Protein 8IAZ (pdb70)

InterPro domains:
  IPR001959 Probable transposase, IS891/IS1136/IS1341 [PF01385] (171-298)
  IPR010095 Cas12f1-like, TNB domain [PF07282] (309-375)
  IPR010095 Cas12f1-like, TNB domain [TIGR01766] (263-336)
  IPR021027 Transposase, putative, helix-turn-helix domain [PF12323] (2-46)
  IPR051491 Site-specific recombinase/transposase-related [PTHR36172] (152-374)

Secondary structure (DSSP, 8-state):
-B--EEEEEE--HHHHHHHHHHHHHHHHHHHHHHHHHHHHHHHT-----SHHHHHHIIIIITTT-TT--GGGGS-HHHHHHHHHHHHHHHHHHHTTTS-------SS-S---EEEE--STT-S-B-SS-EEETTTEEEEESSSS-S--TTTT----EEEEEEETTEEEEEEE-B----------SPPEEEEE-SSEEEEETTS-EEE-GGGSHHHHHHHHHHHHHHHHHHHHHHHHHHS-----SHHHHHHHHHHHHHHHHHHHHHHHHHHHHHHHHHT--SEEE-----HHHHHHSTTTHHHHHHH-HHHHHHHHHHHHHHHT-EEEE--TT--TTT--SSS----S---TT-SEEE-TTS-EEEHHHHHHHHHHT----EE-

Foldseek 3Di:
DKDKQKAFFADDPVVVVLFVLLLVLLLVLLLVLVVVQVVCVVVPHDGQQLVNVVVCVVPPNCVVDVPDPCSVVHDPVQNSVSSNVSNVQVVCCVPVNDHHDDRSDDDDFPGWGKAFDDDPDAQADAQFWTQTVRRGTITGDGGDRDDGPVVPWDWGIKIWGDALNTIMIMTMTDDDADDQDDFDAAEKEWEADLQAGIDILPGDGHGDPCPDPVNVVLVVVLVVLVVVLVVVVVVVVPDDPPPDDVNVVSVSVNRVSVVVLVVVLVVVLVVVLVVVCVVRHQEYEYEDDDLVVQLVPPVRNVSSVSSPPVVSVVVNLVVCVNNVHWYWYDDNPDQLLQFAPPPGDRDDPDDPPDQWDADDVGDIDGSRNSSRVCRSPDDDTDID

Radius of gyration: 26.25 Å; Cα contacts (8 Å, |Δi|>4): 507; chains: 1; bounding box: 82×52×50 Å

Structure (mmCIF, N/CA/C/O backbone):
data_8IAZ
#
_entry.id   8IAZ
#
_cell.length_a   1.00
_cell.length_b   1.00
_cell.length_c   1.00
_cell.angle_alpha   90.00
_cell.angle_beta   90.00
_cell.angle_gamma   90.00
#
_symmetry.space_group_name_H-M   'P 1'
#
loop_
_entity.id
_entity.type
_entity.pdbx_description
1 polymer Transposase
2 polymer 'RNA (207-MER)'
3 polymer "DNA (5'-D(P*AP*CP*AP*TP*GP*GP*AP*CP*CP*AP*TP*CP*AP*GP*CP*TP*CP*CP*TP*AP*AP*TP*GP*G)-3')"
4 polymer "DNA (5'-D(P*CP*CP*AP*TP*TP*AP*GP*GP*AP*GP*CP*TP*GP*AP*TP*G)-3')"
5 non-polymer 'ZINC ION'
#
loop_
_atom_site.group_PDB
_atom_site.id
_atom_site.type_symbol
_atom_site.label_atom_id
_atom_site.label_alt_id
_atom_site.label_comp_id
_atom_site.label_asym_id
_atom_site.label_entity_id
_atom_site.label_seq_id
_atom_site.pdbx_PDB_ins_code
_atom_site.Cartn_x
_atom_site.Cartn_y
_atom_site.Cartn_z
_atom_site.occupancy
_atom_site.B_iso_or_equiv
_atom_site.auth_seq_id
_atom_site.auth_comp_id
_atom_site.auth_asym_id
_atom_site.auth_atom_id
_atom_site.pdbx_PDB_model_num
ATOM 1 N N . LEU A 1 1 ? 96.874 109.720 136.594 1.00 23.49 4 LEU A N 1
ATOM 2 C CA . LEU A 1 1 ? 96.630 109.650 135.160 1.00 21.06 4 LEU A CA 1
ATOM 3 C C . LEU A 1 1 ? 97.925 109.805 134.374 1.00 20.30 4 LEU A C 1
ATOM 4 O O . LEU A 1 1 ? 98.287 110.907 133.974 1.00 23.61 4 LEU A O 1
ATOM 9 N N . LEU A 1 2 ? 98.624 108.694 134.164 1.00 21.83 5 LEU A N 1
ATOM 10 C CA . LEU A 1 2 ? 99.863 108.689 133.397 1.00 22.75 5 LEU A CA 1
ATOM 11 C C . LEU A 1 2 ? 99.552 108.911 131.924 1.00 20.96 5 LEU A C 1
ATOM 12 O O . LEU A 1 2 ? 98.584 108.358 131.397 1.00 25.70 5 LEU A O 1
ATOM 17 N N . LYS A 1 3 ? 100.368 109.724 131.271 1.00 13.08 6 LYS A N 1
ATOM 18 C CA . LYS A 1 3 ? 100.189 110.092 129.877 1.00 7.43 6 LYS A CA 1
ATOM 19 C C . LYS A 1 3 ? 101.514 109.941 129.140 1.00 8.38 6 LYS A C 1
ATOM 20 O O . LYS A 1 3 ? 102.502 109.452 129.687 1.00 20.72 6 LYS A O 1
ATOM 26 N N . SER A 1 4 ? 101.524 110.360 127.881 1.00 2.72 7 SER A N 1
ATOM 27 C CA . SER A 1 4 ? 102.752 110.501 127.120 1.00 0.00 7 SER A CA 1
ATOM 28 C C . SER A 1 4 ? 102.534 111.568 126.066 1.00 10.25 7 SER A C 1
ATOM 29 O O . SER A 1 4 ? 101.419 111.734 125.565 1.00 11.21 7 SER A O 1
ATOM 32 N N . PHE A 1 5 ? 103.600 112.289 125.737 1.00 8.01 8 PHE A N 1
ATOM 33 C CA . PHE A 1 5 ? 103.579 113.314 124.700 1.00 3.30 8 PHE A CA 1
ATOM 34 C C . PHE A 1 5 ? 104.752 113.025 123.776 1.00 9.49 8 PHE A C 1
ATOM 35 O O . PHE A 1 5 ? 105.859 113.518 123.986 1.00 8.35 8 PHE A O 1
ATOM 43 N N . LYS A 1 6 ? 104.507 112.226 122.749 1.00 0.00 9 LYS A N 1
ATOM 44 C CA . LYS A 1 6 ? 105.537 111.872 121.788 1.00 2.09 9 LYS A CA 1
ATOM 45 C C . LYS A 1 6 ? 105.572 112.930 120.697 1.00 0.00 9 LYS A C 1
ATOM 46 O O . LYS A 1 6 ? 104.553 113.202 120.058 1.00 3.37 9 LYS A O 1
ATOM 52 N N . THR A 1 7 ? 106.737 113.535 120.496 1.00 3.22 10 THR A N 1
ATOM 53 C CA . THR A 1 7 ? 106.893 114.606 119.527 1.00 3.57 10 THR A CA 1
ATOM 54 C C . THR A 1 7 ? 108.212 114.422 118.794 1.00 0.00 10 THR A C 1
ATOM 55 O O . THR A 1 7 ? 109.151 113.813 119.308 0.00 9.55 10 THR A O 1
ATOM 59 N N . GLU A 1 8 ? 108.275 114.970 117.587 1.00 0.00 11 GLU A N 1
ATOM 60 C CA . GLU A 1 8 ? 109.492 114.978 116.791 1.00 4.63 11 GLU A CA 1
ATOM 61 C C . GLU A 1 8 ? 110.385 116.141 117.212 1.00 4.66 11 GLU A C 1
ATOM 62 O O . GLU A 1 8 ? 109.896 117.240 117.492 0.00 4.45 11 GLU A O 1
ATOM 68 N N . ILE A 1 9 ? 111.690 115.898 117.251 1.00 12.12 12 ILE A N 1
ATOM 69 C CA . ILE A 1 9 ? 112.651 116.863 117.753 1.00 4.62 12 ILE A CA 1
ATOM 70 C C . ILE A 1 9 ? 113.609 117.259 116.631 1.00 12.10 12 ILE A C 1
ATOM 71 O O . ILE A 1 9 ? 113.534 116.762 115.509 1.00 10.38 12 ILE A O 1
ATOM 76 N N . ASN A 1 10 ? 114.522 118.175 116.954 1.00 9.27 13 ASN A N 1
ATOM 77 C CA . ASN A 1 10 ? 115.479 118.731 115.997 1.00 2.80 13 ASN A CA 1
ATOM 78 C C . ASN A 1 10 ? 116.889 118.685 116.574 1.00 2.96 13 ASN A C 1
ATOM 79 O O . ASN A 1 10 ? 117.425 119.712 117.008 0.00 5.86 13 ASN A O 1
ATOM 84 N N . PRO A 1 11 ? 117.523 117.515 116.589 1.00 10.12 14 PRO A N 1
ATOM 85 C CA . PRO A 1 11 ? 118.901 117.434 117.083 1.00 10.56 14 PRO A CA 1
ATOM 86 C C . PRO A 1 11 ? 119.889 118.095 116.134 1.00 12.34 14 PRO A C 1
ATOM 87 O O . PRO A 1 11 ? 119.606 118.341 114.960 1.00 15.43 14 PRO A O 1
ATOM 91 N N . SER A 1 12 ? 121.063 118.400 116.675 1.00 10.47 15 SER A N 1
ATOM 92 C CA . SER A 1 12 ? 122.199 118.833 115.881 1.00 11.45 15 SER A CA 1
ATOM 93 C C . SER A 1 12 ? 123.133 117.653 115.619 1.00 16.75 15 SER A C 1
ATOM 94 O O . SER A 1 12 ? 122.941 116.552 116.134 0.00 14.81 15 SER A O 1
ATOM 97 N N . GLU A 1 13 ? 124.165 117.897 114.810 1.00 19.71 16 GLU A N 1
ATOM 98 C CA . GLU A 1 13 ? 125.076 116.819 114.429 1.00 20.72 16 GLU A CA 1
ATOM 99 C C . GLU A 1 13 ? 125.778 116.223 115.645 1.00 18.27 16 GLU A C 1
ATOM 100 O O . GLU A 1 13 ? 125.881 114.994 115.778 0.00 17.55 16 GLU A O 1
ATOM 106 N N . GLU A 1 14 ? 126.257 117.081 116.548 1.00 19.21 17 GLU A N 1
ATOM 107 C CA . GLU A 1 14 ? 126.917 116.604 117.755 1.00 18.66 17 GLU A CA 1
ATOM 108 C C . GLU A 1 14 ? 125.959 115.806 118.628 1.00 19.43 17 GLU A C 1
ATOM 109 O O . GLU A 1 14 ? 126.374 114.880 119.333 1.00 24.03 17 GLU A O 1
ATOM 115 N N . GLN A 1 15 ? 124.673 116.160 118.606 1.00 12.82 18 GLN A N 1
ATOM 116 C CA . GLN A 1 15 ? 123.689 115.403 119.369 1.00 11.57 18 GLN A CA 1
ATOM 117 C C . GLN A 1 15 ? 123.342 114.094 118.670 1.00 11.90 18 GLN A C 1
ATOM 118 O O . GLN A 1 15 ? 123.088 113.076 119.329 0.00 11.65 18 GLN A O 1
ATOM 124 N N . LYS A 1 16 ? 123.343 114.099 117.338 1.00 11.51 19 LYS A N 1
ATOM 125 C CA . LYS A 1 16 ? 123.059 112.884 116.584 1.00 10.91 19 LYS A CA 1
ATOM 126 C C . LYS A 1 16 ? 124.126 111.822 116.820 1.00 12.75 19 LYS A C 1
ATOM 127 O O . LYS A 1 16 ? 123.808 110.637 116.997 0.00 12.12 19 LYS A O 1
ATOM 133 N N . VAL A 1 17 ? 125.401 112.222 116.822 1.00 13.49 20 VAL A N 1
ATOM 134 C CA . VAL A 1 17 ? 126.443 111.225 117.054 1.00 13.56 20 VAL A CA 1
ATOM 135 C C . VAL A 1 17 ? 126.340 110.658 118.466 1.00 11.17 20 VAL A C 1
ATOM 136 O O . VAL A 1 17 ? 126.568 109.458 118.678 0.00 12.47 20 VAL A O 1
ATOM 140 N N . LYS A 1 18 ? 125.962 111.488 119.440 1.00 8.66 21 LYS A N 1
ATOM 141 C CA . LYS A 1 18 ? 125.783 111.010 120.806 1.00 5.72 21 LYS A CA 1
ATOM 142 C C . LYS A 1 18 ? 124.662 109.985 120.882 1.00 8.22 21 LYS A C 1
ATOM 143 O O . LYS A 1 18 ? 124.798 108.937 121.528 0.66 11.91 21 LYS A O 1
ATOM 149 N N . ILE A 1 19 ? 123.543 110.274 120.219 1.00 10.05 22 ILE A N 1
ATOM 150 C CA . ILE A 1 19 ? 122.408 109.356 120.236 1.00 7.79 22 ILE A CA 1
ATOM 151 C C . ILE A 1 19 ? 122.798 108.016 119.621 1.00 8.00 22 ILE A C 1
ATOM 152 O O . ILE A 1 19 ? 122.501 106.944 120.172 0.53 9.41 22 ILE A O 1
ATOM 157 N N . HIS A 1 20 ? 123.485 108.058 118.477 1.00 9.01 23 HIS A N 1
ATOM 158 C CA . HIS A 1 20 ? 123.886 106.823 117.808 1.00 7.89 23 HIS A CA 1
ATOM 159 C C . HIS A 1 20 ? 124.817 105.992 118.684 1.00 10.96 23 HIS A C 1
ATOM 160 O O . HIS A 1 20 ? 124.645 104.771 118.820 1.00 16.49 23 HIS A O 1
ATOM 167 N N . LYS A 1 21 ? 125.811 106.640 119.293 1.00 10.42 24 LYS A N 1
ATOM 168 C CA . LYS A 1 21 ? 126.753 105.912 120.133 1.00 6.18 24 LYS A CA 1
ATOM 169 C C . LYS A 1 21 ? 126.055 105.287 121.335 1.00 7.97 24 LYS A C 1
ATOM 170 O O . LYS A 1 21 ? 126.354 104.145 121.713 0.31 10.39 24 LYS A O 1
ATOM 176 N N . THR A 1 22 ? 125.125 106.022 121.952 1.00 5.84 25 THR A N 1
ATOM 177 C CA . THR A 1 22 ? 124.423 105.494 123.117 1.00 3.87 25 THR A CA 1
ATOM 178 C C . THR A 1 22 ? 123.604 104.262 122.758 1.00 6.52 25 THR A C 1
ATOM 179 O O . THR A 1 22 ? 123.626 103.258 123.484 0.00 9.52 25 THR A O 1
ATOM 183 N N . ILE A 1 23 ? 122.882 104.314 121.637 1.00 5.50 26 ILE A N 1
ATOM 184 C CA . ILE A 1 23 ? 122.086 103.157 121.231 1.00 8.35 26 ILE A CA 1
ATOM 185 C C . ILE A 1 23 ? 122.981 101.955 120.937 1.00 8.84 26 ILE A C 1
ATOM 186 O O . ILE A 1 23 ? 122.668 100.817 121.324 1.00 14.37 26 ILE A O 1
ATOM 191 N N . GLY A 1 24 ? 124.109 102.180 120.259 0.00 10.48 27 GLY A N 1
ATOM 192 C CA . GLY A 1 24 ? 125.019 101.075 119.992 1.00 7.46 27 GLY A CA 1
ATOM 193 C C . GLY A 1 24 ? 125.536 100.421 121.260 1.00 8.63 27 GLY A C 1
ATOM 194 O O . GLY A 1 24 ? 125.560 99.189 121.384 1.00 10.76 27 GLY A O 1
ATOM 195 N N . THR A 1 25 ? 125.944 101.239 122.230 1.00 8.13 28 THR A N 1
ATOM 196 C CA . THR A 1 25 ? 126.456 100.691 123.481 1.00 7.89 28 THR A CA 1
ATOM 197 C C . THR A 1 25 ? 125.377 99.924 124.237 1.00 10.83 28 THR A C 1
ATOM 198 O O . THR A 1 25 ? 125.653 98.876 124.833 1.00 13.84 28 THR A O 1
ATOM 202 N N . CYS A 1 26 ? 124.140 100.427 124.226 1.00 11.67 29 CYS A N 1
ATOM 203 C CA . CYS A 1 26 ? 123.063 99.728 124.925 1.00 9.91 29 CYS A CA 1
ATOM 204 C C . CYS A 1 26 ? 122.784 98.365 124.302 1.00 3.32 29 CYS A C 1
ATOM 205 O O . CYS A 1 26 ? 122.569 97.375 125.018 1.00 9.50 29 CYS A O 1
ATOM 208 N N . ARG A 1 27 ? 122.781 98.290 122.970 1.00 3.11 30 ARG A N 1
ATOM 209 C CA . ARG A 1 27 ? 122.577 96.997 122.321 1.00 8.32 30 ARG A CA 1
ATOM 210 C C . ARG A 1 27 ? 123.695 96.017 122.668 1.00 9.72 30 ARG A C 1
ATOM 211 O O . ARG A 1 27 ? 123.434 94.840 122.979 1.00 5.41 30 ARG A O 1
ATOM 219 N N . PHE A 1 28 ? 124.945 96.493 122.640 1.00 11.81 31 PHE A N 1
ATOM 220 C CA . PHE A 1 28 ? 126.063 95.628 123.002 1.00 3.33 31 PHE A CA 1
ATOM 221 C C . PHE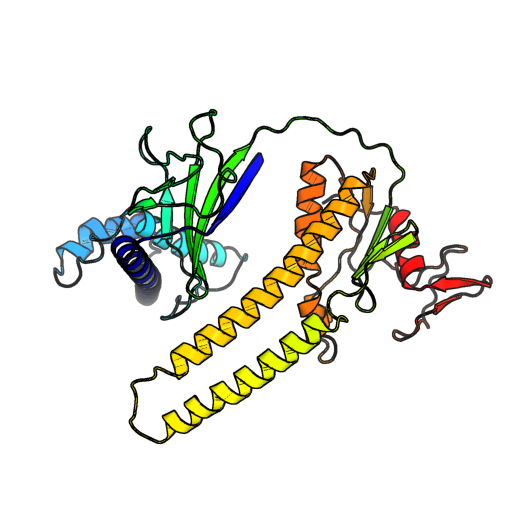 A 1 28 ? 125.927 95.120 124.428 1.00 3.48 31 PHE A C 1
ATOM 222 O O . PHE A 1 28 ? 126.206 93.950 124.705 1.00 6.58 31 PHE A O 1
ATOM 230 N N . ILE A 1 29 ? 125.514 95.990 125.350 1.00 6.67 32 ILE A N 1
ATOM 231 C CA . ILE A 1 29 ? 125.419 95.596 126.752 1.00 4.92 32 ILE A CA 1
ATOM 232 C C . ILE A 1 29 ? 124.325 94.550 126.948 1.00 4.64 32 ILE A C 1
ATOM 233 O O . ILE A 1 29 ? 124.499 93.591 127.712 1.00 10.90 32 ILE A O 1
ATOM 238 N N . TYR A 1 30 ? 123.194 94.703 126.254 1.00 2.23 33 TYR A N 1
ATOM 239 C CA . TYR A 1 30 ? 122.133 93.698 126.332 1.00 3.96 33 TYR A CA 1
ATOM 240 C C . TYR A 1 30 ? 122.638 92.331 125.876 1.00 7.17 33 TYR A C 1
ATOM 241 O O . TYR A 1 30 ? 122.464 91.316 126.573 1.00 2.66 33 TYR A O 1
ATOM 250 N N . ASN A 1 31 ? 123.287 92.291 124.707 1.00 10.08 34 ASN A N 1
ATOM 251 C CA . ASN A 1 31 ? 123.781 91.016 124.190 1.00 3.79 34 ASN A CA 1
ATOM 252 C C . ASN A 1 31 ? 124.827 90.405 125.115 1.00 9.82 34 ASN A C 1
ATOM 253 O O . ASN A 1 31 ? 124.833 89.188 125.349 1.00 12.31 34 ASN A O 1
ATOM 258 N N . PHE A 1 32 ? 125.729 91.236 125.641 1.00 9.13 35 PHE A N 1
ATOM 259 C CA . PHE A 1 32 ? 126.779 90.744 126.523 1.00 8.36 35 PHE A CA 1
ATOM 260 C C . PHE A 1 32 ? 126.195 90.138 127.787 1.00 7.07 35 PHE A C 1
ATOM 261 O O . PHE A 1 32 ? 126.649 89.083 128.244 1.00 10.09 35 PHE A O 1
ATOM 269 N N . TYR A 1 33 ? 125.193 90.796 128.372 1.00 5.78 36 TYR A N 1
ATOM 270 C CA . TYR A 1 33 ? 124.562 90.256 129.570 1.00 4.27 36 TYR A CA 1
ATOM 271 C C . TYR A 1 33 ? 123.914 88.910 129.283 1.00 8.75 36 TYR A C 1
ATOM 272 O O . TYR A 1 33 ? 124.063 87.960 130.066 0.81 9.86 36 TYR A O 1
ATOM 281 N N . LEU A 1 34 ? 123.211 88.800 128.150 1.00 14.31 37 LEU A N 1
ATOM 282 C CA . LEU A 1 34 ? 122.595 87.523 127.795 1.00 5.56 37 LEU A CA 1
ATOM 283 C C . LEU A 1 34 ? 123.639 86.417 127.679 1.00 7.72 37 LEU A C 1
ATOM 284 O O . LEU A 1 34 ? 123.467 85.321 128.229 1.00 12.51 37 LEU A O 1
ATOM 289 N N . ALA A 1 35 ? 124.733 86.687 126.962 1.00 10.88 38 ALA A N 1
ATOM 290 C CA . ALA A 1 35 ? 125.746 85.657 126.742 1.00 11.42 38 ALA A CA 1
ATOM 291 C C . ALA A 1 35 ? 126.422 85.242 128.044 1.00 10.42 38 ALA A C 1
ATOM 292 O O . ALA A 1 35 ? 126.673 84.051 128.274 1.00 12.77 38 ALA A O 1
ATOM 294 N N . HIS A 1 36 ? 126.746 86.211 128.900 1.00 13.10 39 HIS A N 1
ATOM 295 C CA . HIS A 1 36 ? 127.375 85.878 130.172 1.00 13.39 39 HIS A CA 1
ATOM 296 C C . HIS A 1 36 ? 126.441 85.053 131.044 1.00 15.67 39 HIS A C 1
ATOM 297 O O . HIS A 1 36 ? 126.886 84.142 131.752 1.00 15.95 39 HIS A O 1
ATOM 304 N N . ASN A 1 37 ? 125.141 85.359 131.015 1.00 17.12 40 ASN A N 1
ATOM 305 C CA . ASN A 1 37 ? 124.187 84.535 131.751 1.00 16.79 40 ASN A CA 1
ATOM 306 C C . ASN A 1 37 ? 124.125 83.120 131.194 1.00 17.67 40 ASN A C 1
ATOM 307 O O . ASN A 1 37 ? 124.004 82.157 131.959 1.00 19.79 40 ASN A O 1
ATOM 312 N N . LYS A 1 38 ? 124.191 82.976 129.869 1.00 18.03 41 LYS A N 1
ATOM 313 C CA . LYS A 1 38 ? 124.196 81.644 129.269 1.00 15.75 41 LYS A CA 1
ATOM 314 C C . LYS A 1 38 ? 125.404 80.835 129.723 1.00 19.21 41 LYS A C 1
ATOM 31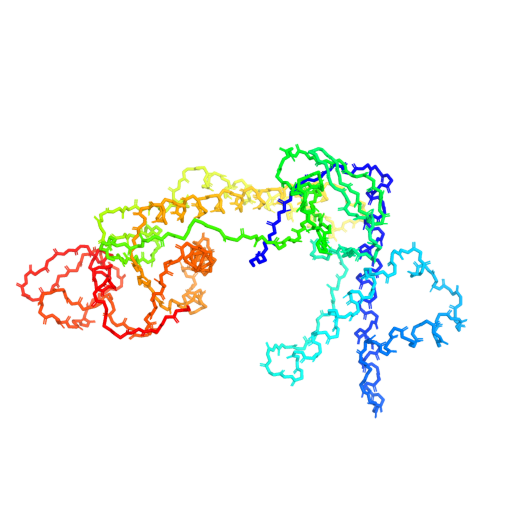5 O O . LYS A 1 38 ? 125.278 79.656 130.081 1.00 21.10 41 LYS A O 1
ATOM 321 N N . GLU A 1 39 ? 126.585 81.456 129.720 1.00 23.76 42 GLU A N 1
ATOM 322 C CA . GLU A 1 39 ? 127.806 80.743 130.088 1.00 18.97 42 GLU A CA 1
ATOM 323 C C . GLU A 1 39 ? 127.764 80.284 131.541 1.00 18.26 42 GLU A C 1
ATOM 324 O O . GLU A 1 39 ? 128.243 79.197 131.876 1.00 20.67 42 GLU A O 1
ATOM 330 N N . LEU A 1 40 ? 127.201 81.110 132.422 1.00 20.73 43 LEU A N 1
ATOM 331 C CA . LEU A 1 40 ? 127.093 80.767 133.836 1.00 20.62 43 LEU A CA 1
ATOM 332 C C . LEU A 1 40 ? 126.235 79.526 134.026 1.00 17.53 43 LEU A C 1
ATOM 333 O O . LEU A 1 40 ? 126.571 78.642 134.820 0.00 19.01 43 LEU A O 1
ATOM 338 N N . TYR A 1 41 ? 125.118 79.459 133.303 1.00 20.42 44 TYR A N 1
ATOM 339 C CA . TYR A 1 41 ? 124.246 78.295 133.347 1.00 21.30 44 TYR A CA 1
ATOM 340 C C . TYR A 1 41 ? 124.935 77.061 132.780 1.00 22.49 44 TYR A C 1
ATOM 341 O O . TYR A 1 41 ? 124.732 75.942 133.264 1.00 22.14 44 TYR A O 1
ATOM 350 N N . ASP A 1 42 ? 125.750 77.252 131.741 1.00 20.75 45 ASP A N 1
ATOM 351 C CA . ASP A 1 42 ? 126.501 76.144 131.161 0.84 18.89 45 ASP A CA 1
ATOM 352 C C . ASP A 1 42 ? 127.394 75.482 132.204 1.00 19.60 45 ASP A C 1
ATOM 353 O O . ASP A 1 42 ? 127.440 74.253 132.300 0.65 18.28 45 ASP A O 1
ATOM 358 N N . LYS A 1 43 ? 128.107 76.290 132.986 1.00 22.09 46 LYS A N 1
ATOM 359 C CA . LYS A 1 43 ? 128.990 75.779 134.026 1.00 21.17 46 LYS A CA 1
ATOM 360 C C . LYS A 1 43 ? 128.201 75.090 135.131 1.00 19.96 46 LYS A C 1
ATOM 361 O O . LYS A 1 43 ? 128.535 73.972 135.533 0.19 21.00 46 LYS A O 1
ATOM 367 N N . GLY A 1 44 ? 127.157 75.747 135.626 0.23 18.55 47 GLY A N 1
ATOM 368 C CA . GLY A 1 44 ? 126.357 75.191 136.699 1.00 19.72 47 GLY A CA 1
ATOM 369 C C . GLY A 1 44 ? 126.283 76.071 137.930 1.00 18.90 47 GLY A C 1
ATOM 370 O O . GLY A 1 44 ? 126.042 75.579 139.036 0.33 17.80 47 GLY A O 1
ATOM 371 N N . GLU A 1 45 ? 126.487 77.372 137.755 0.57 16.84 48 GLU A N 1
ATOM 372 C CA . GLU A 1 45 ? 126.419 78.336 138.843 0.00 16.28 48 GLU A CA 1
ATOM 373 C C . GLU A 1 45 ? 125.017 78.930 138.934 1.00 15.75 48 GLU A C 1
ATOM 374 O O . GLU A 1 45 ? 124.093 78.522 138.227 0.00 16.07 48 GLU A O 1
ATOM 376 N N . LYS A 1 46 ? 124.869 79.908 139.824 1.00 13.72 49 LYS A N 1
ATOM 377 C CA . LYS A 1 46 ? 123.570 80.504 140.081 1.00 13.81 49 LYS A CA 1
ATOM 378 C C . LYS A 1 46 ? 123.252 81.587 139.051 1.00 14.35 49 LYS A C 1
ATOM 379 O O . LYS A 1 46 ? 123.958 81.769 138.057 0.16 14.43 49 LYS A O 1
ATOM 385 N N . PHE A 1 47 ? 122.170 82.318 139.311 1.00 13.29 50 PHE A N 1
ATOM 386 C CA . PHE A 1 47 ? 121.640 83.275 138.348 1.00 11.11 50 PHE A CA 1
ATOM 387 C C . PHE A 1 47 ? 122.034 84.696 138.739 1.00 14.05 50 PHE A C 1
ATOM 388 O O . PHE A 1 47 ? 121.775 85.131 139.865 1.00 14.72 50 PHE A O 1
ATOM 396 N N . MET A 1 48 ? 122.655 85.421 137.810 1.00 14.62 51 MET A N 1
ATOM 397 C CA . MET A 1 48 ? 123.039 86.805 138.053 1.00 10.62 51 MET A CA 1
ATOM 398 C C . MET A 1 48 ? 121.857 87.720 137.769 1.00 12.98 51 MET A C 1
ATOM 399 O O . MET A 1 48 ? 121.219 87.614 136.719 1.00 15.52 51 MET A O 1
ATOM 404 N N . SER A 1 49 ? 121.586 88.639 138.691 1.00 17.67 52 SER A N 1
ATOM 405 C CA . SER A 1 49 ? 120.312 89.344 138.744 1.00 16.51 52 SER A CA 1
ATOM 406 C C . SER A 1 49 ? 120.310 90.702 138.052 1.00 16.40 52 SER A C 1
ATOM 407 O O . SER A 1 49 ? 119.361 91.467 138.245 1.00 17.71 52 SER A O 1
ATOM 410 N N . GLY A 1 50 ? 121.316 91.029 137.268 1.00 13.89 53 GLY A N 1
ATOM 411 C CA . GLY A 1 50 ? 121.309 92.313 136.564 1.00 14.62 53 GLY A CA 1
ATOM 412 C C . GLY A 1 50 ? 121.748 93.485 137.410 1.00 15.61 53 GLY A C 1
ATOM 413 O O . GLY A 1 50 ? 122.695 94.188 137.058 1.00 15.87 53 GLY A O 1
ATOM 414 N N . LYS A 1 51 ? 121.068 93.703 138.537 1.00 15.09 54 LYS A N 1
ATOM 415 C CA . LYS A 1 51 ? 121.570 94.647 139.526 1.00 13.10 54 LYS A CA 1
ATOM 416 C C . LYS A 1 51 ? 122.909 94.192 140.089 1.00 12.87 54 LYS A C 1
ATOM 417 O O . LYS A 1 51 ? 123.747 95.028 140.440 0.76 12.34 54 LYS A O 1
ATOM 423 N N . SER A 1 52 ? 123.128 92.881 140.180 1.00 10.09 55 SER A N 1
ATOM 424 C CA . SER A 1 52 ? 124.432 92.343 140.534 1.00 7.08 55 SER A CA 1
ATOM 425 C C . SER A 1 52 ? 125.357 92.193 139.334 1.00 12.93 55 SER A C 1
ATOM 426 O O . SER A 1 52 ? 126.582 92.231 139.504 1.00 17.01 55 SER A O 1
ATOM 429 N N . PHE A 1 53 ? 124.808 92.043 138.126 1.00 6.95 56 PHE A N 1
ATOM 430 C CA . PHE A 1 53 ? 125.649 92.065 136.935 1.00 4.00 56 PHE A CA 1
ATOM 431 C C . PHE A 1 53 ? 126.329 93.416 136.778 1.00 9.40 56 PHE A C 1
ATOM 432 O O . PHE A 1 53 ? 127.491 93.488 136.369 0.00 9.47 56 PHE A O 1
ATOM 440 N N . SER A 1 54 ? 125.614 94.502 137.084 1.00 11.03 57 SER A N 1
ATOM 441 C CA . SER A 1 54 ? 126.221 95.827 137.012 1.00 7.40 57 SER A CA 1
ATOM 442 C C . SER A 1 54 ? 127.362 95.970 138.009 1.00 10.77 57 SER A C 1
ATOM 443 O O . SER A 1 54 ? 128.413 96.540 137.688 1.00 14.13 57 SER A O 1
ATOM 446 N N . VAL A 1 55 ? 127.170 95.470 139.231 1.00 9.96 58 VAL A N 1
ATOM 447 C CA . VAL A 1 55 ? 128.225 95.538 140.234 1.00 6.08 58 VAL A CA 1
ATOM 448 C C . VAL A 1 55 ? 129.422 94.709 139.805 1.00 8.11 58 VAL A C 1
ATOM 449 O O . VAL A 1 55 ? 130.571 95.113 140.011 1.00 15.53 58 VAL A O 1
ATOM 453 N N . TRP A 1 56 ? 129.181 93.544 139.201 1.00 8.84 59 TRP A N 1
ATOM 454 C CA . TRP A 1 56 ? 130.277 92.746 138.659 1.00 9.68 59 TRP A CA 1
ATOM 455 C C . TRP A 1 56 ? 131.012 93.495 137.552 1.00 8.43 59 TRP A C 1
ATOM 456 O O . TRP A 1 56 ? 132.244 93.452 137.475 1.00 10.71 59 TRP A O 1
ATOM 467 N N . LEU A 1 57 ? 130.271 94.186 136.688 1.00 9.73 60 LEU A N 1
ATOM 468 C CA . LEU A 1 57 ? 130.883 94.953 135.609 1.00 9.24 60 LEU A CA 1
ATOM 469 C C . LEU A 1 57 ? 131.762 96.071 136.152 1.00 10.17 60 LEU A C 1
ATOM 470 O O . LEU A 1 57 ? 132.862 96.314 135.646 0.00 10.70 60 LEU A O 1
ATOM 475 N N . ASN A 1 58 ? 131.287 96.775 137.178 1.00 9.62 61 ASN A N 1
ATOM 476 C CA . ASN A 1 58 ? 132.005 97.957 137.646 1.00 8.77 61 ASN A CA 1
ATOM 477 C C . ASN A 1 58 ? 133.236 97.586 138.464 1.00 8.58 61 ASN A C 1
ATOM 478 O O . ASN A 1 58 ? 134.235 98.314 138.459 0.49 10.26 61 ASN A O 1
ATOM 483 N N . ASN A 1 59 ? 133.190 96.464 139.176 1.00 5.01 62 ASN A N 1
ATOM 484 C CA . ASN A 1 59 ? 134.202 96.159 140.175 1.00 6.98 62 ASN A CA 1
ATOM 485 C C . ASN A 1 59 ? 135.019 94.914 139.861 1.00 13.15 62 ASN A C 1
ATOM 486 O O . ASN A 1 59 ? 136.045 94.687 140.508 1.00 16.99 62 ASN A O 1
ATOM 491 N N . GLU A 1 60 ? 134.598 94.0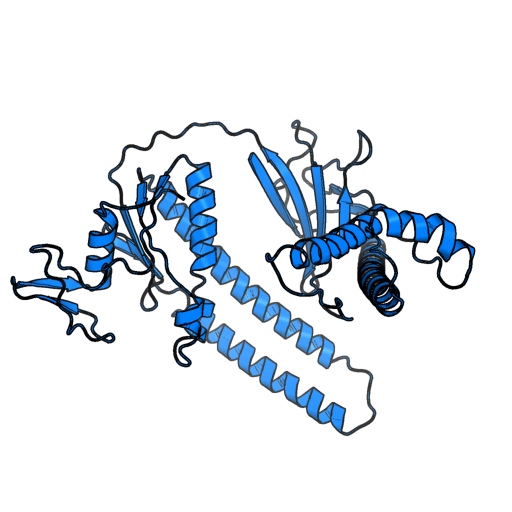98 138.895 1.00 13.13 63 GLU A N 1
ATOM 492 C CA . GLU A 1 60 ? 135.298 92.836 138.681 1.00 13.58 63 GLU A CA 1
ATOM 493 C C . GLU A 1 60 ? 135.657 92.561 137.226 1.00 16.44 63 GLU A C 1
ATOM 494 O O . GLU A 1 60 ? 136.450 91.646 136.976 1.00 19.49 63 GLU A O 1
ATOM 496 N N . TYR A 1 61 ? 135.115 93.298 136.262 1.00 10.66 64 TYR A N 1
ATOM 497 C CA . TYR A 1 61 ? 135.402 93.018 134.864 1.00 11.71 64 TYR A CA 1
ATOM 498 C C . TYR A 1 61 ? 136.171 94.162 134.225 1.00 15.24 64 TYR A C 1
ATOM 499 O O . TYR A 1 61 ? 137.262 93.962 133.687 0.00 16.02 64 TYR A O 1
ATOM 508 N N . LEU A 1 62 ? 135.600 95.363 134.282 1.00 20.16 65 LEU A N 1
ATOM 509 C CA . LEU A 1 62 ? 136.193 96.506 133.594 1.00 13.51 65 LEU A CA 1
ATOM 510 C C . LEU A 1 62 ? 137.600 96.842 134.078 0.00 15.28 65 LEU A C 1
ATOM 511 O O . LEU A 1 62 ? 138.443 97.180 133.230 1.00 19.10 65 LEU A O 1
ATOM 516 N N . PRO A 1 63 ? 137.917 96.814 135.377 0.00 15.04 66 PRO A N 1
ATOM 517 C CA . PRO A 1 63 ? 139.331 96.955 135.760 1.00 13.77 66 PRO A CA 1
ATOM 518 C C . PRO A 1 63 ? 140.223 95.859 135.205 1.00 15.61 66 PRO A C 1
ATOM 519 O O . PRO A 1 63 ? 141.401 96.113 134.928 0.00 15.54 66 PRO A O 1
ATOM 523 N N . GLN A 1 64 ? 139.699 94.641 135.040 1.00 16.01 67 GLN A N 1
ATOM 524 C CA . GLN A 1 64 ? 140.554 93.504 134.709 0.00 16.53 67 GLN A CA 1
ATOM 525 C C . GLN A 1 64 ? 141.152 93.626 133.312 1.00 16.15 67 GLN A C 1
ATOM 526 O O . GLN A 1 64 ? 142.317 93.273 133.099 0.48 16.80 67 GLN A O 1
ATOM 528 N N . ASN A 1 65 ? 140.373 94.102 132.344 1.00 22.69 68 ASN A N 1
ATOM 529 C CA . ASN A 1 65 ? 140.849 94.250 130.972 1.00 21.73 68 ASN A CA 1
ATOM 530 C C . ASN A 1 65 ? 140.630 95.687 130.522 1.00 21.94 68 ASN A C 1
ATOM 531 O O . ASN A 1 65 ? 139.469 96.130 130.413 1.00 21.97 68 ASN A O 1
ATOM 536 N N . PRO A 1 66 ? 141.691 96.450 130.247 1.00 19.75 69 PRO A N 1
ATOM 537 C CA . PRO A 1 66 ? 141.507 97.847 129.831 1.00 16.16 69 PRO A CA 1
ATOM 538 C C . PRO A 1 66 ? 141.153 98.017 128.364 1.00 17.95 69 PRO A C 1
ATOM 539 O O . PRO A 1 66 ? 141.175 99.153 127.874 0.27 19.40 69 PRO A O 1
ATOM 543 N N . ASP A 1 67 ? 140.827 96.941 127.647 1.00 19.96 70 ASP A N 1
ATOM 544 C CA . ASP A 1 67 ? 140.598 97.060 126.210 1.00 22.48 70 ASP A CA 1
ATOM 545 C C . ASP A 1 67 ? 139.295 97.789 125.906 1.00 21.81 70 ASP A C 1
ATOM 546 O O . ASP A 1 67 ? 139.246 98.632 125.003 0.46 20.44 70 ASP A O 1
ATOM 551 N N . LYS A 1 68 ? 138.225 97.481 126.645 1.00 22.91 71 LYS A N 1
ATOM 552 C CA . LYS A 1 68 ? 136.888 98.007 126.352 1.00 21.14 71 LYS A CA 1
ATOM 553 C C . LYS A 1 68 ? 136.346 98.765 127.568 1.00 22.66 71 LYS A C 1
ATOM 554 O O . LYS A 1 68 ? 135.629 98.217 128.407 1.00 21.77 71 LYS A O 1
ATOM 560 N N . LEU A 1 69 ? 136.693 100.050 127.652 1.00 15.65 72 LEU A N 1
ATOM 561 C CA . LEU A 1 69 ? 136.109 100.965 128.624 0.00 16.40 72 LEU A CA 1
ATOM 562 C C . LEU A 1 69 ? 135.332 102.087 127.952 1.00 15.67 72 LEU A C 1
ATOM 563 O O . LEU A 1 69 ? 135.075 103.122 128.573 0.00 15.77 72 LEU A O 1
ATOM 568 N N . TRP A 1 70 ? 134.955 101.901 126.688 1.00 16.96 73 TRP A N 1
ATOM 569 C CA . TRP A 1 70 ? 134.031 102.821 126.043 1.00 15.76 73 TRP A CA 1
ATOM 570 C C . TRP A 1 70 ? 132.631 102.705 126.623 1.00 12.77 73 TRP A C 1
ATOM 571 O O . TRP A 1 70 ? 131.766 103.526 126.301 1.00 14.23 73 TRP A O 1
ATOM 582 N N . ILE A 1 71 ? 132.387 101.696 127.459 1.00 10.91 74 ILE A N 1
ATOM 583 C CA . ILE A 1 71 ? 131.099 101.575 128.130 1.00 13.10 74 ILE A CA 1
ATOM 584 C C . ILE A 1 71 ? 130.858 102.769 129.046 1.00 16.19 74 ILE A C 1
ATOM 585 O O . ILE A 1 71 ? 129.758 103.333 129.076 1.00 15.20 74 ILE A O 1
ATOM 590 N N . LYS A 1 72 ? 131.878 103.180 129.799 1.00 16.44 75 LYS A N 1
ATOM 591 C CA . LYS A 1 72 ? 131.767 104.358 130.660 1.00 16.56 75 LYS A CA 1
ATOM 592 C C . LYS A 1 72 ? 132.213 105.616 129.912 1.00 17.22 75 LYS A C 1
ATOM 593 O O . LYS A 1 72 ? 133.048 106.396 130.364 0.00 17.87 75 LYS A O 1
ATOM 599 N N . GLU A 1 73 ? 131.618 105.797 128.739 1.00 14.90 76 GLU A N 1
ATOM 600 C CA . GLU A 1 73 ? 131.808 106.987 127.927 1.00 14.35 76 GLU A CA 1
ATOM 601 C C . GLU A 1 73 ? 130.454 107.509 127.469 1.00 11.40 76 GLU A C 1
ATOM 602 O O . GLU A 1 73 ? 130.311 108.684 127.113 0.68 12.93 76 GLU A O 1
ATOM 608 N N . VAL A 1 74 ? 129.443 106.648 127.534 1.00 18.00 77 VAL A N 1
ATOM 609 C CA . VAL A 1 74 ? 128.059 106.992 127.249 1.00 11.28 77 VAL A CA 1
ATOM 610 C C . VAL A 1 74 ? 127.320 107.017 128.579 1.00 10.99 77 VAL A C 1
ATOM 611 O O . VAL A 1 74 ? 127.804 106.480 129.577 0.45 12.84 77 VAL A O 1
ATOM 615 N N . SER A 1 75 ? 126.167 107.689 128.602 1.00 11.17 78 SER A N 1
ATOM 616 C CA . SER A 1 75 ? 125.380 107.860 129.819 1.00 7.97 78 SER A CA 1
ATOM 617 C C . SER A 1 75 ? 125.275 106.570 130.616 1.00 5.39 78 SER A C 1
ATOM 618 O O . SER A 1 75 ? 124.970 105.510 130.066 1.00 8.15 78 SER A O 1
ATOM 621 N N . SER A 1 76 ? 125.532 106.666 131.922 1.00 7.20 79 SER A N 1
ATOM 622 C CA . SER A 1 76 ? 125.502 105.505 132.800 1.00 5.47 79 SER A CA 1
ATOM 623 C C . SER A 1 76 ? 124.091 105.096 133.202 1.00 5.69 79 SER A C 1
ATOM 624 O O . SER A 1 76 ? 123.928 104.058 133.851 1.00 5.73 79 SER A O 1
ATOM 627 N N . LYS A 1 77 ? 123.077 105.881 132.845 1.00 7.29 80 LYS A N 1
ATOM 628 C CA . LYS A 1 77 ? 121.695 105.550 133.168 1.00 3.09 80 LYS A CA 1
ATOM 629 C C . LYS A 1 77 ? 121.018 104.725 132.085 1.00 4.43 80 LYS A C 1
ATOM 630 O O . LYS A 1 77 ? 120.252 103.806 132.398 1.00 5.20 80 LYS A O 1
ATOM 636 N N . SER A 1 78 ? 121.287 105.032 130.820 1.00 3.24 81 SER A N 1
ATOM 637 C CA . SER A 1 78 ? 120.740 104.246 129.726 1.00 0.00 81 SER A CA 1
ATOM 638 C C . SER A 1 78 ? 121.287 102.826 129.733 1.00 6.37 81 SER A C 1
ATOM 639 O O . SER A 1 78 ? 120.554 101.874 129.441 1.00 9.57 81 SER A O 1
ATOM 642 N N . VAL A 1 79 ? 122.571 102.671 130.065 1.00 6.37 82 VAL A N 1
ATOM 643 C CA . VAL A 1 79 ? 123.173 101.345 130.165 1.00 1.69 82 VAL A CA 1
ATOM 644 C C . VAL A 1 79 ? 122.490 100.533 131.255 1.00 9.61 82 VAL A C 1
ATOM 645 O O . VAL A 1 79 ? 122.140 99.363 131.056 0.45 4.19 82 VAL A O 1
ATOM 649 N N . LYS A 1 80 ? 122.272 101.145 132.416 1.00 0.00 83 LYS A N 1
ATOM 650 C CA . LYS A 1 80 ? 121.590 100.451 133.500 1.00 0.83 83 LYS A CA 1
ATOM 651 C C . LYS A 1 80 ? 120.172 100.061 133.102 1.00 3.50 83 LYS A C 1
ATOM 652 O O . LYS A 1 80 ? 119.721 98.954 133.405 1.00 10.09 83 LYS A O 1
ATOM 658 N N . HIS A 1 81 ? 119.453 100.956 132.420 1.00 6.85 84 HIS A N 1
ATOM 659 C CA . HIS A 1 81 ? 118.094 100.643 131.985 1.00 0.89 84 HIS A CA 1
ATOM 660 C C . HIS A 1 81 ? 118.075 99.477 131.002 1.00 7.66 84 HIS A C 1
ATOM 661 O O . HIS A 1 81 ? 117.191 98.613 131.066 0.92 8.79 84 HIS A O 1
ATOM 668 N N . SER A 1 82 ? 119.033 99.443 130.077 1.00 8.86 85 SER A N 1
ATOM 669 C CA . SER A 1 82 ? 119.127 98.332 129.136 1.00 7.24 85 SER A CA 1
ATOM 670 C C . SER A 1 82 ? 119.399 97.014 129.860 1.00 6.39 85 SER A C 1
ATOM 671 O O . SER A 1 82 ? 118.806 95.977 129.536 1.00 6.31 85 SER A O 1
ATOM 674 N N . ILE A 1 83 ? 120.290 97.037 130.856 1.00 4.17 86 ILE A N 1
ATOM 675 C CA . ILE A 1 83 ? 120.548 95.829 131.638 1.00 4.08 86 ILE A CA 1
ATOM 676 C C . ILE A 1 83 ? 119.282 95.376 132.357 1.00 7.43 86 ILE A C 1
ATOM 677 O O . ILE A 1 83 ? 118.972 94.177 132.412 0.07 8.20 86 ILE A O 1
ATOM 682 N N . GLU A 1 84 ? 118.542 96.320 132.938 1.00 7.81 87 GLU A N 1
ATOM 683 C CA . GLU A 1 84 ? 117.336 95.950 133.671 1.00 6.61 87 GLU A CA 1
ATOM 684 C C . GLU A 1 84 ? 116.274 95.363 132.753 1.00 6.71 87 GLU A C 1
ATOM 685 O O . GLU A 1 84 ? 115.602 94.394 133.120 1.00 8.89 87 GLU A O 1
ATOM 691 N N . ASN A 1 85 ? 116.086 95.928 131.567 1.00 11.23 88 ASN A N 1
ATOM 692 C CA . ASN A 1 85 ? 115.057 95.334 130.724 1.00 5.15 88 ASN A CA 1
ATOM 693 C C . ASN A 1 85 ? 115.547 94.080 130.015 1.00 4.60 88 ASN A C 1
ATOM 694 O O . ASN A 1 85 ? 114.727 93.333 129.474 1.00 9.48 88 ASN A O 1
ATOM 699 N N . GLY A 1 86 ? 116.855 93.824 130.025 1.00 12.18 89 GLY A N 1
ATOM 700 C CA . GLY A 1 86 ? 117.341 92.495 129.683 1.00 9.18 89 GLY A CA 1
ATOM 701 C C . GLY A 1 86 ? 117.057 91.470 130.764 1.00 2.03 89 GLY A C 1
ATOM 702 O O . GLY A 1 86 ? 116.770 90.308 130.470 1.00 10.47 89 GLY A O 1
ATOM 703 N N . CYS A 1 87 ? 117.153 91.877 132.027 1.00 4.51 90 CYS A N 1
ATOM 704 C CA . CYS A 1 87 ? 116.824 90.961 133.118 1.00 9.46 90 CYS A CA 1
ATOM 705 C C . CYS A 1 87 ? 115.317 90.742 133.237 1.00 9.10 90 CYS A C 1
ATOM 706 O O . CYS A 1 87 ? 114.877 89.706 133.751 1.00 13.06 90 CYS A O 1
ATOM 709 N N . ILE A 1 88 ? 114.514 91.703 132.777 1.00 7.64 91 ILE A N 1
ATOM 710 C CA . ILE A 1 88 ? 113.061 91.538 132.777 1.00 7.52 91 ILE A CA 1
ATOM 711 C C . ILE A 1 88 ? 112.646 90.394 131.857 1.00 8.64 91 ILE A C 1
ATOM 712 O O . ILE A 1 88 ? 111.699 89.655 132.149 1.00 7.65 91 ILE A O 1
ATOM 717 N N . ALA A 1 89 ? 113.344 90.223 130.733 1.00 7.43 92 ALA A N 1
ATOM 718 C CA . ALA A 1 89 ? 113.049 89.099 129.852 1.00 5.22 92 ALA A CA 1
ATOM 719 C C . ALA A 1 89 ? 113.251 87.766 130.567 1.00 12.60 92 ALA A C 1
ATOM 720 O O . ALA A 1 89 ? 112.413 86.860 130.464 1.00 12.45 92 ALA A O 1
ATOM 722 N N . PHE A 1 90 ? 114.350 87.629 131.306 1.00 13.10 93 PHE A N 1
ATOM 723 C CA . PHE A 1 90 ? 114.572 86.403 132.061 1.00 7.99 93 PHE A CA 1
ATOM 724 C C . PHE A 1 90 ? 113.532 86.228 133.155 1.00 11.36 93 PHE A C 1
ATOM 725 O O . PHE A 1 90 ? 113.024 85.122 133.358 0.87 12.47 93 PHE A O 1
ATOM 733 N N . THR A 1 91 ? 113.204 87.301 133.877 1.00 14.98 94 THR A N 1
ATOM 734 C CA . THR A 1 91 ? 112.228 87.165 134.952 1.00 12.77 94 THR A CA 1
ATOM 735 C C . THR A 1 91 ? 110.831 86.894 134.419 1.00 11.13 94 THR A C 1
ATOM 736 O O . THR A 1 91 ? 109.977 86.413 135.168 1.00 15.80 94 THR A O 1
ATOM 740 N N . ARG A 1 92 ? 110.580 87.192 133.148 1.00 12.37 95 ARG A N 1
ATOM 741 C CA . ARG A 1 92 ? 109.311 86.850 132.522 1.00 12.32 95 ARG A CA 1
ATOM 742 C C . ARG A 1 92 ? 109.314 85.443 131.954 1.00 9.55 95 ARG A C 1
ATOM 743 O O . ARG A 1 92 ? 108.249 84.841 131.817 1.00 11.17 95 ARG A O 1
ATOM 751 N N . PHE A 1 93 ? 110.488 84.923 131.591 1.00 18.25 96 PHE A N 1
ATOM 752 C CA . PHE A 1 93 ? 110.592 83.530 131.171 1.00 12.91 96 PHE A CA 1
ATOM 753 C C . PHE A 1 93 ? 110.573 82.564 132.347 1.00 9.13 96 PHE A C 1
ATOM 754 O O . PHE A 1 93 ? 110.109 81.429 132.198 1.00 14.91 96 PHE A O 1
ATOM 762 N N . PHE A 1 94 ? 111.080 82.974 133.511 1.00 15.92 97 PHE A N 1
ATOM 763 C CA . PHE A 1 94 ? 110.976 82.124 134.693 1.00 15.72 97 PHE A CA 1
ATOM 764 C C . PHE A 1 94 ? 109.517 81.870 135.042 1.00 17.69 97 PHE A C 1
ATOM 765 O O . PHE A 1 94 ? 109.095 80.721 135.209 0.60 19.30 97 PHE A O 1
ATOM 773 N N . LYS A 1 95 ? 108.731 82.935 135.155 1.00 17.90 98 LYS A N 1
ATOM 774 C CA . LYS A 1 95 ? 107.290 82.793 135.089 1.00 15.50 98 LYS A CA 1
ATOM 775 C C . LYS A 1 95 ? 106.899 82.427 133.662 0.00 16.65 98 LYS A C 1
ATOM 776 O O . LYS A 1 95 ? 107.705 82.492 132.736 1.00 21.15 98 LYS A O 1
ATOM 782 N N . HIS A 1 96 ? 105.650 82.028 133.473 1.00 14.70 99 HIS A N 1
ATOM 783 C CA . HIS A 1 96 ? 105.233 81.512 132.173 1.00 12.75 99 HIS A CA 1
ATOM 784 C C . HIS A 1 96 ? 104.544 82.584 131.349 0.81 14.74 99 HIS A C 1
ATOM 785 O O . HIS A 1 96 ? 103.560 82.340 130.647 0.00 15.03 99 HIS A O 1
ATOM 792 N N . GLN A 1 97 ? 105.079 83.797 131.443 1.00 14.64 100 GLN A N 1
ATOM 793 C CA . GLN A 1 97 ? 104.537 84.990 130.819 1.00 11.70 100 GLN A CA 1
ATOM 794 C C . GLN A 1 97 ? 105.103 85.240 129.432 1.00 12.25 100 GLN A C 1
ATOM 795 O O . GLN A 1 97 ? 104.611 86.128 128.733 1.00 20.10 100 GLN A O 1
ATOM 801 N N . SER A 1 98 ? 106.112 84.486 129.014 1.00 8.76 101 SER A N 1
ATOM 802 C CA . SER A 1 98 ? 106.850 84.803 127.796 1.00 6.23 101 SER A CA 1
ATOM 803 C C . SER A 1 98 ? 107.764 83.628 127.464 1.00 7.51 101 SER A C 1
ATOM 804 O O . SER A 1 98 ? 107.734 82.587 128.126 1.00 13.47 101 SER A O 1
ATOM 807 N N . ALA A 1 99 ? 108.583 83.810 126.429 0.86 9.25 102 ALA A N 1
ATOM 808 C CA . ALA A 1 99 ? 109.539 82.806 125.987 1.00 6.75 102 ALA A CA 1
ATOM 809 C C . ALA A 1 99 ? 110.974 83.214 126.338 0.77 10.71 102 ALA A C 1
ATOM 810 O O . ALA A 1 99 ? 111.224 84.218 127.009 0.00 10.18 102 ALA A O 1
ATOM 812 N N . PHE A 1 100 ? 111.932 82.415 125.873 1.00 15.96 103 PHE A N 1
ATOM 813 C CA . PHE A 1 100 ? 113.334 82.607 126.214 1.00 11.41 103 PHE A CA 1
ATOM 814 C C . PHE A 1 100 ? 113.898 83.855 125.527 1.00 9.53 103 PHE A C 1
ATOM 815 O O . PHE A 1 100 ? 113.467 84.212 124.429 0.00 10.50 103 PHE A O 1
ATOM 823 N N . PRO A 1 101 ? 114.868 84.533 126.154 1.00 9.46 104 PRO A N 1
ATOM 824 C CA . PRO A 1 101 ? 115.425 85.762 125.569 1.00 4.48 104 PRO A CA 1
ATOM 825 C C . PRO A 1 101 ? 116.040 85.542 124.193 1.00 4.91 104 PRO A C 1
ATOM 826 O O . PRO A 1 101 ? 116.341 84.416 123.799 1.00 12.36 104 PRO A O 1
ATOM 830 N N . ASN A 1 102 ? 116.243 86.648 123.460 1.00 5.44 105 ASN A N 1
ATOM 831 C CA . ASN A 1 102 ? 116.352 86.581 122.009 1.00 5.39 105 ASN A CA 1
ATOM 832 C C . ASN A 1 102 ? 117.513 87.327 121.355 1.00 9.85 105 ASN A C 1
ATOM 833 O O . ASN A 1 102 ? 117.510 87.432 120.124 1.00 13.56 105 ASN A O 1
ATOM 838 N N . LEU A 1 103 ? 118.493 87.845 122.102 1.00 10.45 106 LEU A N 1
ATOM 839 C CA . LEU A 1 103 ? 119.717 88.335 121.460 1.00 10.89 106 LEU A CA 1
ATOM 840 C C . LEU A 1 103 ? 119.503 89.457 120.444 1.00 11.71 106 LEU A C 1
ATOM 841 O O . LEU A 1 103 ? 119.496 89.193 119.238 0.97 11.00 106 LEU A O 1
ATOM 846 N N . LYS A 1 104 ? 119.332 90.697 120.933 1.00 13.76 107 LYS A N 1
ATOM 847 C CA . LYS A 1 104 ? 118.864 91.843 120.142 1.00 8.68 107 LYS A CA 1
ATOM 848 C C . LYS A 1 104 ? 119.282 91.795 118.676 1.00 9.53 107 LYS A C 1
ATOM 849 O O . LYS A 1 104 ? 118.478 92.111 117.792 0.62 11.58 107 LYS A O 1
ATOM 855 N N . LYS A 1 105 ? 120.547 91.464 118.404 1.00 14.62 108 LYS A N 1
ATOM 856 C CA . LYS A 1 105 ? 121.073 91.283 117.050 0.00 17.47 108 LYS A CA 1
ATOM 857 C C . LYS A 1 105 ? 121.310 92.617 116.351 1.00 19.39 108 LYS A C 1
ATOM 858 O O . LYS A 1 105 ? 120.489 93.535 116.440 1.00 21.36 108 LYS A O 1
ATOM 864 N N . LYS A 1 106 ? 122.427 92.713 115.633 1.00 20.78 109 LYS A N 1
ATOM 865 C CA . LYS A 1 106 ? 122.939 93.999 115.178 1.00 18.81 109 LYS A CA 1
ATOM 866 C C . LYS A 1 106 ? 122.152 94.534 113.988 0.19 18.80 109 LYS A C 1
ATOM 867 O O . LYS A 1 106 ? 122.032 93.871 112.954 1.00 21.42 109 LYS A O 1
ATOM 873 N N . GLY A 1 107 ? 121.621 95.741 114.146 1.00 17.13 110 GLY A N 1
ATOM 874 C CA . GLY A 1 107 ? 121.122 96.537 113.045 1.00 17.72 110 GLY A CA 1
ATOM 875 C C . GLY A 1 107 ? 119.619 96.520 112.883 1.00 19.83 110 GLY A C 1
ATOM 876 O O . GLY A 1 107 ? 119.071 95.667 112.180 1.00 16.39 110 GLY A O 1
ATOM 877 N N . LYS A 1 108 ? 118.965 97.511 113.483 1.00 24.45 111 LYS A N 1
ATOM 878 C CA . LYS A 1 108 ? 117.531 97.773 113.407 1.00 21.43 111 LYS A CA 1
ATOM 879 C C . LYS A 1 108 ? 117.312 99.175 113.956 1.00 20.79 111 LYS A C 1
ATOM 880 O O . LYS A 1 108 ? 118.264 99.923 114.194 0.00 20.37 111 LYS A O 1
ATOM 886 N N . SER A 1 109 ? 116.045 99.520 114.160 1.00 21.82 112 SER A N 1
ATOM 887 C CA . SER A 1 109 ? 115.680 100.791 114.770 0.00 18.89 112 SER A CA 1
ATOM 888 C C . SER A 1 109 ? 114.700 100.635 115.926 0.00 18.56 112 SER A C 1
ATOM 889 O O . SER A 1 109 ? 113.818 101.483 116.087 0.00 18.43 112 SER A O 1
ATOM 892 N N . ASP A 1 110 ? 114.830 99.578 116.731 1.00 18.80 113 ASP A N 1
ATOM 893 C CA . ASP A 1 110 ? 113.873 99.355 117.808 1.00 19.20 113 ASP A CA 1
ATOM 894 C C . ASP A 1 110 ? 114.477 99.674 119.169 1.00 20.36 113 ASP A C 1
ATOM 895 O O . ASP A 1 110 ? 113.749 99.800 120.161 0.50 18.09 113 ASP A O 1
ATOM 900 N N . VAL A 1 111 ? 115.797 99.797 119.244 1.00 13.52 114 VAL A N 1
ATOM 901 C CA . VAL A 1 111 ? 116.463 100.110 120.503 1.00 11.10 114 VAL A CA 1
ATOM 902 C C . VAL A 1 111 ? 116.499 101.621 120.679 1.00 11.14 114 VAL A C 1
ATOM 903 O O . VAL A 1 111 ? 116.882 102.355 119.762 1.00 13.85 114 VAL A O 1
ATOM 907 N N . LYS A 1 112 ? 116.092 102.088 121.853 1.00 6.44 115 LYS A N 1
ATOM 908 C CA . LYS A 1 112 ? 116.097 103.504 122.177 1.00 6.13 115 LYS A CA 1
ATOM 909 C C . LYS A 1 112 ? 116.984 103.771 123.386 1.00 8.69 115 LYS A C 1
ATOM 910 O O . LYS A 1 112 ? 117.452 102.854 124.062 0.56 10.38 115 LYS A O 1
ATOM 916 N N . MET A 1 113 ? 117.212 105.053 123.656 1.00 3.25 116 MET A N 1
ATOM 917 C CA . MET A 1 113 ? 117.991 105.487 124.805 1.00 1.64 116 MET A CA 1
ATOM 918 C C . MET A 1 113 ? 117.077 106.109 125.849 1.00 2.14 116 MET A C 1
ATOM 919 O O . MET A 1 113 ? 116.170 106.875 125.521 1.00 6.92 116 MET A O 1
ATOM 924 N N . TYR A 1 114 ? 117.329 105.779 127.107 1.00 4.54 117 TYR A N 1
ATOM 925 C CA . TYR A 1 114 ? 116.467 106.145 128.219 1.00 5.95 117 TYR A CA 1
ATOM 926 C C . TYR A 1 114 ? 117.138 107.219 129.067 1.00 12.31 117 TYR A C 1
ATOM 927 O O . TYR A 1 114 ? 118.318 107.095 129.407 0.00 11.72 117 TYR A O 1
ATOM 936 N N . PHE A 1 115 ? 116.389 108.271 129.406 1.00 8.07 118 PHE A N 1
ATOM 937 C CA . PHE A 1 115 ? 116.859 109.281 130.339 1.00 2.07 118 PHE A CA 1
ATOM 938 C C . PHE A 1 115 ? 115.855 109.446 131.470 1.00 3.84 118 PHE A C 1
ATOM 939 O O . PHE A 1 115 ? 114.658 109.220 131.297 1.00 6.66 118 PHE A O 1
ATOM 947 N N . VAL A 1 116 ? 116.357 109.838 132.639 1.00 6.21 119 VAL A N 1
ATOM 948 C CA . VAL A 1 116 ? 115.545 109.982 133.838 1.00 8.43 119 VAL A CA 1
ATOM 949 C C . VAL A 1 116 ? 115.847 111.331 134.480 1.00 10.60 119 VAL A C 1
ATOM 950 O O . VAL A 1 116 ? 116.872 111.960 134.210 1.00 11.13 119 VAL A O 1
ATOM 954 N N . LYS A 1 117 ? 114.925 111.783 135.328 1.00 11.29 120 LYS A N 1
ATOM 955 C CA . LYS A 1 117 ? 115.111 113.007 136.100 1.00 10.93 120 LYS A CA 1
ATOM 956 C C . LYS A 1 117 ? 115.841 112.659 137.391 1.00 12.43 120 LYS A C 1
ATOM 957 O O . LYS A 1 117 ? 115.261 112.058 138.299 0.41 13.23 120 LYS A O 1
ATOM 963 N N . ASN A 1 118 ? 117.112 113.043 137.473 1.00 11.63 121 ASN A N 1
ATOM 964 C CA . ASN A 1 118 ? 117.950 112.700 138.615 1.00 7.74 121 ASN A CA 1
ATOM 965 C C . ASN A 1 118 ? 117.962 113.809 139.660 1.00 13.35 121 ASN A C 1
ATOM 966 O O . ASN A 1 118 ? 117.699 113.566 140.841 1.00 17.98 121 ASN A O 1
ATOM 971 N N . ASN A 1 119 ? 118.274 115.015 139.239 1.00 16.56 122 ASN A N 1
ATOM 972 C CA . ASN A 1 119 ? 118.413 116.187 140.085 1.00 14.18 122 ASN A CA 1
ATOM 973 C C . ASN A 1 119 ? 117.102 116.956 140.148 1.00 15.04 122 ASN A C 1
ATOM 974 O O . ASN A 1 119 ? 116.185 116.704 139.364 1.00 17.28 122 ASN A O 1
ATOM 979 N N . PRO A 1 120 ? 116.955 117.881 141.097 1.00 17.20 123 PRO A N 1
ATOM 980 C CA . PRO A 1 120 ? 115.719 118.665 141.181 1.00 18.08 123 PRO A CA 1
ATOM 981 C C . PRO A 1 120 ? 115.631 119.827 140.204 1.00 20.58 123 PRO A C 1
ATOM 982 O O . PRO A 1 120 ? 114.760 120.684 140.380 1.00 20.40 123 PRO A O 1
ATOM 986 N N . LYS A 1 121 ? 116.490 119.897 139.184 1.00 21.90 124 LYS A N 1
ATOM 987 C CA . LYS A 1 121 ? 116.511 121.052 138.301 1.00 14.58 124 LYS A CA 1
ATOM 988 C C . LYS A 1 121 ? 116.740 120.724 136.831 1.00 13.05 124 LYS A C 1
ATOM 989 O O . LYS A 1 121 ? 117.076 121.630 136.063 1.00 18.85 124 LYS A O 1
ATOM 995 N N . ASP A 1 122 ? 116.574 119.477 136.409 1.00 15.11 125 ASP A N 1
ATOM 996 C CA . ASP A 1 122 ? 116.752 119.134 135.008 1.00 19.34 125 ASP A CA 1
ATOM 997 C C . ASP A 1 122 ? 115.413 118.759 134.379 1.00 19.42 125 ASP A C 1
ATOM 998 O O . ASP A 1 122 ? 114.368 118.743 135.034 1.00 18.91 125 ASP A O 1
ATOM 1003 N N . CYS A 1 123 ? 115.459 118.457 133.081 1.00 12.85 126 CYS A N 1
ATOM 1004 C CA . CYS A 1 123 ? 114.277 118.118 132.290 1.00 8.55 126 CYS A CA 1
ATOM 1005 C C . CYS A 1 123 ? 113.297 119.288 132.232 1.00 12.04 126 CYS A C 1
ATOM 1006 O O . CYS A 1 123 ? 112.078 119.113 132.266 1.00 15.84 126 CYS A O 1
ATOM 1009 N N . ARG A 1 124 ? 113.845 120.497 132.136 1.00 10.43 127 ARG A N 1
ATOM 1010 C CA . ARG A 1 124 ? 113.044 121.703 131.985 1.00 9.30 127 ARG A CA 1
ATOM 1011 C C . ARG A 1 124 ? 112.685 121.925 130.524 1.00 7.95 127 ARG A C 1
ATOM 1012 O O . ARG A 1 124 ? 113.527 121.779 129.635 1.00 14.93 127 ARG A O 1
ATOM 1020 N N . CYS A 1 125 ? 111.430 122.288 130.285 1.00 4.09 128 CYS A N 1
ATOM 1021 C CA . CYS A 1 125 ? 110.886 122.405 128.943 1.00 4.73 128 CYS A CA 1
ATOM 1022 C C . CYS A 1 125 ? 110.240 123.769 128.747 1.00 8.94 128 CYS A C 1
ATOM 1023 O O . CYS A 1 125 ? 109.628 124.315 129.669 1.00 7.47 128 CYS A O 1
ATOM 1026 N N . GLU A 1 126 ? 110.377 124.312 127.538 1.00 7.57 129 GLU A N 1
ATOM 1027 C CA . GLU A 1 126 ? 109.744 125.560 127.139 1.00 6.38 129 GLU A CA 1
ATOM 1028 C C . GLU A 1 126 ? 108.828 125.289 125.950 1.00 4.13 129 GLU A C 1
ATOM 1029 O O . GLU A 1 126 ? 108.659 124.145 125.524 0.63 9.01 129 GLU A O 1
ATOM 1035 N N . ARG A 1 127 ? 108.222 126.352 125.411 1.00 10.65 130 ARG A N 1
ATOM 1036 C CA . ARG A 1 127 ? 107.374 126.195 124.232 1.00 10.98 130 ARG A CA 1
ATOM 1037 C C . ARG A 1 127 ? 108.178 125.633 123.070 1.00 12.43 130 ARG A C 1
ATOM 1038 O O . ARG A 1 127 ? 107.702 124.771 122.325 1.00 17.08 130 ARG A O 1
ATOM 1046 N N . HIS A 1 128 ? 109.395 126.122 122.895 1.00 11.14 131 HIS A N 1
ATOM 1047 C CA . HIS A 1 128 ? 110.377 125.463 122.054 1.00 9.58 131 HIS A CA 1
ATOM 1048 C C . HIS A 1 128 ? 111.382 124.777 122.980 1.00 2.08 131 HIS A C 1
ATOM 1049 O O . HIS A 1 128 ? 111.328 124.951 124.195 0.06 11.54 131 HIS A O 1
ATOM 1056 N N . ARG A 1 129 ? 112.304 124.002 122.415 1.00 1.07 132 ARG A N 1
ATOM 1057 C CA . ARG A 1 129 ? 113.417 123.305 123.073 1.00 5.33 132 ARG A CA 1
ATOM 1058 C C . ARG A 1 129 ? 113.211 122.672 124.457 1.00 7.93 132 ARG A C 1
ATOM 1059 O O . ARG A 1 129 ? 112.563 123.226 125.344 1.00 0.69 132 ARG A O 1
ATOM 1067 N N . ILE A 1 130 ? 113.809 121.494 124.651 1.00 1.26 133 ILE A N 1
ATOM 1068 C CA . ILE A 1 130 ? 113.770 120.752 125.906 1.00 2.17 133 ILE A CA 1
ATOM 1069 C C . ILE A 1 130 ? 115.200 120.412 126.309 1.00 1.64 133 ILE A C 1
ATOM 1070 O O . ILE A 1 130 ? 116.106 120.355 125.477 1.00 1.70 133 ILE A O 1
ATOM 1075 N N . ASN A 1 131 ? 115.402 120.206 127.606 1.00 9.37 134 ASN A N 1
ATOM 1076 C CA . ASN A 1 131 ? 116.714 119.912 128.175 1.00 4.20 134 ASN A CA 1
ATOM 1077 C C . ASN A 1 131 ? 116.766 118.444 128.582 1.00 6.26 134 ASN A C 1
ATOM 1078 O O . ASN A 1 131 ? 116.051 118.028 129.498 1.00 13.53 134 ASN A O 1
ATOM 1083 N N . ILE A 1 132 ? 117.610 117.668 127.910 1.00 3.54 135 ILE A N 1
ATOM 1084 C CA . ILE A 1 132 ? 117.709 116.229 128.157 1.00 7.19 135 ILE A CA 1
ATOM 1085 C C . ILE A 1 132 ? 119.068 115.933 128.784 1.00 8.38 135 ILE A C 1
ATOM 1086 O O . ILE A 1 132 ? 120.086 116.472 128.329 0.73 7.68 135 ILE A O 1
ATOM 1091 N N . PRO A 1 133 ? 119.134 115.084 129.818 1.00 10.28 136 PRO A N 1
ATOM 1092 C CA . PRO A 1 133 ? 120.364 114.986 130.622 1.00 9.34 136 PRO A CA 1
ATOM 1093 C C . PRO A 1 133 ? 121.616 114.605 129.854 1.00 10.01 136 PRO A C 1
ATOM 1094 O O . PRO A 1 133 ? 122.722 114.913 130.308 1.00 14.48 136 PRO A O 1
ATOM 1098 N N . SER A 1 134 ? 121.488 113.943 128.710 1.00 10.30 137 SER A N 1
ATOM 1099 C CA . SER A 1 134 ? 122.684 113.477 128.017 1.00 10.97 137 SER A CA 1
ATOM 1100 C C . SER A 1 134 ? 123.159 114.476 126.967 1.00 12.56 137 SER A C 1
ATOM 1101 O O . SER A 1 134 ? 124.335 114.466 126.589 1.00 13.78 137 SER A O 1
ATOM 1104 N N . LEU A 1 135 ? 122.273 115.350 126.489 1.00 9.79 138 LEU A N 1
ATOM 1105 C CA . LEU A 1 135 ? 122.549 116.132 125.292 1.00 6.03 138 LEU A CA 1
ATOM 1106 C C . LEU A 1 135 ? 122.460 117.643 125.469 1.00 8.31 138 LEU A C 1
ATOM 1107 O O . LEU A 1 135 ? 122.980 118.374 124.620 1.00 6.69 138 LEU A O 1
ATOM 1112 N N . GLY A 1 136 ? 121.825 118.136 126.524 1.00 2.48 139 GLY A N 1
ATOM 1113 C CA . GLY A 1 136 ? 121.593 119.561 126.631 1.00 1.23 139 GLY A CA 1
ATOM 1114 C C . GLY A 1 136 ? 120.281 119.964 125.982 1.00 4.90 139 GLY A C 1
ATOM 1115 O O . GLY A 1 136 ? 119.355 119.163 125.837 0.00 12.91 139 GLY A O 1
ATOM 1116 N N . TRP A 1 137 ? 120.209 121.228 125.578 1.00 0.00 140 TRP A N 1
ATOM 1117 C CA . TRP A 1 137 ? 118.995 121.753 124.969 1.00 2.45 140 TRP A CA 1
ATOM 1118 C C . TRP A 1 137 ? 118.800 121.177 123.574 1.00 7.39 140 TRP A C 1
ATOM 1119 O O . TRP A 1 137 ? 119.703 121.224 122.736 1.00 10.71 140 TRP A O 1
ATOM 1130 N N . VAL A 1 138 ? 117.611 120.633 123.330 1.00 1.79 141 VAL A N 1
ATOM 1131 C CA . VAL A 1 138 ? 117.237 120.064 122.041 1.00 0.37 141 VAL A CA 1
ATOM 1132 C C . VAL A 1 138 ? 115.989 120.787 121.561 1.00 3.10 141 VAL A C 1
ATOM 1133 O O . VAL A 1 138 ? 115.013 120.899 122.308 1.00 5.43 141 VAL A O 1
ATOM 1137 N N . ARG A 1 139 ? 116.016 121.265 120.320 1.00 8.37 142 ARG A N 1
ATOM 1138 C CA . ARG A 1 139 ? 114.888 122.006 119.770 1.00 2.30 142 ARG A CA 1
ATOM 1139 C C . ARG A 1 139 ? 113.705 121.091 119.469 1.00 1.89 142 ARG A C 1
ATOM 1140 O O . ARG A 1 139 ? 113.871 119.912 119.153 1.00 2.75 142 ARG A O 1
ATOM 1148 N N . ILE A 1 140 ? 112.504 121.656 119.540 1.00 5.70 143 ILE A N 1
ATOM 1149 C CA . ILE A 1 140 ? 111.253 120.932 119.357 1.00 2.37 143 ILE A CA 1
ATOM 1150 C C . ILE A 1 140 ? 110.500 121.544 118.184 1.00 10.00 143 ILE A C 1
ATOM 1151 O O . ILE A 1 140 ? 110.315 122.765 118.126 1.00 12.08 143 ILE A O 1
ATOM 1156 N N . LYS A 1 141 ? 110.045 120.697 117.260 1.00 7.63 144 LYS A N 1
ATOM 1157 C CA . LYS A 1 141 ? 109.402 121.172 116.037 1.00 4.79 144 LYS A CA 1
ATOM 1158 C C . LYS A 1 141 ? 107.980 121.689 116.246 1.00 1.94 144 LYS A C 1
ATOM 1159 O O . LYS A 1 141 ? 107.560 122.600 115.530 1.00 0.96 144 LYS A O 1
ATOM 1165 N N . GLU A 1 142 ? 107.231 121.128 117.189 1.00 7.40 145 GLU A N 1
ATOM 1166 C CA . GLU A 1 142 ? 105.857 121.527 117.459 1.00 8.26 145 GLU A CA 1
ATOM 1167 C C . GLU A 1 142 ? 105.799 122.212 118.814 1.00 10.10 145 GLU A C 1
ATOM 1168 O O . GLU A 1 142 ? 106.285 121.667 119.808 1.00 3.93 145 GLU A O 1
ATOM 1174 N N . LYS A 1 143 ? 105.196 123.394 118.856 1.00 7.26 146 LYS A N 1
ATOM 1175 C CA . LYS A 1 143 ? 105.309 124.291 119.998 1.00 1.18 146 LYS A CA 1
ATOM 1176 C C . LYS A 1 143 ? 104.058 124.231 120.859 1.00 0.57 146 LYS A C 1
ATOM 1177 O O . LYS A 1 143 ? 102.955 124.501 120.378 1.00 6.79 146 LYS A O 1
ATOM 1183 N N . GLY A 1 144 ? 104.235 123.890 122.130 1.00 1.09 147 GLY A N 1
ATOM 1184 C CA . GLY A 1 144 ? 103.157 123.853 123.084 1.00 0.00 147 GLY A CA 1
ATOM 1185 C C . GLY A 1 144 ? 102.645 122.470 123.441 1.00 8.43 147 GLY A C 1
ATOM 1186 O O . GLY A 1 144 ? 101.942 122.335 124.447 1.00 12.89 147 GLY A O 1
ATOM 1187 N N . TYR A 1 145 ? 102.959 121.445 122.654 1.00 5.96 148 TYR A N 1
ATOM 1188 C CA . TYR A 1 145 ? 102.495 120.097 122.985 1.00 0.61 148 TYR A CA 1
ATOM 1189 C C . TYR A 1 145 ? 103.526 119.321 123.796 1.00 4.41 148 TYR A C 1
ATOM 1190 O O . TYR A 1 145 ? 103.829 118.174 123.502 1.00 22.63 148 TYR A O 1
ATOM 1199 N N . ILE A 1 146 ? 104.064 119.936 124.840 1.00 0.48 149 ILE A N 1
ATOM 1200 C CA . ILE A 1 146 ? 104.829 119.251 125.879 1.00 0.44 149 ILE A CA 1
ATOM 1201 C C . ILE A 1 146 ? 104.632 120.097 127.126 1.00 8.04 149 ILE A C 1
ATOM 1202 O O . ILE A 1 146 ? 104.920 121.300 127.101 1.00 6.31 149 ILE A O 1
ATOM 1207 N N . PRO A 1 147 ? 104.131 119.533 128.219 1.00 10.78 150 PRO A N 1
ATOM 1208 C CA . PRO A 1 147 ? 103.883 120.339 129.421 1.00 9.95 150 PRO A CA 1
ATOM 1209 C C . PRO A 1 147 ? 105.153 121.016 129.920 1.00 14.43 150 PRO A C 1
ATOM 1210 O O . PRO A 1 147 ? 106.105 120.359 130.347 1.00 14.54 150 PRO A O 1
ATOM 1214 N N . THR A 1 148 ? 105.152 122.346 129.869 1.00 10.98 151 THR A N 1
ATOM 1215 C CA . THR A 1 148 ? 106.308 123.153 130.227 1.00 10.39 151 THR A CA 1
ATOM 1216 C C . THR A 1 148 ? 106.429 123.295 131.742 1.00 15.97 151 THR A C 1
ATOM 1217 O O . THR A 1 148 ? 105.486 123.050 132.494 1.00 19.65 151 THR A O 1
ATOM 1221 N N . THR A 1 149 ? 107.618 123.700 132.187 1.00 13.94 152 THR A N 1
ATOM 1222 C CA . THR A 1 149 ? 107.849 123.931 133.607 1.00 12.40 152 THR A CA 1
ATOM 1223 C C . THR A 1 149 ? 107.402 125.311 134.063 1.00 16.42 152 THR A C 1
ATOM 1224 O O . THR A 1 149 ? 107.373 125.563 135.271 1.00 19.39 152 THR A O 1
ATOM 1228 N N . LYS A 1 150 ? 107.067 126.206 133.133 0.60 17.78 153 LYS A N 1
ATOM 1229 C CA . LYS A 1 150 ? 106.545 127.514 133.513 1.00 14.13 153 LYS A CA 1
ATOM 1230 C C . LYS A 1 150 ? 105.200 127.389 134.210 1.00 13.68 153 LYS A C 1
ATOM 1231 O O . LYS A 1 150 ? 104.924 128.109 135.176 0.21 15.56 153 LYS A O 1
ATOM 1237 N N . ASP A 1 151 ? 104.352 126.480 133.738 1.00 14.93 154 ASP A N 1
ATOM 1238 C CA . ASP A 1 151 ? 103.014 126.284 134.288 1.00 17.89 154 ASP A CA 1
ATOM 1239 C C . ASP A 1 151 ? 102.924 125.044 135.168 1.00 17.65 154 ASP A C 1
ATOM 1240 O O . ASP A 1 151 ? 101.914 124.337 135.161 0.37 17.70 154 ASP A O 1
ATOM 1245 N N . GLY A 1 152 ? 103.971 124.765 135.937 1.00 18.90 155 GLY A N 1
ATOM 1246 C CA . GLY A 1 152 ? 103.893 123.767 136.993 1.00 16.42 155 GLY A CA 1
ATOM 1247 C C . GLY A 1 152 ? 103.653 122.346 136.533 1.00 18.30 155 GLY A C 1
ATOM 1248 O O . GLY A 1 152 ? 102.796 121.652 137.094 1.00 19.47 155 GLY A O 1
ATOM 1249 N N . TYR A 1 153 ? 104.386 121.896 135.523 1.00 19.55 156 TYR A N 1
ATOM 1250 C CA . TYR A 1 153 ? 104.316 120.524 135.050 1.00 17.99 156 TYR A CA 1
ATOM 1251 C C . TYR A 1 153 ? 105.700 119.898 135.123 1.00 19.99 156 TYR A C 1
ATOM 1252 O O . TYR A 1 153 ? 106.705 120.560 134.850 1.00 25.89 156 TYR A O 1
ATOM 1261 N N . VAL A 1 154 ? 105.749 118.624 135.503 1.00 14.01 157 VAL A N 1
ATOM 1262 C CA . VAL A 1 154 ? 106.999 117.930 135.782 1.00 16.06 157 VAL A CA 1
ATOM 1263 C C . VAL A 1 154 ? 107.090 116.691 134.903 1.00 12.35 157 VAL A C 1
ATOM 1264 O O . VAL A 1 154 ? 106.105 115.965 134.738 0.00 14.11 157 VAL A O 1
ATOM 1268 N N . ILE A 1 155 ? 108.273 116.451 134.347 1.00 11.40 158 ILE A N 1
ATOM 1269 C CA . ILE A 1 155 ? 108.549 115.270 133.537 1.00 9.05 158 ILE A CA 1
ATOM 1270 C C . ILE A 1 155 ? 109.213 114.225 134.423 1.00 11.69 158 ILE A C 1
ATOM 1271 O O . ILE A 1 155 ? 110.220 114.507 135.081 0.00 11.77 158 ILE A O 1
ATOM 1276 N N . LYS A 1 156 ? 108.655 113.012 134.438 1.00 12.05 159 LYS A N 1
ATOM 1277 C CA . LYS A 1 156 ? 109.235 111.944 135.247 1.00 10.80 159 LYS A CA 1
ATOM 1278 C C . LYS A 1 156 ? 110.444 111.323 134.562 1.00 9.66 159 LYS A C 1
ATOM 1279 O O . LYS A 1 156 ? 111.518 111.217 135.164 1.00 9.24 159 LYS A O 1
ATOM 1285 N N . SER A 1 157 ? 110.290 110.904 133.312 1.00 5.49 160 SER A N 1
ATOM 1286 C CA . SER A 1 157 ? 111.373 110.305 132.543 1.00 5.51 160 SER A CA 1
ATOM 1287 C C . SER A 1 157 ? 111.004 110.401 131.069 1.00 2.50 160 SER A C 1
ATOM 1288 O O . SER A 1 157 ? 109.993 111.009 130.705 1.00 4.94 160 SER A O 1
ATOM 1291 N N . GLY A 1 158 ? 111.813 109.790 130.217 1.00 1.24 161 GLY A N 1
ATOM 1292 C CA . GLY A 1 158 ? 111.574 109.892 128.792 1.00 0.00 161 GLY A CA 1
ATOM 1293 C C . GLY A 1 158 ? 112.506 108.987 128.023 1.00 3.01 161 GLY A C 1
ATOM 1294 O O . GLY A 1 158 ? 113.351 108.293 128.591 0.00 4.32 161 GLY A O 1
ATOM 1295 N N . THR A 1 159 ? 112.338 109.018 126.706 1.00 1.59 162 THR A N 1
ATOM 1296 C CA . THR A 1 159 ? 113.025 108.113 125.801 1.00 3.50 162 THR A CA 1
ATOM 1297 C C . THR A 1 159 ? 113.235 108.829 124.476 1.00 0.00 162 THR A C 1
ATOM 1298 O O . THR A 1 159 ? 112.357 109.555 124.011 1.00 8.82 162 THR A O 1
ATOM 1302 N N . VAL A 1 160 ? 114.399 108.622 123.868 1.00 0.00 163 VAL A N 1
ATOM 1303 C CA . VAL A 1 160 ? 114.716 109.185 122.560 1.00 0.00 163 VAL A CA 1
ATOM 1304 C C . VAL A 1 160 ? 114.761 108.046 121.554 1.00 0.00 163 VAL A C 1
ATOM 1305 O O . VAL A 1 160 ? 115.441 107.041 121.779 0.00 9.02 163 VAL A O 1
ATOM 1309 N N . SER A 1 161 ? 114.040 108.204 120.452 1.00 11.89 164 SER A N 1
ATOM 1310 C CA . SER A 1 161 ? 113.920 107.192 119.413 1.00 2.16 164 SER A CA 1
ATOM 1311 C C . SER A 1 161 ? 114.380 107.761 118.075 1.00 0.00 164 SER A C 1
ATOM 1312 O O . SER A 1 161 ? 114.726 108.933 117.958 0.00 3.91 164 SER A O 1
ATOM 1315 N N . MET A 1 162 ? 114.381 106.908 117.059 1.00 3.65 165 MET A N 1
ATOM 1316 C CA . MET A 1 162 ? 114.832 107.290 115.726 1.00 8.94 165 MET A CA 1
ATOM 1317 C C . MET A 1 162 ? 114.165 106.371 114.718 1.00 7.56 165 MET A C 1
ATOM 1318 O O . MET A 1 162 ? 114.380 105.159 114.753 1.00 11.20 165 MET A O 1
ATOM 1323 N N . LYS A 1 163 ? 113.356 106.941 113.829 1.00 4.18 166 LYS A N 1
ATOM 1324 C CA . LYS A 1 163 ? 112.580 106.157 112.870 1.00 2.30 166 LYS A CA 1
ATOM 1325 C C . LYS A 1 163 ? 112.640 106.847 111.512 1.00 5.20 166 LYS A C 1
ATOM 1326 O O . LYS A 1 163 ? 111.997 107.880 111.309 1.00 12.04 166 LYS A O 1
ATOM 1332 N N . ALA A 1 164 ? 113.408 106.268 110.591 1.00 8.61 167 ALA A N 1
ATOM 1333 C CA . ALA A 1 164 ? 113.433 106.681 109.190 1.00 9.18 167 ALA A CA 1
ATOM 1334 C C . ALA A 1 164 ? 113.841 108.148 109.039 1.00 12.73 167 ALA A C 1
ATOM 1335 O O . ALA A 1 164 ? 113.047 109.004 108.646 1.00 17.71 167 ALA A O 1
ATOM 1337 N N . ASP A 1 165 ? 115.098 108.425 109.397 1.00 11.39 168 ASP A N 1
ATOM 1338 C CA . ASP A 1 165 ? 115.772 109.699 109.152 1.00 9.22 168 ASP A CA 1
ATOM 1339 C C . ASP A 1 165 ? 115.291 110.778 110.129 1.00 5.61 168 ASP A C 1
ATOM 1340 O O . ASP A 1 165 ? 115.931 111.815 110.287 0.51 8.30 168 ASP A O 1
ATOM 1345 N N . ARG A 1 166 ? 114.255 110.494 110.912 1.00 2.99 169 ARG A N 1
ATOM 1346 C CA . ARG A 1 166 ? 113.699 111.459 111.846 1.00 3.41 169 ARG A CA 1
ATOM 1347 C C . ARG A 1 166 ? 113.951 110.997 113.274 1.00 9.55 169 ARG A C 1
ATOM 1348 O O . ARG A 1 166 ? 114.222 109.823 113.520 0.00 5.15 169 ARG A O 1
ATOM 1356 N N . TYR A 1 167 ? 113.878 111.941 114.211 1.00 0.00 170 TYR A N 1
ATOM 1357 C CA . TYR A 1 167 ? 114.098 111.684 115.628 1.00 4.24 170 TYR A CA 1
ATOM 1358 C C . TYR A 1 167 ? 112.889 112.130 116.431 1.00 7.24 170 TYR A C 1
ATOM 1359 O O . TYR A 1 167 ? 112.254 113.133 116.106 1.00 11.32 170 TYR A O 1
ATOM 1368 N N . TYR A 1 168 ? 112.585 111.389 117.490 1.00 0.63 171 TYR A N 1
ATOM 1369 C CA . TYR A 1 168 ? 111.419 111.647 118.316 1.00 0.00 171 TYR A CA 1
ATOM 1370 C C . TYR A 1 168 ? 111.800 111.564 119.783 1.00 0.00 171 TYR A C 1
ATOM 1371 O O . TYR A 1 168 ? 112.771 110.905 120.150 1.00 2.43 171 TYR A O 1
ATOM 1380 N N . VAL A 1 169 ? 111.031 112.247 120.618 1.00 0.00 172 VAL A N 1
ATOM 1381 C CA . VAL A 1 169 ? 111.164 112.151 122.064 1.00 0.00 172 VAL A CA 1
ATOM 1382 C C . VAL A 1 169 ? 109.784 111.874 122.641 1.00 2.15 172 VAL A C 1
ATOM 1383 O O . VAL A 1 169 ? 108.777 112.386 122.144 1.00 14.78 172 VAL A O 1
ATOM 1387 N N . SER A 1 170 ? 109.731 111.024 123.658 1.00 1.92 173 SER A N 1
ATOM 1388 C CA . SER A 1 170 ? 108.480 110.673 124.314 1.00 7.45 173 SER A CA 1
ATOM 1389 C C . SER A 1 170 ? 108.669 110.840 125.809 1.00 0.00 173 SER A C 1
ATOM 1390 O O . SER A 1 170 ? 109.509 110.163 126.406 1.00 5.40 173 SER A O 1
ATOM 1393 N N . VAL A 1 171 ? 107.894 111.731 126.411 1.00 2.13 174 VAL A N 1
ATOM 1394 C CA . VAL A 1 171 ? 107.997 112.010 127.835 1.00 1.23 174 VAL A CA 1
ATOM 1395 C C . VAL A 1 171 ? 106.673 111.665 128.490 1.00 5.37 174 VAL A C 1
ATOM 1396 O O . VAL A 1 171 ? 105.608 111.798 127.883 1.00 12.14 174 VAL A O 1
ATOM 1400 N N . LEU A 1 172 ? 106.742 111.208 129.735 1.00 6.82 175 LEU A N 1
ATOM 1401 C CA . LEU A 1 172 ? 105.554 110.821 130.480 1.00 12.54 175 LEU A CA 1
ATOM 1402 C C . LEU A 1 172 ? 105.337 111.779 131.644 1.00 10.00 175 LEU A C 1
ATOM 1403 O O . LEU A 1 172 ? 106.285 112.161 132.337 1.00 13.03 175 LEU A O 1
ATOM 1408 N N . VAL A 1 173 ? 104.082 112.176 131.841 1.00 11.19 176 VAL A N 1
ATOM 1409 C CA . VAL A 1 173 ? 103.718 113.212 132.799 1.00 13.69 176 VAL A CA 1
ATOM 1410 C C . VAL A 1 173 ? 102.501 112.741 133.583 1.00 14.71 176 VAL A C 1
ATOM 1411 O O . VAL A 1 173 ? 101.587 112.136 133.017 0.00 14.69 176 VAL A O 1
ATOM 1415 N N . GLU A 1 174 ? 102.495 113.001 134.890 1.00 16.97 177 GLU A N 1
ATOM 1416 C CA . GLU A 1 174 ? 101.299 112.788 135.697 1.00 16.46 177 GLU A CA 1
ATOM 1417 C C . GLU A 1 174 ? 100.335 113.947 135.481 1.00 18.48 177 GLU A C 1
ATOM 1418 O O . GLU A 1 174 ? 100.680 115.106 135.729 1.00 17.92 177 GLU A O 1
ATOM 1424 N N . ILE A 1 175 ? 99.127 113.633 135.027 1.00 20.93 178 ILE A N 1
ATOM 1425 C CA . ILE A 1 175 ? 98.119 114.628 134.688 0.19 19.11 178 ILE A CA 1
ATOM 1426 C C . ILE A 1 175 ? 97.003 114.570 135.720 0.00 19.58 178 ILE A C 1
ATOM 1427 O O . ILE A 1 175 ? 96.577 113.484 136.129 1.00 22.45 178 ILE A O 1
ATOM 1432 N N . SER A 1 176 ? 96.545 115.740 136.153 1.00 19.09 179 SER A N 1
ATOM 1433 C CA . SER A 1 176 ? 95.351 115.824 136.979 0.00 19.41 179 SER A CA 1
ATOM 1434 C C . SER A 1 176 ? 94.111 115.809 136.097 0.00 19.86 179 SER A C 1
ATOM 1435 O O . SER A 1 176 ? 94.056 116.487 135.067 1.00 24.02 179 SER A O 1
ATOM 1438 N N . ASN A 1 177 ? 93.116 115.027 136.501 0.64 19.44 180 ASN A N 1
ATOM 1439 C CA . ASN A 1 177 ? 91.885 114.873 135.739 1.00 20.15 180 ASN A CA 1
ATOM 1440 C C . ASN A 1 177 ? 90.761 115.657 136.401 0.00 19.66 180 ASN A C 1
ATOM 1441 O O . ASN A 1 177 ? 90.568 115.569 137.618 1.00 20.68 180 ASN A O 1
ATOM 1446 N N . ASN A 1 178 ? 90.025 116.421 135.596 0.00 19.10 181 ASN A N 1
ATOM 1447 C CA . ASN A 1 178 ? 88.879 117.184 136.064 1.00 21.77 181 ASN A CA 1
ATOM 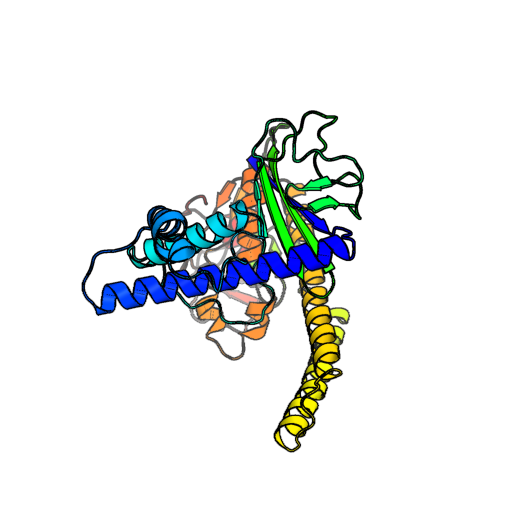1448 C C . ASN A 1 178 ? 87.747 117.019 135.059 1.00 20.84 181 ASN A C 1
ATOM 1449 O O . ASN A 1 178 ? 87.827 116.206 134.133 0.00 18.95 181 ASN A O 1
ATOM 1454 N N . LYS A 1 179 ? 86.685 117.804 135.249 1.00 21.09 182 LYS A N 1
ATOM 1455 C CA . LYS A 1 179 ? 85.509 117.781 134.377 0.00 19.33 182 LYS A CA 1
ATOM 1456 C C . LYS A 1 179 ? 84.905 116.376 134.312 0.49 19.78 182 LYS A C 1
ATOM 1457 O O . LYS A 1 179 ? 84.899 115.716 133.270 0.06 19.99 182 LYS A O 1
ATOM 1463 N N . ILE A 1 180 ? 84.400 115.926 135.458 0.83 19.87 183 ILE A N 1
ATOM 1464 C CA . ILE A 1 180 ? 83.816 114.592 135.567 0.33 20.19 183 ILE A CA 1
ATOM 1465 C C . ILE A 1 180 ? 82.557 114.552 134.706 0.39 19.17 183 ILE A C 1
ATOM 1466 O O . ILE A 1 180 ? 81.544 115.173 135.037 0.33 18.49 183 ILE A O 1
ATOM 1471 N N . ALA A 1 181 ? 82.623 113.822 133.597 1.00 18.67 184 ALA A N 1
ATOM 1472 C CA . ALA A 1 181 ? 81.501 113.743 132.676 0.09 17.84 184 ALA A CA 1
ATOM 1473 C C . ALA A 1 181 ? 80.377 112.893 133.259 0.00 17.84 184 ALA A C 1
ATOM 1474 O O . ALA A 1 181 ? 80.610 111.919 133.979 0.29 17.21 184 ALA A O 1
ATOM 1476 N N . ASN A 1 182 ? 79.144 113.278 132.939 0.47 20.40 185 ASN A N 1
ATOM 1477 C CA . ASN A 1 182 ? 77.950 112.555 133.361 0.35 19.06 185 ASN A CA 1
ATOM 1478 C C . ASN A 1 182 ? 77.322 111.919 132.127 0.00 19.90 185 ASN A C 1
ATOM 1479 O O . ASN A 1 182 ? 76.798 112.623 131.256 0.47 20.48 185 ASN A O 1
ATOM 1484 N N . ASN A 1 183 ? 77.374 110.592 132.055 0.10 20.32 186 ASN A N 1
ATOM 1485 C CA . ASN A 1 183 ? 76.871 109.852 130.905 0.55 19.45 186 ASN A CA 1
ATOM 1486 C C . ASN A 1 183 ? 75.432 109.428 131.169 0.00 20.63 186 ASN A C 1
ATOM 1487 O O . ASN A 1 183 ? 75.160 108.702 132.132 0.40 21.49 186 ASN A O 1
ATOM 1492 N N . SER A 1 184 ? 74.513 109.881 130.317 1.00 25.96 187 SER A N 1
ATOM 1493 C CA . SER A 1 184 ? 73.103 109.570 130.495 1.00 26.03 187 SER A CA 1
ATOM 1494 C C . SER A 1 184 ? 72.375 109.240 129.199 1.00 23.85 187 SER A C 1
ATOM 1495 O O . SER A 1 184 ? 71.158 109.034 129.238 0.00 22.70 187 SER A O 1
ATOM 1498 N N . ASN A 1 185 ? 73.064 109.183 128.064 0.80 22.96 188 ASN A N 1
ATOM 1499 C CA . ASN A 1 185 ? 72.407 108.841 126.814 0.71 23.50 188 ASN A CA 1
ATOM 1500 C C . ASN A 1 185 ? 72.190 107.333 126.720 1.00 26.67 188 ASN A C 1
ATOM 1501 O O . ASN A 1 185 ? 72.739 106.546 127.496 1.00 25.78 188 ASN A O 1
ATOM 1506 N N . ALA A 1 186 ? 71.366 106.931 125.756 1.00 21.36 189 ALA A N 1
ATOM 1507 C CA . ALA A 1 186 ? 71.102 105.516 125.540 1.00 18.77 189 ALA A CA 1
ATOM 1508 C C . ALA A 1 186 ? 72.359 104.814 125.044 1.00 21.21 189 ALA A C 1
ATOM 1509 O O . ALA A 1 186 ? 73.104 105.357 124.223 1.00 22.44 189 ALA A O 1
ATOM 1511 N N . GLY A 1 187 ? 72.590 103.601 125.540 1.00 22.42 190 GLY A N 1
ATOM 1512 C CA . GLY A 1 187 ? 73.778 102.862 125.166 1.00 17.26 190 GLY A CA 1
ATOM 1513 C C . GLY A 1 187 ? 73.737 102.373 123.732 1.00 14.97 190 GLY A C 1
ATOM 1514 O O . GLY A 1 187 ? 72.693 102.329 123.081 0.37 17.02 190 GLY A O 1
ATOM 1515 N N . ILE A 1 188 ? 74.911 101.992 123.236 1.00 13.93 191 ILE A N 1
ATOM 1516 C CA . ILE A 1 188 ? 75.116 101.647 121.840 1.00 12.17 191 ILE A CA 1
ATOM 1517 C C . ILE A 1 188 ? 75.945 100.368 121.753 1.00 17.13 191 ILE A C 1
ATOM 1518 O O . ILE A 1 188 ? 76.346 99.789 122.761 1.00 14.34 191 ILE A O 1
ATOM 1523 N N . GLY A 1 189 ? 76.182 99.930 120.523 1.00 17.39 192 GLY A N 1
ATOM 1524 C CA . GLY A 1 189 ? 77.026 98.776 120.265 1.00 7.19 192 GLY A CA 1
ATOM 1525 C C . GLY A 1 189 ? 77.590 98.862 118.867 1.00 9.39 192 GLY A C 1
ATOM 1526 O O . GLY A 1 189 ? 76.969 99.429 117.965 1.00 15.37 192 GLY A O 1
ATOM 1527 N N . ILE A 1 190 ? 78.785 98.304 118.688 1.00 6.87 193 ILE A N 1
ATOM 1528 C CA . ILE A 1 190 ? 79.510 98.359 117.422 1.00 6.69 193 ILE A CA 1
ATOM 1529 C C . ILE A 1 190 ? 79.983 96.964 117.046 1.00 13.57 193 ILE A C 1
ATOM 1530 O O . ILE A 1 190 ? 80.537 96.242 117.881 1.00 12.83 193 ILE A O 1
ATOM 1535 N N . ASP A 1 191 ? 79.778 96.599 115.784 1.00 14.85 194 ASP A N 1
ATOM 1536 C CA . ASP A 1 191 ? 80.285 95.362 115.212 1.00 9.37 194 ASP A CA 1
ATOM 1537 C C . ASP A 1 191 ? 81.483 95.674 114.328 1.00 10.32 194 ASP A C 1
ATOM 1538 O O . ASP A 1 191 ? 81.437 96.605 113.520 1.00 9.04 194 ASP A O 1
ATOM 1543 N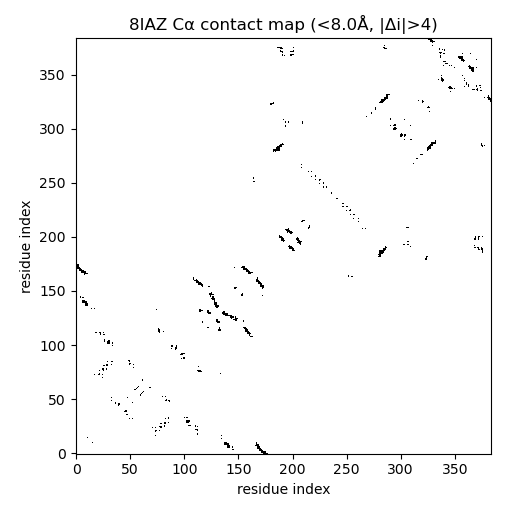 N . LEU A 1 192 ? 82.547 94.896 114.481 1.00 14.63 195 LEU A N 1
ATOM 1544 C CA . LEU A 1 192 ? 83.775 95.085 113.723 1.00 15.68 195 LEU A CA 1
ATOM 1545 C C . LEU A 1 192 ? 83.833 94.063 112.597 1.00 15.66 195 LEU A C 1
ATOM 1546 O O . LEU A 1 192 ? 83.711 92.858 112.840 0.82 14.81 195 LEU A O 1
ATOM 1551 N N . GLY A 1 193 ? 84.023 94.542 111.370 1.00 13.00 196 GLY A N 1
ATOM 1552 C CA . GLY A 1 193 ? 84.002 93.670 110.217 1.00 10.98 196 GLY A CA 1
ATOM 1553 C C . GLY A 1 193 ? 85.024 94.084 109.183 1.00 10.98 196 GLY A C 1
ATOM 1554 O O . GLY A 1 193 ? 85.792 95.026 109.377 1.00 12.27 196 GLY A O 1
ATOM 1555 N N . LEU A 1 194 ? 85.025 93.356 108.069 1.00 15.87 197 LEU A N 1
ATOM 1556 C CA . LEU A 1 194 ? 85.965 93.600 106.986 1.00 15.80 197 LEU A CA 1
ATOM 1557 C C . LEU A 1 194 ? 85.351 94.321 105.797 1.00 17.14 197 LEU A C 1
ATOM 1558 O O . LEU A 1 194 ? 86.096 94.856 104.972 1.00 21.35 197 LEU A O 1
ATOM 1563 N N . LYS A 1 195 ? 84.022 94.333 105.672 1.00 15.90 198 LYS A N 1
ATOM 1564 C CA . LYS A 1 195 ? 83.404 95.055 104.565 1.00 17.00 198 LYS A CA 1
ATOM 1565 C C . LYS A 1 195 ? 83.305 96.541 104.880 1.00 16.18 198 LYS A C 1
ATOM 1566 O O . LYS A 1 195 ? 83.480 97.382 103.992 1.00 20.52 198 LYS A O 1
ATOM 1572 N N . ASP A 1 196 ? 83.033 96.878 106.136 1.00 15.16 199 ASP A N 1
ATOM 1573 C CA . ASP A 1 196 ? 83.205 98.227 106.648 1.00 17.43 199 ASP A CA 1
ATOM 1574 C C . ASP A 1 196 ? 83.902 98.127 107.994 1.00 15.90 199 ASP A C 1
ATOM 1575 O O . ASP A 1 196 ? 83.828 97.101 108.672 1.00 18.02 199 ASP A O 1
ATOM 1580 N N . PHE A 1 197 ? 84.593 99.198 108.379 1.00 11.19 200 PHE A N 1
ATOM 1581 C CA . PHE A 1 197 ? 85.342 99.153 109.627 1.00 12.16 200 PHE A CA 1
ATOM 1582 C C . PHE A 1 197 ? 84.422 98.902 110.811 1.00 12.81 200 PHE A C 1
ATOM 1583 O O . PHE A 1 197 ? 84.647 97.980 111.602 1.00 15.31 200 PHE A O 1
ATOM 1591 N N . ALA A 1 198 ? 83.371 99.702 110.943 1.00 12.30 201 ALA A N 1
ATOM 1592 C CA . ALA A 1 198 ? 82.506 99.609 112.106 1.00 12.22 201 ALA A CA 1
ATOM 1593 C C . ALA A 1 198 ? 81.098 100.037 111.732 1.00 11.20 201 ALA A C 1
ATOM 1594 O O . ALA A 1 198 ? 80.910 100.952 110.930 0.79 13.27 201 ALA A O 1
ATOM 1596 N N . ILE A 1 199 ? 80.116 99.361 112.313 1.00 10.38 202 ILE A N 1
ATOM 1597 C CA . ILE A 1 199 ? 78.713 99.725 112.184 1.00 12.65 202 ILE A CA 1
ATOM 1598 C C . ILE A 1 199 ? 78.142 99.841 113.588 1.00 11.88 202 ILE A C 1
ATOM 1599 O O . ILE A 1 199 ? 78.260 98.908 114.390 1.00 9.70 202 ILE A O 1
ATOM 1604 N N . VAL A 1 200 ? 77.546 100.984 113.888 1.00 9.25 203 VAL A N 1
ATOM 1605 C CA . VAL A 1 200 ? 77.063 101.280 115.229 1.00 11.95 203 VAL A CA 1
ATOM 1606 C C . VAL A 1 200 ? 75.570 101.008 115.282 1.00 14.20 203 VAL A C 1
ATOM 1607 O O . VAL A 1 200 ? 74.859 101.144 114.283 1.00 17.93 203 VAL A O 1
ATOM 1611 N N . SER A 1 201 ? 75.084 100.615 116.459 1.00 12.18 204 SER A N 1
ATOM 1612 C CA . SER A 1 201 ? 73.666 100.321 116.613 1.00 15.81 204 SER A CA 1
ATOM 1613 C C . SER A 1 201 ? 72.874 101.601 116.836 1.00 19.51 204 SER A C 1
ATOM 1614 O O . SER A 1 201 ? 71.996 101.660 117.701 1.00 22.24 204 SER A O 1
ATOM 1617 N N . ASN A 1 202 ? 73.178 102.626 116.046 1.00 17.27 205 ASN A N 1
ATOM 1618 C CA . ASN A 1 202 ? 72.370 103.833 115.978 1.00 16.36 205 ASN A CA 1
ATOM 1619 C C . ASN A 1 202 ? 72.153 104.319 114.556 1.00 21.29 205 ASN A C 1
ATOM 1620 O O . ASN A 1 202 ? 71.300 105.186 114.348 1.00 23.51 205 ASN A O 1
ATOM 1625 N N . GLY A 1 203 ? 72.891 103.801 113.577 1.00 18.89 206 GLY A N 1
ATOM 1626 C CA . GLY A 1 203 ? 72.760 104.230 112.201 1.00 17.14 206 GLY A CA 1
ATOM 1627 C C . GLY A 1 203 ? 74.079 104.645 111.586 1.00 16.79 206 GLY A C 1
ATOM 1628 O O . GLY A 1 203 ? 74.253 104.570 110.367 1.00 18.02 206 GLY A O 1
ATOM 1629 N N . LYS A 1 204 ? 75.018 105.082 112.419 1.00 14.73 207 LYS A N 1
ATOM 1630 C CA . LYS A 1 204 ? 76.291 105.574 111.917 1.00 11.43 207 LYS A CA 1
ATOM 1631 C C . LYS A 1 204 ? 77.106 104.442 111.309 1.00 14.79 207 LYS A C 1
ATOM 1632 O O . LYS A 1 204 ? 77.164 103.332 111.838 0.00 13.63 207 LYS A O 1
ATOM 1638 N N . THR A 1 205 ? 77.742 104.736 110.180 1.00 12.62 208 THR A N 1
ATOM 1639 C CA . THR A 1 205 ? 78.534 103.748 109.460 1.00 12.44 208 THR A CA 1
ATOM 1640 C C . THR A 1 205 ? 79.877 104.362 109.114 1.00 15.00 208 THR A C 1
ATOM 1641 O O . THR A 1 205 ? 79.932 105.466 108.566 1.00 14.64 208 THR A O 1
ATOM 1645 N N . TYR A 1 206 ? 80.951 103.650 109.432 1.00 14.57 209 TYR A N 1
ATOM 1646 C CA . TYR A 1 206 ? 82.298 104.041 109.050 1.00 13.07 209 TYR A CA 1
ATOM 1647 C C . TYR A 1 206 ? 82.827 103.058 108.021 1.00 16.69 209 TYR A C 1
ATOM 1648 O O . TYR A 1 206 ? 82.855 101.849 108.267 1.00 16.70 209 TYR A O 1
ATOM 1657 N N . LYS A 1 207 ? 83.236 103.583 106.874 1.00 14.22 210 LYS A N 1
ATOM 1658 C CA . LYS A 1 207 ? 83.660 102.767 105.756 1.00 12.53 210 LYS A CA 1
ATOM 1659 C C . LYS A 1 207 ? 85.097 102.305 105.945 1.00 12.40 210 LYS A C 1
ATOM 1660 O O . LYS A 1 207 ? 85.852 102.840 106.757 1.00 15.04 210 LYS A O 1
ATOM 1666 N N . ASN A 1 208 ? 85.468 101.291 105.174 1.00 15.94 211 ASN A N 1
ATOM 1667 C CA . ASN A 1 208 ? 86.829 100.776 105.186 1.00 15.34 211 ASN A CA 1
ATOM 1668 C C . ASN A 1 208 ? 87.777 101.827 104.623 1.00 16.68 211 ASN A C 1
ATOM 1669 O O . ASN A 1 208 ? 87.651 102.224 103.461 1.00 19.80 211 ASN A O 1
ATOM 1674 N N . ILE A 1 209 ? 88.724 102.287 105.446 1.00 10.40 212 ILE A N 1
ATOM 1675 C CA . ILE A 1 209 ? 89.712 103.241 104.960 1.00 9.42 212 ILE A CA 1
ATOM 1676 C C . ILE A 1 209 ? 90.654 102.595 103.957 1.00 12.14 212 ILE A C 1
ATOM 1677 O O . ILE A 1 209 ? 91.269 103.295 103.147 1.00 11.20 212 ILE A O 1
ATOM 1682 N N . ASN A 1 210 ? 90.768 101.270 103.974 1.00 11.26 213 ASN A N 1
ATOM 1683 C CA . ASN A 1 210 ? 91.663 100.576 103.063 1.00 11.41 213 ASN A CA 1
ATOM 1684 C C . ASN A 1 210 ? 91.077 100.405 101.671 1.00 15.40 213 ASN A C 1
ATOM 1685 O O . ASN A 1 210 ? 91.811 100.038 100.749 1.00 17.28 213 ASN A O 1
ATOM 1690 N N . LYS A 1 211 ? 89.784 100.665 101.495 1.00 15.64 214 LYS A N 1
ATOM 1691 C CA . LYS A 1 211 ? 89.137 100.571 100.197 1.00 16.80 214 LYS A CA 1
ATOM 1692 C C . LYS A 1 211 ? 89.110 101.902 99.461 1.00 17.37 214 LYS A C 1
ATOM 1693 O O . LYS A 1 211 ? 88.236 102.115 98.614 0.16 17.42 214 LYS A O 1
ATOM 1699 N N . SER A 1 212 ? 90.039 102.799 99.765 1.00 18.87 215 SER A N 1
ATOM 1700 C CA . SER A 1 212 ? 90.120 104.104 99.130 1.00 18.01 215 SER A CA 1
ATOM 1701 C C . SER A 1 212 ? 91.262 104.134 98.122 1.00 17.11 215 SER A C 1
ATOM 1702 O O . SER A 1 212 ? 92.207 103.348 98.193 0.00 16.91 215 SER A O 1
ATOM 1705 N N . ALA A 1 213 ? 91.161 105.066 97.173 1.00 20.18 216 ALA A N 1
ATOM 1706 C CA . ALA A 1 213 ? 92.123 105.115 96.077 1.00 21.26 216 ALA A CA 1
ATOM 1707 C C . ALA A 1 213 ? 93.526 105.457 96.558 1.00 23.88 216 ALA A C 1
ATOM 1708 O O . ALA A 1 213 ? 94.510 104.956 95.997 1.00 25.43 216 ALA A O 1
ATOM 1710 N N . ARG A 1 214 ? 93.640 106.305 97.582 1.00 16.84 217 ARG A N 1
ATOM 1711 C CA . ARG A 1 214 ? 94.951 106.737 98.056 1.00 14.43 217 ARG A CA 1
ATOM 1712 C C . ARG A 1 214 ? 95.756 105.568 98.608 1.00 14.13 217 ARG A C 1
ATOM 1713 O O . ARG A 1 214 ? 96.936 105.395 98.275 0.51 14.97 217 ARG A O 1
ATOM 1721 N N . LEU A 1 215 ? 95.131 104.745 99.449 1.00 12.29 218 LEU A N 1
ATOM 1722 C CA . LEU A 1 215 ? 95.845 103.619 100.041 1.00 11.40 218 LEU A CA 1
ATOM 1723 C C . LEU A 1 215 ? 96.203 102.577 98.990 1.00 10.36 218 LEU A C 1
ATOM 1724 O O . LEU A 1 215 ? 97.267 101.953 99.063 0.00 12.36 218 LEU A O 1
ATOM 1729 N N . LYS A 1 216 ? 95.333 102.377 98.000 1.00 9.91 219 LYS A N 1
ATOM 1730 C CA . LYS A 1 216 ? 95.651 101.450 96.921 1.00 12.27 219 LYS A CA 1
ATOM 1731 C C . LYS A 1 216 ? 96.853 101.932 96.118 1.00 12.49 219 LYS A C 1
ATOM 1732 O O . LYS A 1 216 ? 97.738 101.137 95.765 0.80 12.97 219 LYS A O 1
ATOM 1738 N N . LYS A 1 217 ? 96.902 103.234 95.822 1.00 15.03 220 LYS A N 1
ATOM 1739 C CA . LYS A 1 217 ? 98.057 103.788 95.126 1.00 11.99 220 LYS A CA 1
ATOM 1740 C C . LYS A 1 217 ? 99.325 103.615 95.949 1.00 10.42 220 LYS A C 1
ATOM 1741 O O . LYS A 1 217 ? 100.390 103.284 95.409 1.00 19.91 220 LYS A O 1
ATOM 1747 N N . HIS A 1 218 ? 99.229 103.832 97.259 1.00 8.59 221 HIS A N 1
ATOM 1748 C CA . HIS A 1 218 ? 100.394 103.656 98.117 1.00 12.61 221 HIS A CA 1
ATOM 1749 C C . HIS A 1 218 ? 100.878 102.212 98.102 1.00 11.60 221 HIS A C 1
ATOM 1750 O O . HIS A 1 218 ? 102.088 101.955 98.082 1.00 12.21 221 HIS A O 1
ATOM 1757 N N . GLU A 1 219 ? 99.948 101.257 98.123 1.00 11.57 222 GLU A N 1
ATOM 1758 C CA . GLU A 1 219 ? 100.327 99.848 98.107 1.00 8.19 222 GLU A CA 1
ATOM 1759 C C . GLU A 1 219 ? 101.011 99.475 96.796 1.00 8.60 222 GLU A C 1
ATOM 1760 O O . GLU A 1 219 ? 101.998 98.727 96.783 1.00 15.09 222 GLU A O 1
ATOM 1766 N N . LYS A 1 220 ? 100.496 99.985 95.678 1.00 9.04 223 LYS A N 1
ATOM 1767 C CA . LYS A 1 220 ? 101.154 99.760 94.394 1.00 9.18 223 LYS A CA 1
ATOM 1768 C C . LYS A 1 220 ? 102.576 100.310 94.405 1.00 8.70 223 LYS A C 1
ATOM 1769 O O . LYS A 1 220 ? 103.521 99.649 93.947 0.00 10.19 223 LYS A O 1
ATOM 1775 N N . GLN A 1 221 ? 102.742 101.528 94.930 1.00 9.54 224 GLN A N 1
ATOM 1776 C CA . GLN A 1 221 ? 104.066 102.136 95.007 1.00 8.15 224 GLN A CA 1
ATOM 1777 C C . GLN A 1 221 ? 105.013 101.291 95.851 1.00 10.28 224 GLN A C 1
ATOM 1778 O O . GLN A 1 221 ? 106.180 101.097 95.487 0.00 10.03 224 GLN A O 1
ATOM 1784 N N . LEU A 1 222 ? 104.525 100.781 96.983 1.00 11.14 225 LEU A N 1
ATOM 1785 C CA . LEU A 1 222 ? 105.359 99.963 97.856 1.00 6.68 225 LEU A CA 1
ATOM 1786 C C . LEU A 1 222 ? 105.791 98.673 97.171 1.00 6.85 225 LEU A C 1
ATOM 1787 O O . LEU A 1 222 ? 106.947 98.250 97.299 1.00 13.74 225 LEU A O 1
ATOM 1792 N N . ILE A 1 223 ? 104.875 98.026 96.449 1.00 10.13 226 ILE A N 1
ATOM 1793 C CA . ILE A 1 223 ? 105.237 96.802 95.737 1.00 11.89 226 ILE A CA 1
ATOM 1794 C C . ILE A 1 223 ? 106.305 97.092 94.689 1.00 10.39 226 ILE A C 1
ATOM 1795 O O . ILE A 1 223 ? 107.278 96.338 94.544 0.56 11.48 226 ILE A O 1
ATOM 1800 N N . ARG A 1 224 ? 106.143 98.189 93.944 1.00 10.73 227 ARG A N 1
ATOM 1801 C CA . ARG A 1 224 ? 107.145 98.566 92.950 1.00 9.97 227 ARG A CA 1
ATOM 1802 C C . ARG A 1 224 ? 108.508 98.785 93.597 1.00 9.60 227 ARG A C 1
ATOM 1803 O O . ARG A 1 224 ? 109.538 98.333 93.080 0.47 10.36 227 ARG A O 1
ATOM 1811 N N . GLU A 1 225 ? 108.532 99.482 94.734 1.00 9.32 228 GLU A N 1
ATOM 1812 C CA . GLU A 1 225 ? 109.804 99.777 95.383 1.00 9.78 228 GLU A CA 1
ATOM 1813 C C . GLU A 1 225 ? 110.472 98.514 95.908 1.00 11.54 228 GLU A C 1
ATOM 1814 O O . GLU A 1 225 ? 111.695 98.373 95.813 1.00 12.24 228 GLU A O 1
ATOM 1820 N N . GLN A 1 226 ? 109.695 97.588 96.474 1.00 15.17 229 GLN A N 1
ATOM 1821 C CA . GLN A 1 226 ? 110.271 96.327 96.939 1.00 6.28 229 GLN A CA 1
ATOM 1822 C C . GLN A 1 226 ? 110.838 95.517 95.781 1.00 7.74 229 GLN A C 1
ATOM 1823 O O . GLN A 1 226 ? 111.932 94.943 95.884 1.00 17.38 229 GLN A O 1
ATOM 1829 N N . ARG A 1 227 ? 110.108 95.460 94.667 1.00 9.50 230 ARG A N 1
ATOM 1830 C CA . ARG A 1 227 ? 110.606 94.745 93.498 1.00 11.05 230 ARG A CA 1
ATOM 1831 C C . ARG A 1 227 ? 111.901 95.363 92.988 1.00 9.82 230 ARG A C 1
ATOM 1832 O O . ARG A 1 227 ? 112.819 94.646 92.575 1.00 7.14 230 ARG A O 1
ATOM 1840 N N . SER A 1 228 ? 111.996 96.696 93.011 1.00 14.32 231 SER A N 1
ATOM 1841 C CA . SER A 1 228 ? 113.219 97.355 92.558 1.00 10.46 231 SER A CA 1
ATOM 1842 C C . SER A 1 228 ? 114.372 97.143 93.533 1.00 10.93 231 SER A C 1
ATOM 1843 O O . SER A 1 228 ? 115.531 97.053 93.118 0.79 12.65 231 SER A O 1
ATOM 1846 N N . LEU A 1 229 ? 114.080 97.087 94.833 1.00 13.88 232 LEU A N 1
ATOM 1847 C CA . LEU A 1 229 ? 115.134 96.885 95.821 1.00 12.38 232 LEU A CA 1
ATOM 1848 C C . LEU A 1 229 ? 115.700 95.476 95.758 1.00 12.64 232 LEU A C 1
ATOM 1849 O O . LEU A 1 229 ? 116.899 95.280 95.984 1.00 14.59 232 LEU A O 1
ATOM 1854 N N . SER A 1 230 ? 114.864 94.484 95.454 1.00 11.69 233 SER A N 1
ATOM 1855 C CA . SER A 1 230 ? 115.358 93.113 95.439 1.00 9.40 233 SER A CA 1
ATOM 1856 C C . SER A 1 230 ? 116.277 92.813 94.262 1.00 11.36 233 SER A C 1
ATOM 1857 O O . SER A 1 230 ? 116.891 91.743 94.245 1.00 19.88 233 SER A O 1
ATOM 1860 N N . ARG A 1 231 ? 116.381 93.704 93.277 1.00 10.96 234 ARG A N 1
ATOM 1861 C CA . ARG A 1 231 ? 117.340 93.497 92.195 1.00 12.52 234 ARG A CA 1
ATOM 1862 C C . ARG A 1 231 ? 118.762 93.822 92.628 1.00 14.20 234 ARG A C 1
ATOM 1863 O O . ARG A 1 231 ? 119.716 93.191 92.156 1.00 19.25 234 ARG A O 1
ATOM 1871 N N . LYS A 1 232 ? 118.922 94.800 93.517 1.00 11.34 235 LYS A N 1
ATOM 1872 C CA . LYS A 1 232 ? 120.252 95.189 93.959 1.00 11.41 235 LYS A CA 1
ATOM 1873 C C . LYS A 1 232 ? 120.902 94.095 94.793 1.00 16.28 235 LYS A C 1
ATOM 1874 O O . LYS A 1 232 ? 122.116 93.895 94.715 0.90 17.09 235 LYS A O 1
ATOM 1880 N N . TYR A 1 233 ? 120.113 93.368 95.589 1.00 20.11 236 TYR A N 1
ATOM 1881 C CA . TYR A 1 233 ? 120.656 92.233 96.332 1.00 17.38 236 TYR A CA 1
ATOM 1882 C C . TYR A 1 233 ? 121.121 91.125 95.395 1.00 17.80 236 TYR A C 1
ATOM 1883 O O . TYR A 1 233 ? 122.185 90.528 95.602 1.00 25.04 236 TYR A O 1
ATOM 1892 N N . GLU A 1 234 ? 120.334 90.833 94.360 1.00 12.98 237 GLU A N 1
ATOM 1893 C CA . GLU A 1 234 ? 120.741 89.831 93.384 1.00 18.93 237 GLU A CA 1
ATOM 1894 C C . GLU A 1 234 ? 122.027 90.244 92.684 1.00 19.88 237 GLU A C 1
ATOM 1895 O O . GLU A 1 234 ? 122.921 89.416 92.471 1.00 22.48 237 GLU A O 1
ATOM 1901 N N . ASN A 1 235 ? 122.139 91.521 92.317 1.00 20.77 238 ASN A N 1
ATOM 1902 C CA . ASN A 1 235 ? 123.377 92.013 91.721 1.00 21.14 238 ASN A CA 1
ATOM 1903 C C . ASN A 1 235 ? 124.541 91.906 92.699 1.00 22.76 238 ASN A C 1
ATOM 1904 O O . ASN A 1 235 ? 125.661 91.556 92.310 1.00 22.57 238 ASN A O 1
ATOM 1909 N N . LEU A 1 236 ? 124.292 92.208 93.974 1.00 21.62 239 LEU A N 1
ATOM 1910 C CA . LEU A 1 236 ? 125.333 92.156 94.993 1.00 19.89 239 LEU A CA 1
ATOM 1911 C C . LEU A 1 236 ? 125.844 90.741 95.202 1.00 23.31 239 LEU A C 1
ATOM 1912 O O . LEU A 1 236 ? 127.021 90.545 95.526 1.00 22.44 239 LEU A O 1
ATOM 1917 N N . LYS A 1 237 ? 124.971 89.748 95.036 1.00 22.67 240 LYS A N 1
ATOM 1918 C CA . LYS A 1 237 ? 125.386 88.359 95.204 1.00 20.03 240 LYS A CA 1
ATOM 1919 C C . LYS A 1 237 ? 126.486 87.972 94.222 0.90 20.88 240 LYS A C 1
ATOM 1920 O O . LYS A 1 237 ? 127.302 87.093 94.521 0.00 19.88 240 LYS A O 1
ATOM 1926 N N . LYS A 1 238 ? 126.532 88.614 93.054 1.00 24.30 241 LYS A N 1
ATOM 1927 C CA . LYS A 1 238 ? 127.464 88.204 92.008 1.00 24.25 241 LYS A CA 1
ATOM 1928 C C . LYS A 1 238 ? 128.853 88.804 92.211 0.00 22.22 241 LYS A C 1
ATOM 1929 O O . LYS A 1 238 ? 129.837 88.075 92.377 1.00 24.39 241 LYS A O 1
ATOM 1935 N N . GLY A 1 239 ? 128.951 90.132 92.197 1.00 19.84 242 GLY A N 1
ATOM 1936 C CA . GLY A 1 239 ? 130.228 90.812 92.162 1.00 21.82 242 GLY A CA 1
ATOM 1937 C C . GLY A 1 239 ? 130.822 91.051 93.538 0.00 19.40 242 GLY A C 1
ATOM 1938 O O . GLY A 1 239 ? 130.420 90.461 94.542 1.00 25.10 242 GLY A O 1
ATOM 1939 N N . GLU A 1 240 ? 131.811 91.941 93.568 1.00 16.86 243 GLU A N 1
ATOM 1940 C CA . GLU A 1 240 ? 132.541 92.312 94.777 1.00 16.23 243 GLU A CA 1
ATOM 1941 C C . GLU A 1 240 ? 132.525 93.824 94.960 0.30 18.47 243 GLU A C 1
ATOM 1942 O O . GLU A 1 240 ? 133.550 94.464 95.202 0.00 18.22 243 GLU A O 1
ATOM 1944 N N . SER A 1 241 ? 131.338 94.413 94.843 1.00 22.23 244 SER A N 1
ATOM 1945 C CA . SER A 1 241 ? 131.139 95.856 94.932 0.00 19.41 244 SER A CA 1
ATOM 1946 C C . SER A 1 241 ? 130.527 96.253 96.272 0.00 19.44 244 SER A C 1
ATOM 1947 O O . SER A 1 241 ? 129.644 97.110 96.340 1.00 24.01 244 SER A O 1
ATOM 1950 N N . THR A 1 242 ? 130.990 95.631 97.356 0.87 18.57 245 THR A N 1
ATOM 1951 C CA . THR A 1 242 ? 130.350 95.788 98.657 0.00 18.98 245 THR A CA 1
ATOM 1952 C C . THR A 1 242 ? 130.588 97.179 99.231 1.00 20.25 245 THR A C 1
ATOM 1953 O O . THR A 1 242 ? 131.365 97.351 100.176 1.00 23.06 245 THR A O 1
ATOM 1957 N N . GLN A 1 243 ? 129.925 98.175 98.654 1.00 21.10 246 GLN A N 1
ATOM 1958 C CA . GLN A 1 243 ? 129.908 99.541 99.166 1.00 18.44 246 GLN A CA 1
ATOM 1959 C C . GLN A 1 243 ? 128.490 100.087 99.060 1.00 18.26 246 GLN A C 1
ATOM 1960 O O . GLN A 1 243 ? 128.263 101.220 98.636 0.00 16.39 246 GLN A O 1
ATOM 1966 N N . LYS A 1 244 ? 127.517 99.264 99.451 1.00 15.95 247 LYS A N 1
ATOM 1967 C CA . LYS A 1 244 ? 126.106 99.492 99.161 1.00 14.17 247 LYS A CA 1
ATOM 1968 C C . LYS A 1 244 ? 125.603 100.858 99.615 1.00 15.68 247 LYS A C 1
ATOM 1969 O O . LYS A 1 244 ? 125.515 101.125 100.817 0.00 16.50 247 LYS A O 1
ATOM 1975 N N . ALA A 1 245 ? 125.257 101.718 98.658 1.00 9.62 248 ALA A N 1
ATOM 1976 C CA . ALA A 1 245 ? 124.708 103.039 98.934 1.00 9.42 248 ALA A CA 1
ATOM 1977 C C . ALA A 1 245 ? 123.298 103.200 98.389 1.00 13.11 248 ALA A C 1
ATOM 1978 O O . ALA A 1 245 ? 122.408 103.704 99.093 0.00 12.42 248 ALA A O 1
ATOM 1980 N N . ASN A 1 246 ? 123.067 102.779 97.145 1.00 11.69 249 ASN A N 1
ATOM 1981 C CA . ASN A 1 246 ? 121.712 102.759 96.616 1.00 6.34 249 ASN A CA 1
ATOM 1982 C C . ASN A 1 246 ? 120.828 101.808 97.407 1.00 10.61 249 ASN A C 1
ATOM 1983 O O . ASN A 1 246 ? 119.620 102.030 97.512 0.31 12.05 249 ASN A O 1
ATOM 1988 N N . ILE A 1 247 ? 121.412 100.753 97.978 1.00 12.65 250 ILE A N 1
ATOM 1989 C CA . ILE A 1 247 ? 120.651 99.857 98.843 1.00 10.46 250 ILE A CA 1
ATOM 1990 C C . ILE A 1 247 ? 120.160 100.602 100.078 1.00 13.51 250 ILE A C 1
ATOM 1991 O O . ILE A 1 247 ? 119.006 100.447 100.498 1.00 15.43 250 ILE A O 1
ATOM 1996 N N . GLN A 1 248 ? 121.019 101.431 100.674 1.00 11.29 251 GLN A N 1
ATOM 1997 C CA . GLN A 1 248 ? 120.593 102.240 101.811 1.00 9.95 251 GLN A CA 1
ATOM 1998 C C . GLN A 1 248 ? 119.504 103.226 101.411 1.00 11.30 251 GLN A C 1
ATOM 1999 O O . GLN A 1 248 ? 118.537 103.438 102.157 0.00 13.55 251 GLN A O 1
ATOM 2005 N N . LYS A 1 249 ? 119.646 103.842 100.237 1.00 13.80 252 LYS A N 1
ATOM 2006 C CA . LYS A 1 249 ? 118.626 104.775 99.763 1.00 14.00 252 LYS A CA 1
ATOM 2007 C C . LYS A 1 249 ? 117.276 104.082 99.588 1.00 16.37 252 LYS A C 1
ATOM 2008 O O . LYS A 1 249 ? 116.230 104.601 100.007 1.00 21.85 252 LYS A O 1
ATOM 2014 N N . GLN A 1 250 ? 117.281 102.899 98.971 1.00 13.56 253 GLN A N 1
ATOM 2015 C CA . GLN A 1 250 ? 116.044 102.157 98.759 1.00 9.88 253 GLN A CA 1
ATOM 2016 C C . GLN A 1 250 ? 115.427 101.718 100.079 1.00 9.14 253 GLN A C 1
ATOM 2017 O O . GLN A 1 250 ? 114.200 101.738 100.239 1.00 16.91 253 GLN A O 1
ATOM 2023 N N . ARG A 1 251 ? 116.262 101.308 101.035 1.00 9.81 254 ARG A N 1
ATOM 2024 C CA . ARG A 1 251 ? 115.756 100.959 102.356 1.00 10.95 254 ARG A CA 1
ATOM 2025 C C . ARG A 1 251 ? 115.061 102.144 103.006 1.00 9.00 254 ARG A C 1
ATOM 2026 O O . ARG A 1 251 ? 113.981 101.997 103.593 1.00 12.56 254 ARG A O 1
ATOM 2034 N N . LEU A 1 252 ? 115.669 103.328 102.909 1.00 10.75 255 LEU A N 1
ATOM 2035 C CA . LEU A 1 252 ? 115.060 104.524 103.478 1.00 8.24 255 LEU A CA 1
ATOM 2036 C C . LEU A 1 252 ? 113.712 104.812 102.832 1.00 8.99 255 LEU A C 1
ATOM 2037 O O . LEU A 1 252 ? 112.738 105.145 103.521 0.13 10.16 255 LEU A O 1
ATOM 2042 N N . LYS A 1 253 ? 113.634 104.669 101.509 1.00 9.36 256 LYS A N 1
ATOM 2043 C CA . LYS A 1 253 ? 112.372 104.905 100.813 1.00 7.04 256 LYS A CA 1
ATOM 2044 C C . LYS A 1 253 ? 111.285 103.936 101.273 1.00 11.56 256 LYS A C 1
ATOM 2045 O O . LYS A 1 253 ? 110.129 104.335 101.489 1.00 13.74 256 LYS A O 1
ATOM 2051 N N . VAL A 1 254 ? 111.634 102.655 101.424 1.00 8.92 257 VAL A N 1
ATOM 2052 C CA . VAL A 1 254 ? 110.652 101.659 101.849 1.00 3.10 257 VAL A CA 1
ATOM 2053 C C . VAL A 1 254 ? 110.159 101.956 103.260 1.00 2.77 257 VAL A C 1
ATOM 2054 O O . VAL A 1 254 ? 108.956 101.857 103.552 0.99 6.54 257 VAL A O 1
ATOM 2058 N N . GLN A 1 255 ? 111.077 102.320 104.158 1.00 6.09 258 GLN A N 1
ATOM 2059 C CA . GLN A 1 255 ? 110.676 102.666 105.517 1.00 2.28 258 GLN A CA 1
ATOM 2060 C C . GLN A 1 255 ? 109.746 103.871 105.528 1.00 5.46 258 GLN A C 1
ATOM 2061 O O . GLN A 1 255 ? 108.779 103.915 106.299 1.00 12.84 258 GLN A O 1
ATOM 2067 N N . LYS A 1 256 ? 110.025 104.862 104.682 1.00 7.33 259 LYS A N 1
ATOM 2068 C CA . LYS A 1 256 ? 109.165 106.038 104.615 1.00 2.71 259 LYS A CA 1
ATOM 2069 C C . LYS A 1 256 ? 107.762 105.683 104.138 1.00 0.38 259 LYS A C 1
ATOM 2070 O O . LYS A 1 256 ? 106.770 106.199 104.666 1.00 4.02 259 LYS A O 1
ATOM 2076 N N . LEU A 1 257 ? 107.656 104.811 103.133 1.00 4.97 260 LEU A N 1
ATOM 2077 C CA . LEU A 1 257 ? 106.336 104.393 102.659 1.00 6.61 260 LEU A CA 1
ATOM 2078 C C . LEU A 1 257 ? 105.553 103.674 103.754 1.00 3.97 260 LEU A C 1
ATOM 2079 O O . LEU A 1 257 ? 104.353 103.933 103.957 1.00 10.20 260 LEU A O 1
ATOM 2084 N N . HIS A 1 258 ? 106.219 102.770 104.473 1.00 1.23 261 HIS A N 1
ATOM 2085 C CA . HIS A 1 258 ? 105.550 102.072 105.565 1.00 1.85 261 HIS A CA 1
ATOM 2086 C C . HIS A 1 258 ? 105.059 103.052 106.621 1.00 1.64 261 HIS A C 1
ATOM 2087 O O . HIS A 1 258 ? 103.922 102.945 107.108 1.00 5.06 261 HIS A O 1
ATOM 2094 N N . HIS A 1 259 ? 105.901 104.022 106.976 1.00 3.76 262 HIS A N 1
ATOM 2095 C CA . HIS A 1 259 ? 105.528 104.999 107.990 1.00 3.07 262 HIS A CA 1
ATOM 2096 C C . HIS A 1 259 ? 104.335 105.834 107.547 1.00 0.59 262 HIS A C 1
ATOM 2097 O O . HIS A 1 259 ? 103.450 106.132 108.355 1.00 2.97 262 HIS A O 1
ATOM 2104 N N . ARG A 1 260 ? 104.294 106.229 106.275 1.00 1.84 263 ARG A N 1
ATOM 2105 C CA . ARG A 1 260 ? 103.174 107.035 105.796 1.00 1.61 263 ARG A CA 1
ATOM 2106 C C . ARG A 1 260 ? 101.858 106.270 105.883 1.00 3.52 263 ARG A C 1
ATOM 2107 O O . ARG A 1 260 ? 100.833 106.823 106.319 1.00 2.89 263 ARG A O 1
ATOM 2115 N N . MET A 1 261 ? 101.862 104.997 105.473 1.00 2.81 264 MET A N 1
ATOM 2116 C CA . MET A 1 261 ? 100.634 104.208 105.573 1.00 0.35 264 MET A CA 1
ATOM 2117 C C . MET A 1 261 ? 100.190 104.059 107.025 1.00 1.81 264 MET A C 1
ATOM 2118 O O . MET A 1 261 ? 98.991 104.156 107.340 1.00 5.83 264 MET A O 1
ATOM 2123 N N . ASP A 1 262 ? 101.148 103.828 107.924 1.00 3.25 265 ASP A N 1
ATOM 2124 C CA . ASP A 1 262 ? 100.822 103.740 109.342 1.00 2.22 265 ASP A CA 1
ATOM 2125 C C . ASP A 1 262 ? 100.211 105.037 109.855 1.00 3.63 265 ASP A C 1
ATOM 2126 O O . ASP A 1 262 ? 99.261 105.013 110.646 1.00 4.65 265 ASP A O 1
ATOM 2131 N N . ASN A 1 263 ? 100.752 106.178 109.424 1.00 6.58 266 ASN A N 1
ATOM 2132 C CA . ASN A 1 263 ? 100.220 107.472 109.844 1.00 3.59 266 ASN A CA 1
ATOM 2133 C C . ASN A 1 263 ? 98.766 107.627 109.425 1.00 0.99 266 ASN A C 1
ATOM 2134 O O . ASN A 1 263 ? 97.917 108.044 110.222 1.00 0.47 266 ASN A O 1
ATOM 2139 N N . ILE A 1 264 ? 98.464 107.293 108.169 1.00 5.97 267 ILE A N 1
ATOM 2140 C CA . ILE A 1 264 ? 97.091 107.420 107.675 1.00 3.20 267 ILE A CA 1
ATOM 2141 C C . ILE A 1 264 ? 96.140 106.571 108.510 1.00 6.21 267 ILE A C 1
ATOM 2142 O O . ILE A 1 264 ? 95.092 107.047 108.978 1.00 3.65 267 ILE A O 1
ATOM 2147 N N . ARG A 1 265 ? 96.495 105.298 108.714 1.00 5.34 268 ARG A N 1
ATOM 2148 C CA . ARG A 1 265 ? 95.601 104.401 109.442 1.00 0.31 268 ARG A CA 1
ATOM 2149 C C . ARG A 1 265 ? 95.399 104.849 110.887 1.00 0.06 268 ARG A C 1
ATOM 2150 O O . ARG A 1 265 ? 94.271 104.823 111.405 1.00 0.84 268 ARG A O 1
ATOM 2158 N N . THR A 1 266 ? 96.478 105.256 111.558 1.00 3.38 269 THR A N 1
ATOM 2159 C CA . THR A 1 266 ? 96.370 105.671 112.951 1.00 4.23 269 THR A CA 1
ATOM 2160 C C . THR A 1 266 ? 95.522 106.928 113.091 1.00 6.12 269 THR A C 1
ATOM 2161 O O . THR A 1 266 ? 94.726 107.049 114.031 1.00 6.37 269 THR A O 1
ATOM 2165 N N . ASP A 1 267 ? 95.681 107.880 112.168 1.00 5.51 270 ASP A N 1
ATOM 2166 C CA . ASP A 1 267 ? 94.843 109.071 112.198 1.00 1.78 270 ASP A CA 1
ATOM 2167 C C . ASP A 1 267 ? 93.374 108.709 112.044 1.00 1.34 270 ASP A C 1
ATOM 2168 O O . ASP A 1 267 ? 92.517 109.244 112.762 1.00 1.66 270 ASP A O 1
ATOM 2173 N N . TYR A 1 268 ? 93.065 107.791 111.122 1.00 3.51 271 TYR A N 1
ATOM 2174 C CA . TYR A 1 268 ? 91.674 107.383 110.934 1.00 3.08 271 TYR A CA 1
ATOM 2175 C C . TYR A 1 268 ? 91.095 106.783 112.209 1.00 2.94 271 TYR A C 1
ATOM 2176 O O . TYR A 1 268 ? 89.979 107.128 112.622 1.00 3.14 271 TYR A O 1
ATOM 2185 N N . ILE A 1 269 ? 91.843 105.887 112.855 1.00 4.11 272 ILE A N 1
ATOM 2186 C CA . ILE A 1 269 ? 91.322 105.247 114.061 1.00 2.45 272 ILE A CA 1
ATOM 2187 C C . ILE A 1 269 ? 91.119 106.268 115.174 1.00 1.11 272 ILE A C 1
ATOM 2188 O O . ILE A 1 269 ? 90.088 106.258 115.863 1.00 0.00 272 ILE A O 1
ATOM 2193 N N . ASN A 1 270 ? 92.091 107.166 115.372 1.00 4.86 273 ASN A N 1
ATOM 2194 C CA . ASN A 1 270 ? 91.979 108.145 116.451 1.00 3.20 273 ASN A CA 1
ATOM 2195 C C . ASN A 1 270 ? 90.785 109.064 116.246 1.00 4.39 273 ASN A C 1
ATOM 2196 O O . ASN A 1 270 ? 90.029 109.331 117.187 1.00 5.40 273 ASN A O 1
ATOM 2201 N N . LYS A 1 271 ? 90.588 109.548 115.020 1.00 5.36 274 LYS A N 1
ATOM 2202 C CA . LYS A 1 271 ? 89.458 110.433 114.770 1.00 2.24 274 LYS A CA 1
ATOM 2203 C C . LYS A 1 271 ? 88.127 109.703 114.911 1.00 6.46 274 LYS A C 1
ATOM 2204 O O . LYS A 1 271 ? 87.155 110.276 115.418 1.00 11.14 274 LYS A O 1
ATOM 2210 N N . THR A 1 272 ? 88.054 108.444 114.464 1.00 5.13 275 THR A N 1
ATOM 2211 C CA . THR A 1 272 ? 86.811 107.688 114.609 1.00 7.31 275 THR A CA 1
ATOM 2212 C C . THR A 1 272 ? 86.455 107.484 116.077 1.00 9.67 275 THR A C 1
ATOM 2213 O O . THR A 1 272 ? 85.291 107.645 116.475 1.00 9.86 275 THR A O 1
ATOM 2217 N N . ILE A 1 273 ? 87.446 107.134 116.900 1.00 7.96 276 ILE A N 1
ATOM 2218 C CA . ILE A 1 273 ? 87.202 106.989 118.332 1.00 3.21 276 ILE A CA 1
ATOM 2219 C C . ILE A 1 273 ? 86.789 108.323 118.932 1.00 8.15 276 ILE A C 1
ATOM 2220 O O . ILE A 1 273 ? 85.933 108.382 119.823 1.00 10.86 276 ILE A O 1
ATOM 2225 N N . ALA A 1 274 ? 87.386 109.417 118.450 1.00 13.87 277 ALA A N 1
ATOM 2226 C CA . ALA A 1 274 ? 87.020 110.739 118.946 1.00 13.48 277 ALA A CA 1
ATOM 2227 C C . ALA A 1 274 ? 85.553 111.042 118.678 1.00 13.21 277 ALA A C 1
ATOM 2228 O O . ALA A 1 274 ? 84.833 111.495 119.572 1.00 17.18 277 ALA A O 1
ATOM 2230 N N . GLU A 1 275 ? 85.086 110.794 117.452 1.00 13.88 278 GLU A N 1
ATOM 2231 C CA . GLU A 1 275 ? 83.676 111.041 117.156 1.00 12.25 278 GLU A CA 1
ATOM 2232 C C . GLU A 1 275 ? 82.766 110.150 117.992 1.00 14.23 278 GLU A C 1
ATOM 2233 O O . GLU A 1 275 ? 81.755 110.619 118.534 1.00 17.19 278 GLU A O 1
ATOM 2239 N N . ILE A 1 276 ? 83.108 108.864 118.116 1.00 12.89 279 ILE A N 1
ATOM 2240 C CA . ILE A 1 276 ? 82.240 107.949 118.856 1.00 9.03 279 ILE A CA 1
ATOM 2241 C C . ILE A 1 276 ? 82.134 108.371 120.316 1.00 13.26 279 ILE A C 1
ATOM 2242 O O . ILE A 1 276 ? 81.041 108.381 120.894 1.00 13.65 279 ILE A O 1
ATOM 2247 N N . VAL A 1 277 ? 83.258 108.736 120.935 1.00 16.14 280 VAL A N 1
ATOM 2248 C CA . VAL A 1 277 ? 83.234 109.120 122.344 1.00 13.51 280 VAL A CA 1
ATOM 2249 C C . VAL A 1 277 ? 82.552 110.472 122.528 1.00 13.62 280 VAL A C 1
ATOM 2250 O O . VAL A 1 277 ? 81.816 110.680 123.499 1.00 15.58 280 VAL A O 1
ATOM 2254 N N . LYS A 1 278 ? 82.777 111.413 121.605 1.00 17.34 281 LYS A N 1
ATOM 2255 C CA . LYS A 1 278 ? 82.120 112.712 121.693 1.00 15.85 281 LYS A CA 1
ATOM 2256 C C . LYS A 1 278 ? 80.615 112.611 121.509 1.00 14.57 281 LYS A C 1
ATOM 2257 O O . LYS A 1 278 ? 79.889 113.495 121.973 1.00 14.80 281 LYS A O 1
ATOM 2263 N N . THR A 1 279 ? 80.129 111.560 120.842 1.00 16.03 282 THR A N 1
ATOM 2264 C CA . THR A 1 279 ? 78.694 111.295 120.855 1.00 15.13 282 THR A CA 1
ATOM 2265 C C . THR A 1 279 ? 78.179 111.067 122.271 1.00 18.19 282 THR A C 1
ATOM 2266 O O . THR A 1 279 ? 76.980 111.236 122.520 1.00 19.38 282 THR A O 1
ATOM 2270 N N . LYS A 1 280 ? 79.062 110.693 123.199 1.00 19.57 283 LYS A N 1
ATOM 2271 C CA . LYS A 1 280 ? 78.798 110.576 124.629 1.00 18.27 283 LYS A CA 1
ATOM 2272 C C . LYS A 1 280 ? 77.698 109.571 124.949 1.00 20.03 283 LYS A C 1
ATOM 2273 O O . LYS A 1 280 ? 76.605 109.968 125.373 1.00 20.74 283 LYS A O 1
ATOM 2279 N N . PRO A 1 281 ? 77.938 108.277 124.770 1.00 20.38 284 PRO A N 1
ATOM 2280 C CA . PRO A 1 281 ? 76.982 107.266 125.221 1.00 20.01 284 PRO A CA 1
ATOM 2281 C C . PRO A 1 281 ? 77.237 106.907 126.682 1.00 23.62 284 PRO A C 1
ATOM 2282 O O . PRO A 1 281 ? 78.224 107.316 127.288 1.00 24.85 284 PRO A O 1
ATOM 2286 N N . SER A 1 282 ? 76.317 106.129 127.246 1.00 21.47 285 SER A N 1
ATOM 2287 C CA . SER A 1 282 ? 76.455 105.630 128.609 1.00 21.15 285 SER A CA 1
ATOM 2288 C C . SER A 1 282 ? 77.302 104.371 128.691 1.00 22.04 285 SER A C 1
ATOM 2289 O O . SER A 1 282 ? 78.103 104.229 129.615 1.00 23.04 285 SER A O 1
ATOM 2292 N N . TYR A 1 283 ? 77.139 103.455 127.740 1.00 19.21 286 TYR A N 1
ATOM 2293 C CA . TYR A 1 283 ? 77.921 102.230 127.683 1.00 14.60 286 TYR A CA 1
ATOM 2294 C C . TYR A 1 283 ? 78.037 101.810 126.229 1.00 15.15 286 TYR A C 1
ATOM 2295 O O . TYR A 1 283 ? 77.242 102.228 125.386 1.00 20.96 286 TYR A O 1
ATOM 2304 N N . ILE A 1 284 ? 79.035 100.984 125.941 1.00 10.61 287 ILE A N 1
ATOM 2305 C CA . ILE A 1 284 ? 79.186 100.376 124.628 1.00 9.87 287 ILE A CA 1
ATOM 2306 C C . ILE A 1 284 ? 79.655 98.940 124.817 1.00 15.18 287 ILE A C 1
ATOM 2307 O O . ILE A 1 284 ? 80.473 98.643 125.692 1.00 18.80 287 ILE A O 1
ATOM 2312 N N . THR A 1 285 ? 79.099 98.039 124.010 1.00 14.94 288 THR A N 1
ATOM 2313 C CA . THR A 1 285 ? 79.456 96.625 124.019 1.00 12.29 288 THR A CA 1
ATOM 2314 C C . THR A 1 285 ? 80.023 96.267 122.654 1.00 14.25 288 THR A C 1
ATOM 2315 O O . THR A 1 285 ? 79.435 96.620 121.629 1.00 15.05 288 THR A O 1
ATOM 2319 N N . ILE A 1 286 ? 81.158 95.569 122.635 1.00 20.19 289 ILE A N 1
ATOM 2320 C CA . ILE A 1 286 ? 81.809 95.325 121.354 1.00 18.42 289 ILE A CA 1
ATOM 2321 C C . ILE A 1 286 ? 81.893 93.846 120.995 1.00 16.98 289 ILE A C 1
ATOM 2322 O O . ILE A 1 286 ? 81.155 93.380 120.125 1.00 23.87 289 ILE A O 1
ATOM 2327 N N . GLU A 1 287 ? 82.754 93.091 121.680 1.00 17.53 290 GLU A N 1
ATOM 2328 C CA . GLU A 1 287 ? 83.094 91.736 121.249 1.00 17.52 290 GLU A CA 1
ATOM 2329 C C . GLU A 1 287 ? 84.155 91.091 122.129 1.00 15.98 290 GLU A C 1
ATOM 2330 O O . GLU A 1 287 ? 84.591 91.668 123.129 0.00 17.26 290 GLU A O 1
ATOM 2336 N N . ASP A 1 288 ? 84.561 89.878 121.761 1.00 18.08 291 ASP A N 1
ATOM 2337 C CA . ASP A 1 288 ? 85.816 89.289 122.212 1.00 16.73 291 ASP A CA 1
ATOM 2338 C C . ASP A 1 288 ? 86.512 88.656 121.004 1.00 17.08 291 ASP A C 1
ATOM 2339 O O . ASP A 1 288 ? 86.859 87.480 120.997 0.00 17.73 291 ASP A O 1
ATOM 2344 N N . LEU A 1 289 ? 86.699 89.461 119.960 1.00 20.41 292 LEU A N 1
ATOM 2345 C CA . LEU A 1 289 ? 87.255 88.982 118.701 1.00 14.78 292 LEU A CA 1
ATOM 2346 C C . LEU A 1 289 ? 88.611 88.329 118.912 1.00 17.53 292 LEU A C 1
ATOM 2347 O O . LEU A 1 289 ? 89.410 88.769 119.740 1.00 17.86 292 LEU A O 1
ATOM 2352 N N . ASN A 1 290 ? 88.863 87.263 118.161 1.00 20.44 293 ASN A N 1
ATOM 2353 C CA . ASN A 1 290 ? 90.134 86.550 118.196 1.00 19.19 293 ASN A CA 1
ATOM 2354 C C . ASN A 1 290 ? 90.816 86.767 116.852 1.00 17.69 293 ASN A C 1
ATOM 2355 O O . ASN A 1 290 ? 90.364 86.244 115.828 1.00 16.62 293 ASN A O 1
ATOM 2360 N N . VAL A 1 291 ? 91.897 87.542 116.856 1.00 13.90 294 VAL A N 1
ATOM 2361 C CA . VAL A 1 291 ? 92.541 87.934 115.610 1.00 10.26 294 VAL A CA 1
ATOM 2362 C C . VAL A 1 291 ? 93.543 86.899 115.112 1.00 12.24 294 VAL A C 1
ATOM 2363 O O . VAL A 1 291 ? 93.783 86.822 113.901 1.00 17.46 294 VAL A O 1
ATOM 2367 N N . LYS A 1 292 ? 94.119 86.089 116.003 1.00 11.67 295 LYS A N 1
ATOM 2368 C CA . LYS A 1 292 ? 95.075 85.070 115.574 0.00 14.38 295 LYS A CA 1
ATOM 2369 C C . LYS A 1 292 ? 94.403 84.000 114.719 1.00 13.84 295 LYS A C 1
ATOM 2370 O O . LYS A 1 292 ? 94.907 83.630 113.650 0.42 14.55 295 LYS A O 1
ATOM 2376 N N . GLY A 1 293 ? 93.260 83.489 115.175 1.00 12.70 296 GLY A N 1
ATOM 2377 C CA . GLY A 1 293 ? 92.548 82.494 114.391 1.00 13.65 296 GLY A CA 1
ATOM 2378 C C . GLY A 1 293 ? 92.082 83.035 113.054 1.00 16.77 296 GLY A C 1
ATOM 2379 O O . GLY A 1 293 ? 92.190 82.364 112.027 1.00 19.22 296 GLY A O 1
ATOM 2380 N N . MET A 1 294 ? 91.554 84.263 113.050 1.00 15.43 297 MET A N 1
ATOM 2381 C CA . MET A 1 294 ? 91.155 84.885 111.793 1.00 14.93 297 MET A CA 1
ATOM 2382 C C . MET A 1 294 ? 92.343 85.059 110.865 1.00 16.73 297 MET A C 1
ATOM 2383 O O . MET A 1 294 ? 92.210 84.913 109.645 0.56 16.37 297 MET A O 1
ATOM 2388 N N . MET A 1 295 ? 93.504 85.379 111.420 1.00 18.84 298 MET A N 1
ATOM 2389 C CA . MET A 1 295 ? 94.708 85.569 110.633 1.00 17.99 298 MET A CA 1
ATOM 2390 C C . MET A 1 295 ? 95.305 84.248 110.174 1.00 17.50 298 MET A C 1
ATOM 2391 O O . MET A 1 295 ? 96.182 84.249 109.305 1.00 21.37 298 MET A O 1
ATOM 2396 N N . LYS A 1 296 ? 94.853 83.126 110.743 1.00 11.90 299 LYS A N 1
ATOM 2397 C CA . LYS A 1 296 ? 95.277 81.818 110.250 1.00 18.32 299 LYS A CA 1
ATOM 2398 C C . LYS A 1 296 ? 94.655 81.488 108.897 1.00 17.43 299 LYS A C 1
ATOM 2399 O O . LYS A 1 296 ? 95.206 80.675 108.149 0.42 16.66 299 LYS A O 1
ATOM 2405 N N . ASN A 1 297 ? 93.510 82.084 108.574 1.00 17.01 300 ASN A N 1
ATOM 2406 C CA . ASN A 1 297 ? 92.936 81.938 107.242 1.00 10.86 300 ASN A CA 1
ATOM 2407 C C . ASN A 1 297 ? 93.800 82.669 106.223 1.00 11.65 300 ASN A C 1
ATOM 2408 O O . ASN A 1 297 ? 94.044 83.871 106.352 1.00 17.31 300 ASN A O 1
ATOM 2413 N N . ARG A 1 298 ? 94.253 81.944 105.200 1.00 15.94 301 ARG A N 1
ATOM 2414 C CA . ARG A 1 298 ? 95.250 82.493 104.287 1.00 14.02 301 ARG A CA 1
ATOM 2415 C C . ARG A 1 298 ? 94.705 83.644 103.453 1.00 14.38 301 ARG A C 1
ATOM 2416 O O . ARG A 1 298 ? 95.425 84.617 103.204 0.55 17.96 301 ARG A O 1
ATOM 2424 N N . HIS A 1 299 ? 93.458 83.557 103.002 1.00 15.21 302 HIS A N 1
ATOM 2425 C CA . HIS A 1 299 ? 92.906 84.575 102.120 1.00 15.38 302 HIS A CA 1
ATOM 2426 C C . HIS A 1 299 ? 92.291 85.747 102.872 1.00 19.40 302 HIS A C 1
ATOM 2427 O O . HIS A 1 299 ? 91.795 86.681 102.235 1.00 24.52 302 HIS A O 1
ATOM 2434 N N . LEU A 1 300 ? 92.315 85.726 104.204 1.00 16.54 303 LEU A N 1
ATOM 2435 C CA . LEU A 1 300 ? 91.856 86.842 105.018 1.00 13.28 303 LEU A CA 1
ATOM 2436 C C . LEU A 1 300 ? 92.967 87.529 105.795 1.00 16.47 303 LEU A C 1
ATOM 2437 O O . LEU A 1 300 ? 92.699 88.538 106.454 1.00 17.87 303 LEU A O 1
ATOM 2442 N N . SER A 1 301 ? 94.198 87.022 105.734 1.00 14.48 304 SER A N 1
ATOM 2443 C CA . SER A 1 301 ? 95.230 87.450 106.673 1.00 16.63 304 SER A CA 1
ATOM 2444 C C . SER A 1 301 ? 95.606 88.914 106.474 1.00 16.39 304 SER A C 1
ATOM 2445 O O . SER A 1 301 ? 95.674 89.684 107.439 0.00 15.42 304 SER A O 1
ATOM 2448 N N . LYS A 1 302 ? 95.858 89.316 105.226 1.00 18.07 305 LYS A N 1
ATOM 2449 C CA . LYS A 1 302 ? 96.331 90.673 104.967 1.00 16.99 305 LYS A CA 1
ATOM 2450 C C . LYS A 1 302 ? 95.291 91.716 105.357 1.00 15.37 305 LYS A C 1
ATOM 2451 O O . LYS A 1 302 ? 95.627 92.735 105.972 1.00 19.16 305 LYS A O 1
ATOM 2457 N N . ALA A 1 303 ? 94.024 91.482 105.010 1.00 13.86 306 ALA A N 1
ATOM 2458 C CA . ALA A 1 303 ? 92.976 92.441 105.340 1.00 11.31 306 ALA A CA 1
ATOM 2459 C C . ALA A 1 303 ? 92.783 92.558 106.845 1.00 12.08 306 ALA A C 1
ATOM 2460 O O . ALA A 1 303 ? 92.617 93.663 107.378 1.00 14.71 306 ALA A O 1
ATOM 2462 N N . VAL A 1 304 ? 92.795 91.427 107.548 1.00 14.23 307 VAL A N 1
ATOM 2463 C CA . VAL A 1 304 ? 92.624 91.452 108.995 1.00 13.28 307 VAL A CA 1
ATOM 2464 C C . VAL A 1 304 ? 93.792 92.174 109.648 1.00 13.52 307 VAL A C 1
ATOM 2465 O O . VAL A 1 304 ? 93.617 92.919 110.619 0.23 12.75 307 VAL A O 1
ATOM 2469 N N . ALA A 1 305 ? 95.000 91.975 109.121 1.00 13.85 308 ALA A N 1
ATOM 2470 C CA . ALA A 1 305 ? 96.157 92.690 109.646 1.00 9.55 308 ALA A CA 1
ATOM 2471 C C . ALA A 1 305 ? 96.029 94.188 109.415 1.00 10.27 308 ALA A C 1
ATOM 2472 O O . ALA A 1 305 ? 96.357 94.989 110.296 1.00 16.06 308 ALA A O 1
ATOM 2474 N N . SER A 1 306 ? 95.548 94.586 108.238 1.00 11.25 309 SER A N 1
ATOM 2475 C CA . SER A 1 306 ? 95.449 96.004 107.919 1.00 8.47 309 SER A CA 1
ATOM 2476 C C . SER A 1 306 ? 94.245 96.678 108.559 1.00 7.54 309 SER A C 1
ATOM 2477 O O . SER A 1 306 ? 94.139 97.904 108.485 1.00 12.29 309 SER A O 1
ATOM 2480 N N . GLN A 1 307 ? 93.335 95.920 109.173 1.00 10.66 310 GLN A N 1
ATOM 2481 C CA . GLN A 1 307 ? 92.185 96.547 109.817 1.00 8.45 310 GLN A CA 1
ATOM 2482 C C . GLN A 1 307 ? 92.488 97.031 111.232 1.00 9.62 310 GLN A C 1
ATOM 2483 O O . GLN A 1 307 ? 91.866 97.996 111.690 1.00 10.63 310 GLN A O 1
ATOM 2489 N N . LYS A 1 308 ? 93.420 96.382 111.934 1.00 10.28 311 LYS A N 1
ATOM 2490 C CA . LYS A 1 308 ? 93.879 96.802 113.262 1.00 6.63 311 LYS A CA 1
ATOM 2491 C C . LYS A 1 308 ? 92.740 96.812 114.286 1.00 5.94 311 LYS A C 1
ATOM 2492 O O . LYS A 1 308 ? 92.377 97.846 114.844 0.53 8.81 311 LYS A O 1
ATOM 2498 N N . PHE A 1 309 ? 92.192 95.622 114.538 1.00 4.80 312 PHE A N 1
ATOM 2499 C CA . PHE A 1 309 ? 91.067 95.493 115.460 1.00 4.11 312 PHE A CA 1
ATOM 2500 C C . PHE A 1 309 ? 91.500 95.647 116.913 1.00 5.90 312 PHE A C 1
ATOM 2501 O O . PHE A 1 309 ? 90.826 96.320 117.705 1.00 10.30 312 PHE A O 1
ATOM 2509 N N . TYR A 1 310 ? 92.617 95.021 117.285 1.00 9.81 313 TYR A N 1
ATOM 2510 C CA . TYR A 1 310 ? 93.026 95.003 118.684 1.00 6.44 313 TYR A CA 1
ATOM 2511 C C . TYR A 1 310 ? 93.514 96.373 119.140 1.00 2.27 313 TYR A C 1
ATOM 2512 O O . TYR A 1 310 ? 93.258 96.785 120.278 0.00 8.42 313 TYR A O 1
ATOM 2521 N N . GLU A 1 311 ? 94.214 97.095 118.265 1.00 4.40 314 GLU A N 1
ATOM 2522 C CA . GLU A 1 311 ? 94.626 98.458 118.584 1.00 10.02 314 GLU A CA 1
ATOM 2523 C C . GLU A 1 311 ? 93.417 99.356 118.806 1.00 10.82 314 GLU A C 1
ATOM 2524 O O . GLU A 1 311 ? 93.396 100.176 119.733 0.51 8.26 314 GLU A O 1
ATOM 2530 N N . PHE A 1 312 ? 92.401 99.219 117.949 1.00 6.75 315 PHE A N 1
ATOM 2531 C CA . PHE A 1 312 ? 91.171 99.982 118.120 1.00 7.60 315 PHE A CA 1
ATOM 2532 C C . PHE A 1 312 ? 90.521 99.664 119.454 1.00 6.47 315 PHE A C 1
ATOM 2533 O O . PHE A 1 312 ? 90.049 100.568 120.152 0.37 9.16 315 PHE A O 1
ATOM 2541 N N . ARG A 1 313 ? 90.495 98.384 119.831 1.00 6.27 316 ARG A N 1
ATOM 2542 C CA . ARG A 1 313 ? 89.911 98.012 121.115 1.00 8.53 316 ARG A CA 1
ATOM 2543 C C . ARG A 1 313 ? 90.670 98.641 122.277 1.00 5.55 316 ARG A C 1
ATOM 2544 O O . ARG A 1 313 ? 90.059 99.181 123.205 1.00 7.62 316 ARG A O 1
ATOM 2552 N N . THR A 1 314 ? 92.002 98.584 122.245 1.00 7.33 317 THR A N 1
ATOM 2553 C CA . THR A 1 314 ? 92.783 99.125 123.355 1.00 10.71 317 THR A CA 1
ATOM 2554 C C . THR A 1 314 ? 92.631 100.639 123.468 1.00 11.27 317 THR A C 1
ATOM 2555 O O . THR A 1 314 ? 92.481 101.176 124.574 1.00 10.42 317 THR A O 1
ATOM 2559 N N . LYS A 1 315 ? 92.665 101.348 122.339 1.00 11.75 318 LYS A N 1
ATOM 2560 C CA . LYS A 1 315 ? 92.508 102.798 122.386 1.00 6.40 318 LYS A CA 1
ATOM 2561 C C . LYS A 1 315 ? 91.101 103.193 122.818 1.00 8.44 318 LYS A C 1
ATOM 2562 O O . LYS A 1 315 ? 90.922 104.170 123.558 1.00 14.95 318 LYS A O 1
ATOM 2568 N N . LEU A 1 316 ? 90.090 102.442 122.383 1.00 5.29 319 LEU A N 1
ATOM 2569 C CA . LEU A 1 316 ? 88.734 102.706 122.843 1.00 8.22 319 LEU A CA 1
ATOM 2570 C C . LEU A 1 316 ? 88.604 102.474 124.339 1.00 11.35 319 LEU A C 1
ATOM 2571 O O . LEU A 1 316 ? 87.915 103.230 125.030 1.00 12.98 319 LEU A O 1
ATOM 2576 N N . GLN A 1 317 ? 89.246 101.424 124.858 1.00 13.19 320 GLN A N 1
ATOM 2577 C CA . GLN A 1 317 ? 89.204 101.172 126.294 1.00 10.74 320 GLN A CA 1
ATOM 2578 C C . GLN A 1 317 ? 89.866 102.298 127.068 1.00 9.54 320 GLN A C 1
ATOM 2579 O O . GLN A 1 317 ? 89.359 102.726 128.110 0.53 13.61 320 GLN A O 1
ATOM 2585 N N . ALA A 1 318 ? 91.004 102.788 126.576 1.00 14.25 321 ALA A N 1
ATOM 2586 C CA . ALA A 1 318 ? 91.667 103.909 127.236 1.00 14.04 321 ALA A CA 1
ATOM 2587 C C . ALA A 1 318 ? 90.772 105.143 127.260 1.00 11.43 321 ALA A C 1
ATOM 2588 O O . ALA A 1 318 ? 90.606 105.785 128.304 1.00 12.28 321 ALA A O 1
ATOM 2590 N N . LYS A 1 319 ? 90.169 105.482 126.117 1.00 11.12 322 LYS A N 1
ATOM 2591 C CA . LYS A 1 319 ? 89.309 106.661 126.063 1.00 8.79 322 LYS A CA 1
ATOM 2592 C C . LYS A 1 319 ? 88.060 106.497 126.920 1.00 13.43 322 LYS A C 1
ATOM 2593 O O . LYS A 1 319 ? 87.589 107.473 127.514 1.00 16.56 322 LYS A O 1
ATOM 2599 N N . CYS A 1 320 ? 87.497 105.289 126.980 1.00 13.67 323 CYS A N 1
ATOM 2600 C CA . CYS A 1 320 ? 86.344 105.051 127.842 1.00 14.97 323 CYS A CA 1
ATOM 2601 C C . CYS A 1 320 ? 86.709 105.201 129.312 1.00 16.11 323 CYS A C 1
ATOM 2602 O O . CYS A 1 320 ? 85.958 105.808 130.082 0.78 15.77 323 CYS A O 1
ATOM 2605 N N . ASN A 1 321 ? 87.856 104.656 129.721 1.00 15.57 324 ASN A N 1
ATOM 2606 C CA . ASN A 1 321 ? 88.295 104.823 131.101 1.00 14.53 324 ASN A CA 1
ATOM 2607 C C . ASN A 1 321 ? 88.582 106.282 131.418 1.00 15.33 324 ASN A C 1
ATOM 2608 O O . ASN A 1 321 ? 88.399 106.722 132.558 1.00 18.99 324 ASN A O 1
ATOM 2613 N N . GLU A 1 322 ? 89.036 107.044 130.423 1.00 14.56 325 GLU A N 1
ATOM 2614 C CA . GLU A 1 322 ? 89.349 108.451 130.643 1.00 12.36 325 GLU A CA 1
ATOM 2615 C C . GLU A 1 322 ? 88.085 109.297 130.763 1.00 15.24 325 GLU A C 1
ATOM 2616 O O . GLU A 1 322 ? 88.013 110.194 131.610 1.00 13.06 325 GLU A O 1
ATOM 2622 N N . ASN A 1 323 ? 87.078 109.027 129.937 1.00 21.38 326 ASN A N 1
ATOM 2623 C CA . ASN A 1 323 ? 85.870 109.841 129.886 1.00 15.88 326 ASN A CA 1
ATOM 2624 C C . ASN A 1 323 ? 84.779 109.370 130.837 1.00 18.11 326 ASN A C 1
ATOM 2625 O O . ASN A 1 323 ? 83.679 109.929 130.813 1.00 19.74 326 ASN A O 1
ATOM 2630 N N . GLY A 1 324 ? 85.040 108.359 131.657 1.00 17.21 327 GLY A N 1
ATOM 2631 C CA . GLY A 1 324 ? 84.048 107.882 132.596 1.00 17.50 327 GLY A CA 1
ATOM 2632 C C . GLY A 1 324 ? 83.029 106.919 132.030 1.00 21.15 327 GLY A C 1
ATOM 2633 O O . GLY A 1 324 ? 82.087 106.554 132.745 1.00 22.76 327 GLY A O 1
ATOM 2634 N N . ILE A 1 325 ? 83.177 106.500 130.775 1.00 19.86 328 ILE A N 1
ATOM 2635 C CA . ILE A 1 325 ? 82.285 105.523 130.160 1.00 16.63 328 ILE A CA 1
ATOM 2636 C C . ILE A 1 325 ? 82.622 104.146 130.713 1.00 17.77 328 ILE A C 1
ATOM 2637 O O . ILE A 1 325 ? 83.667 103.962 131.346 0.00 17.39 328 ILE A O 1
ATOM 2642 N N . GLU A 1 326 ? 81.740 103.173 130.498 1.00 15.86 329 GLU A N 1
ATOM 2643 C CA . GLU A 1 326 ? 81.998 101.785 130.857 1.00 16.35 329 GLU A CA 1
ATOM 2644 C C . GLU A 1 326 ? 81.981 100.930 129.600 1.00 14.94 329 GLU A C 1
ATOM 2645 O O . GLU A 1 326 ? 81.094 101.075 128.754 1.00 17.59 329 GLU A O 1
ATOM 2651 N N . LEU A 1 327 ? 82.969 100.053 129.475 1.00 12.44 330 LEU A N 1
ATOM 2652 C CA . LEU A 1 327 ? 83.093 99.171 128.326 1.00 12.38 330 LEU A CA 1
ATOM 2653 C C . LEU A 1 327 ? 82.638 97.771 128.705 1.00 13.36 330 LEU A C 1
ATOM 2654 O O . LEU A 1 327 ? 83.138 97.189 129.673 0.62 13.62 330 LEU A O 1
ATOM 2659 N N . ARG A 1 328 ? 81.695 97.239 127.939 1.00 14.29 331 ARG A N 1
ATOM 2660 C CA . ARG A 1 328 ? 81.212 95.880 128.104 1.00 15.88 331 ARG A CA 1
ATOM 2661 C C . ARG A 1 328 ? 81.732 95.025 126.958 1.00 17.71 331 ARG A C 1
ATOM 2662 O O . ARG A 1 328 ? 81.754 95.464 125.806 0.67 15.10 331 ARG A O 1
ATOM 2670 N N . VAL A 1 329 ? 82.179 93.813 127.282 1.00 16.09 332 VAL A N 1
ATOM 2671 C CA . VAL A 1 329 ? 82.614 92.851 126.281 1.00 17.49 332 VAL A CA 1
ATOM 2672 C C . VAL A 1 329 ? 81.940 91.517 126.565 1.00 16.70 332 VAL A C 1
ATOM 2673 O O . VAL A 1 329 ? 81.581 91.202 127.700 1.00 20.07 332 VAL A O 1
ATOM 2677 N N . VAL A 1 330 ? 81.786 90.721 125.514 1.00 14.33 333 VAL A N 1
ATOM 2678 C CA . VAL A 1 330 ? 81.027 89.480 125.600 1.00 16.13 333 VAL A CA 1
ATOM 2679 C C . VAL A 1 330 ? 81.989 88.309 125.486 1.00 15.40 333 VAL A C 1
ATOM 2680 O O . VAL A 1 330 ? 83.202 88.501 125.370 0.00 16.32 333 VAL A O 1
ATOM 2684 N N . ASP A 1 331 ? 81.463 87.092 125.551 1.00 17.08 334 ASP A N 1
ATOM 2685 C CA . ASP A 1 331 ? 82.316 85.922 125.435 1.00 18.65 334 ASP A CA 1
ATOM 2686 C C . ASP A 1 331 ? 82.854 85.785 124.013 1.00 18.72 334 ASP A C 1
ATOM 2687 O O . ASP A 1 331 ? 82.364 86.404 123.066 1.00 20.15 334 ASP A O 1
ATOM 2692 N N . ARG A 1 332 ? 83.894 84.964 123.876 1.00 18.25 335 ARG A N 1
ATOM 2693 C CA . ARG A 1 332 ? 84.467 84.710 122.561 1.00 18.43 335 ARG A CA 1
ATOM 2694 C C . ARG A 1 332 ? 83.491 83.962 121.664 1.00 22.39 335 ARG A C 1
ATOM 2695 O O . ARG A 1 332 ? 83.547 84.095 120.436 1.00 22.82 335 ARG A O 1
ATOM 2703 N N . TRP A 1 333 ? 82.578 83.194 122.252 1.00 26.01 336 TRP A N 1
ATOM 2704 C CA . TRP A 1 333 ? 81.600 82.407 121.510 1.00 22.94 336 TRP A CA 1
ATOM 2705 C C . TRP A 1 333 ? 80.174 82.875 121.785 1.00 23.84 336 TRP A C 1
ATOM 2706 O O . TRP A 1 333 ? 79.261 82.068 121.963 1.00 23.05 336 TRP A O 1
ATOM 2717 N N . TYR A 1 334 ? 79.972 84.184 121.831 1.00 20.11 337 TYR A N 1
ATOM 2718 C CA . TYR A 1 334 ? 78.632 84.742 121.964 1.00 18.31 337 TYR A CA 1
ATOM 2719 C C . TYR A 1 334 ? 77.936 84.736 120.607 1.00 18.69 337 TYR A C 1
ATOM 2720 O O . TYR A 1 334 ? 78.491 85.251 119.632 1.00 19.70 337 TYR A O 1
ATOM 2729 N N .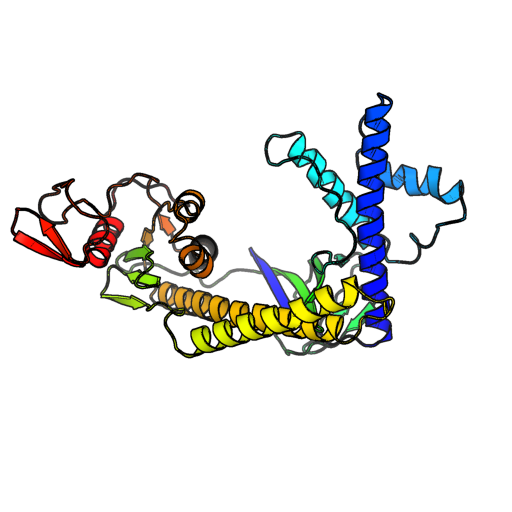 PRO A 1 335 ? 76.735 84.173 120.504 1.00 18.00 338 PRO A N 1
ATOM 2730 C CA . PRO A 1 335 ? 76.044 84.055 119.201 1.00 18.87 338 PRO A CA 1
ATOM 2731 C C . PRO A 1 335 ? 75.421 85.363 118.715 1.00 20.08 338 PRO A C 1
ATOM 2732 O O . PRO A 1 335 ? 74.210 85.572 118.718 0.35 17.57 338 PRO A O 1
ATOM 2736 N N . SER A 1 336 ? 76.279 86.276 118.266 1.00 20.34 339 SER A N 1
ATOM 2737 C CA . SER A 1 336 ? 75.827 87.592 117.831 1.00 17.62 339 SER A CA 1
ATOM 2738 C C . SER A 1 336 ? 75.354 87.607 116.383 1.00 18.40 339 SER A C 1
ATOM 2739 O O . SER A 1 336 ? 74.330 88.226 116.074 1.00 20.93 339 SER A O 1
ATOM 2742 N N . SER A 1 337 ? 76.074 86.941 115.487 1.00 15.43 340 SER A N 1
ATOM 2743 C CA . SER A 1 337 ? 75.771 87.005 114.064 1.00 15.80 340 SER A CA 1
ATOM 2744 C C . SER A 1 337 ? 74.758 85.959 113.621 1.00 20.52 340 SER A C 1
ATOM 2745 O O . SER A 1 337 ? 74.476 85.862 112.423 0.70 20.00 340 SER A O 1
ATOM 2748 N N . LYS A 1 338 ? 74.212 85.177 114.547 1.00 20.23 341 LYS A N 1
ATOM 2749 C CA . LYS A 1 338 ? 73.249 84.141 114.206 1.00 19.72 341 LYS A CA 1
ATOM 2750 C C . LYS A 1 338 ? 71.907 84.284 114.901 1.00 21.85 341 LYS A C 1
ATOM 2751 O O . LYS A 1 338 ? 70.952 83.620 114.484 1.00 26.18 341 LYS A O 1
ATOM 2757 N N . THR A 1 339 ? 71.793 85.118 115.928 1.00 17.57 342 THR A N 1
ATOM 2758 C CA . THR A 1 339 ? 70.548 85.244 116.668 1.00 18.11 342 THR A CA 1
ATOM 2759 C C . THR A 1 339 ? 69.650 86.297 116.038 1.00 20.68 342 THR A C 1
ATOM 2760 O O . THR A 1 339 ? 70.090 87.411 115.742 1.00 21.73 342 THR A O 1
ATOM 2764 N N . CYS A 1 340 ? 68.387 85.936 115.829 1.00 19.47 343 CYS A N 1
ATOM 2765 C CA . CYS A 1 340 ? 67.411 86.892 115.327 1.00 18.29 343 CYS A CA 1
ATOM 2766 C C . CYS A 1 340 ? 67.048 87.891 116.418 0.04 18.50 343 CYS A C 1
ATOM 2767 O O . CYS A 1 340 ? 67.163 87.609 117.613 0.62 19.09 343 CYS A O 1
ATOM 2770 N N . HIS A 1 341 ? 66.613 89.074 115.997 1.00 19.87 344 HIS A N 1
ATOM 2771 C CA . HIS A 1 341 ? 66.254 90.137 116.923 0.55 20.31 344 HIS A CA 1
ATOM 2772 C C . HIS A 1 341 ? 64.763 90.169 117.235 1.00 21.18 344 HIS A C 1
ATOM 2773 O O . HIS A 1 341 ? 64.313 91.070 117.951 0.31 20.26 344 HIS A O 1
ATOM 2780 N N . CYS A 1 342 ? 63.988 89.215 116.724 1.00 20.06 345 CYS A N 1
ATOM 2781 C CA . CYS A 1 342 ? 62.555 89.207 116.991 1.00 21.19 345 CYS A CA 1
ATOM 2782 C C . CYS A 1 342 ? 62.137 88.008 117.835 0.64 19.78 345 CYS A C 1
ATOM 2783 O O . CYS A 1 342 ? 61.520 88.178 118.891 0.00 19.50 345 CYS A O 1
ATOM 2786 N N . CYS A 1 343 ? 62.462 86.794 117.386 1.00 21.15 346 CYS A N 1
ATOM 2787 C CA . CYS A 1 343 ? 62.005 85.609 118.106 1.00 21.21 346 CYS A CA 1
ATOM 2788 C C . CYS A 1 343 ? 63.128 84.985 118.922 0.32 21.93 346 CYS A C 1
ATOM 2789 O O . CYS A 1 343 ? 62.874 84.198 119.841 0.35 21.40 346 CYS A O 1
ATOM 2792 N N . GLY A 1 344 ? 64.374 85.316 118.600 1.00 20.60 347 GLY A N 1
ATOM 2793 C CA . GLY A 1 344 ? 65.510 84.695 119.241 1.00 19.82 347 GLY A CA 1
ATOM 2794 C C . GLY A 1 344 ? 66.000 83.429 118.577 0.00 18.57 347 GLY A C 1
ATOM 2795 O O . GLY A 1 344 ? 66.776 82.688 119.193 1.00 18.09 347 GLY A O 1
ATOM 2796 N N . ALA A 1 345 ? 65.569 83.154 117.350 1.00 20.61 348 ALA A N 1
ATOM 2797 C CA . ALA A 1 345 ? 66.021 81.969 116.638 1.00 20.98 348 ALA A CA 1
ATOM 2798 C C . ALA A 1 345 ? 67.522 82.036 116.385 1.00 20.90 348 ALA A C 1
ATOM 2799 O O . ALA A 1 345 ? 68.088 83.101 116.130 1.00 18.43 348 ALA A O 1
ATOM 2801 N N . VAL A 1 346 ? 68.162 80.871 116.444 1.00 21.62 349 VAL A N 1
ATOM 2802 C CA . VAL A 1 346 ? 69.616 80.764 116.422 1.00 21.16 349 VAL A CA 1
ATOM 2803 C C . VAL A 1 346 ? 70.033 80.007 115.163 1.00 21.35 349 VAL A C 1
ATOM 2804 O O . VAL A 1 346 ? 70.996 79.232 115.172 0.00 20.31 349 VAL A O 1
ATOM 2808 N N . LYS A 1 347 ? 69.301 80.239 114.069 1.00 23.91 350 LYS A N 1
ATOM 2809 C CA . LYS A 1 347 ? 69.449 79.527 112.802 1.00 24.30 350 LYS A CA 1
ATOM 2810 C C . LYS A 1 347 ? 70.902 79.230 112.443 1.00 23.52 350 LYS A C 1
ATOM 2811 O O . LYS A 1 347 ? 71.785 80.074 112.622 1.00 19.74 350 LYS A O 1
ATOM 2817 N N . LYS A 1 348 ? 71.157 78.014 111.958 1.00 23.42 351 LYS A N 1
ATOM 2818 C CA . LYS A 1 348 ? 72.513 77.506 111.793 1.00 24.36 351 LYS A CA 1
ATOM 2819 C C . LYS A 1 348 ? 72.985 77.464 110.349 1.00 23.02 351 LYS A C 1
ATOM 2820 O O . LYS A 1 348 ? 74.192 77.354 110.111 0.16 21.21 351 LYS A O 1
ATOM 2826 N N . ASP A 1 349 ? 72.078 77.546 109.380 0.63 22.32 352 ASP A N 1
ATOM 2827 C CA . ASP A 1 349 ? 72.447 77.448 107.974 0.57 22.63 352 ASP A CA 1
ATOM 2828 C C . ASP A 1 349 ? 72.930 78.771 107.390 0.00 21.57 352 ASP A C 1
ATOM 2829 O O . ASP A 1 349 ? 72.944 78.922 106.163 1.00 23.38 352 ASP A O 1
ATOM 2834 N N . LEU A 1 350 ? 73.326 79.725 108.228 1.00 19.31 353 LEU A N 1
ATOM 2835 C CA . LEU A 1 350 ? 73.782 81.025 107.747 1.00 19.65 353 LEU A CA 1
ATOM 2836 C C . LEU A 1 350 ? 75.170 80.884 107.139 1.00 20.83 353 LEU A C 1
ATOM 2837 O O . LEU A 1 350 ? 76.154 80.683 107.857 1.00 24.36 353 LEU A O 1
ATOM 2842 N N . LYS A 1 351 ? 75.255 80.987 105.817 1.00 20.01 354 LYS A N 1
ATOM 2843 C CA . LYS A 1 351 ? 76.542 80.910 105.146 1.00 21.20 354 LYS A CA 1
ATOM 2844 C C . LYS A 1 351 ? 77.381 82.144 105.454 0.61 20.50 354 LYS A C 1
ATOM 2845 O O . LYS A 1 351 ? 76.860 83.240 105.678 0.19 20.46 354 LYS A O 1
ATOM 2851 N N . LEU A 1 352 ? 78.701 81.955 105.463 1.00 21.31 355 LEU A N 1
ATOM 2852 C CA . LEU A 1 352 ? 79.620 83.039 105.785 1.00 21.65 355 LEU A CA 1
ATOM 2853 C C . LEU A 1 352 ? 79.678 84.112 104.708 1.00 23.02 355 LEU A C 1
ATOM 2854 O O . LEU A 1 352 ? 80.269 85.171 104.948 0.82 20.48 355 LEU A O 1
ATOM 2859 N N . SER A 1 353 ? 79.091 83.875 103.538 1.00 21.76 356 SER A N 1
ATOM 2860 C CA . SER A 1 353 ? 79.145 84.807 102.418 1.00 21.83 356 SER A CA 1
ATOM 2861 C C . SER A 1 353 ? 77.764 85.346 102.058 1.00 22.35 356 SER A C 1
ATOM 2862 O O . SER A 1 353 ? 77.420 85.474 100.882 0.33 19.69 356 SER A O 1
ATOM 2865 N N . ASP A 1 354 ? 76.957 85.668 103.064 1.00 22.31 357 ASP A N 1
ATOM 2866 C CA . ASP A 1 354 ? 75.646 86.268 102.858 1.00 18.59 357 ASP A CA 1
ATOM 2867 C C . ASP A 1 354 ? 75.604 87.626 103.541 0.00 20.09 357 ASP A C 1
ATOM 2868 O O . ASP A 1 354 ? 75.919 87.737 104.730 0.00 19.33 357 ASP A O 1
ATOM 2873 N N . ARG A 1 355 ? 75.211 88.651 102.790 1.00 22.63 358 ARG A N 1
ATOM 2874 C CA . ARG A 1 355 ? 75.122 90.006 103.313 1.00 20.42 35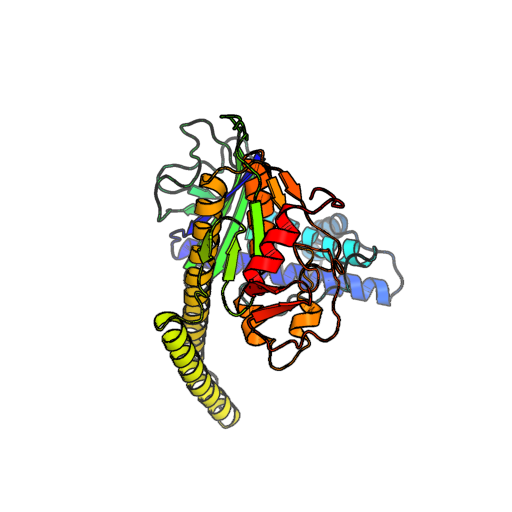8 ARG A CA 1
ATOM 2875 C C . ARG A 1 355 ? 73.744 90.341 103.860 1.00 21.06 358 ARG A C 1
ATOM 2876 O O . ARG A 1 355 ? 73.540 91.461 104.337 0.64 20.22 358 ARG A O 1
ATOM 2884 N N . ILE A 1 356 ? 72.797 89.409 103.803 1.00 20.04 359 ILE A N 1
ATOM 2885 C CA . ILE A 1 356 ? 71.444 89.642 104.283 1.00 19.82 359 ILE A CA 1
ATOM 2886 C C . ILE A 1 356 ? 71.039 88.498 105.200 1.00 20.67 359 ILE A C 1
ATOM 2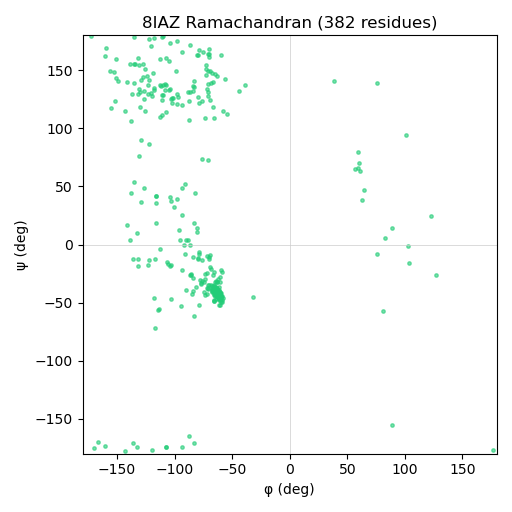887 O O . ILE A 1 356 ? 71.205 87.320 104.869 1.00 22.33 359 ILE A O 1
ATOM 2892 N N . PHE A 1 357 ? 70.510 88.854 106.365 1.00 18.68 360 PHE A N 1
ATOM 2893 C CA . PHE A 1 357 ? 70.024 87.898 107.348 1.00 19.91 360 PHE A CA 1
ATOM 2894 C C . PHE A 1 357 ? 68.516 87.767 107.192 1.00 19.30 360 PHE A C 1
ATOM 2895 O O . PHE A 1 357 ? 67.805 88.776 107.157 0.00 18.73 360 PHE A O 1
ATOM 2903 N N . LYS A 1 358 ? 68.033 86.532 107.097 0.95 20.45 361 LYS A N 1
ATOM 2904 C CA . LYS A 1 358 ? 66.609 86.252 106.961 1.00 22.01 361 LYS A CA 1
ATOM 2905 C C . LYS A 1 358 ? 66.258 84.989 107.734 1.00 21.24 361 LYS A C 1
ATOM 2906 O O . LYS A 1 358 ? 66.742 83.900 107.412 1.00 20.20 361 LYS A O 1
ATOM 2912 N N . CYS A 1 359 ? 65.438 85.140 108.765 1.00 19.29 362 CYS A N 1
ATOM 2913 C CA . CYS A 1 359 ? 64.981 84.015 109.559 1.00 20.42 362 CYS A CA 1
ATOM 2914 C C . CYS A 1 359 ? 63.504 83.740 109.247 1.00 23.49 362 CYS A C 1
ATOM 2915 O O . CYS A 1 359 ? 62.921 84.354 108.347 1.00 25.16 362 CYS A O 1
ATOM 2918 N N . SER A 1 360 ? 62.893 82.814 109.986 0.24 19.92 363 SER A N 1
ATOM 2919 C CA . SER A 1 360 ? 61.559 82.320 109.663 1.00 17.05 363 SER A CA 1
ATOM 2920 C C . SER A 1 360 ? 60.433 83.299 109.972 0.00 17.99 363 SER A C 1
ATOM 2921 O O . SER A 1 360 ? 59.404 83.256 109.289 1.00 20.37 363 SER A O 1
ATOM 2924 N N . CYS A 1 361 ? 60.586 84.172 110.971 1.00 20.92 364 CYS A N 1
ATOM 2925 C CA . CYS A 1 361 ? 59.468 85.027 111.365 1.00 20.53 364 CYS A CA 1
ATOM 2926 C C . CYS A 1 361 ? 59.169 86.077 110.302 0.56 19.53 364 CYS A C 1
ATOM 2927 O O . CYS A 1 361 ? 58.125 86.739 110.350 0.68 19.23 364 CYS A O 1
ATOM 2930 N N . GLY A 1 362 ? 60.067 86.244 109.336 1.00 18.62 365 GLY A N 1
ATOM 2931 C CA . GLY A 1 362 ? 59.937 87.280 108.326 0.62 18.30 365 GLY A CA 1
ATOM 2932 C C . GLY A 1 362 ? 60.827 88.484 108.548 0.33 18.28 365 GLY A C 1
ATOM 2933 O O . GLY A 1 362 ? 60.797 89.413 107.729 1.00 17.42 365 GLY A O 1
ATOM 2934 N N . TYR A 1 363 ? 61.616 88.514 109.619 0.21 18.66 366 TYR A N 1
ATOM 2935 C CA . TYR A 1 363 ? 62.534 89.615 109.867 1.00 17.87 366 TYR A CA 1
ATOM 2936 C C . TYR A 1 363 ? 63.680 89.571 108.866 0.35 18.67 366 TYR A C 1
ATOM 2937 O O . TYR A 1 363 ? 64.285 88.518 108.650 0.70 18.01 366 TYR A O 1
ATOM 2946 N N . VAL A 1 364 ? 63.970 90.714 108.249 1.00 20.95 367 VAL A N 1
ATOM 2947 C CA . VAL A 1 364 ? 65.074 90.837 107.305 1.00 18.80 367 VAL A CA 1
ATOM 2948 C C . VAL A 1 364 ? 65.812 92.139 107.583 1.00 17.61 367 VAL A C 1
ATOM 2949 O O . VAL A 1 364 ? 65.197 93.205 107.689 0.34 17.68 367 VAL A O 1
ATOM 2953 N N . GLU A 1 365 ? 67.130 92.048 107.707 1.00 20.78 368 GLU A N 1
ATOM 2954 C CA . GLU A 1 365 ? 67.981 93.200 107.989 1.00 18.90 368 GLU A CA 1
ATOM 2955 C C . GLU A 1 365 ? 69.398 92.839 107.566 1.00 16.72 368 GLU A C 1
ATOM 2956 O O . GLU A 1 365 ? 69.699 91.680 107.269 1.00 20.89 368 GLU A O 1
ATOM 2962 N N . ASP A 1 366 ? 70.266 93.845 107.536 1.00 16.99 369 ASP A N 1
ATOM 2963 C CA . ASP A 1 366 ? 71.674 93.607 107.256 1.00 18.26 369 ASP A CA 1
ATOM 2964 C C . ASP A 1 366 ? 72.300 92.772 108.367 1.00 17.84 369 ASP A C 1
ATOM 2965 O O . ASP A 1 366 ? 71.923 92.880 109.536 0.79 18.26 369 ASP A O 1
ATOM 2970 N N . ARG A 1 367 ? 73.259 91.924 107.992 1.00 16.72 370 ARG A N 1
ATOM 2971 C CA . ARG A 1 367 ? 73.911 91.066 108.974 1.00 18.62 370 ARG A CA 1
ATOM 2972 C C . ARG A 1 367 ? 74.660 91.889 110.013 1.00 19.52 370 ARG A C 1
ATOM 2973 O O . ARG A 1 367 ? 74.592 91.606 111.215 1.00 20.18 370 ARG A O 1
ATOM 2981 N N . ALA A 1 368 ? 75.381 92.918 109.565 1.00 16.97 371 ALA A N 1
ATOM 2982 C CA . ALA A 1 368 ? 76.136 93.756 110.490 1.00 16.04 371 ALA A CA 1
ATOM 2983 C C . ALA A 1 368 ? 75.212 94.562 111.396 1.00 18.65 371 ALA A C 1
ATOM 2984 O O . ALA A 1 368 ? 75.478 94.703 112.595 1.00 21.94 371 ALA A O 1
ATOM 2986 N N . PHE A 1 369 ? 74.122 95.096 110.843 1.00 15.90 372 PHE A N 1
ATOM 2987 C CA . PHE A 1 369 ? 73.150 95.817 111.658 1.00 13.98 372 PHE A CA 1
ATOM 2988 C C . PHE A 1 369 ? 72.505 94.900 112.690 1.00 17.51 372 PHE A C 1
ATOM 2989 O O . PHE A 1 369 ? 72.343 95.278 113.857 1.00 17.68 372 PHE A O 1
ATOM 2997 N N . ASN A 1 370 ? 72.136 93.686 112.275 1.00 17.66 373 ASN A N 1
ATOM 2998 C CA . ASN A 1 370 ? 71.562 92.717 113.203 1.00 14.24 373 ASN A CA 1
ATOM 2999 C C . ASN A 1 370 ? 72.546 92.375 114.313 1.00 17.49 373 ASN A C 1
ATOM 3000 O O . ASN A 1 370 ? 72.169 92.295 115.488 1.00 18.62 373 ASN A O 1
ATOM 3005 N N . ALA A 1 371 ? 73.818 92.180 113.958 1.00 14.91 374 ALA A N 1
ATOM 3006 C CA . ALA A 1 371 ? 74.836 91.881 114.960 1.00 11.58 374 ALA A CA 1
ATOM 3007 C C . ALA A 1 371 ? 75.009 93.035 115.936 1.00 12.56 374 ALA A C 1
ATOM 3008 O O . ALA A 1 371 ? 75.165 92.817 117.142 1.00 15.67 374 ALA A O 1
ATOM 3010 N N . ALA A 1 372 ? 74.993 94.271 115.432 1.00 14.59 375 ALA A N 1
ATOM 3011 C CA . ALA A 1 372 ? 75.130 95.427 116.313 1.00 12.99 375 ALA A CA 1
ATOM 3012 C C . ALA A 1 372 ? 73.952 95.535 117.273 1.00 17.07 375 ALA A C 1
ATOM 3013 O O . ALA A 1 372 ? 74.137 95.819 118.464 1.00 17.92 375 ALA A O 1
ATOM 3015 N N . LEU A 1 373 ? 72.732 95.309 116.777 1.00 18.26 376 LEU A N 1
ATOM 3016 C CA . LEU A 1 373 ? 71.568 95.345 117.661 1.00 15.82 376 LEU A CA 1
ATOM 3017 C C . LEU A 1 373 ? 71.626 94.239 118.706 1.00 14.20 376 LEU A C 1
ATOM 3018 O O . LEU A 1 373 ? 71.249 94.452 119.863 1.00 12.39 376 LEU A O 1
ATOM 3023 N N . ASN A 1 374 ? 72.088 93.048 118.320 1.00 13.34 377 ASN A N 1
ATOM 3024 C CA . ASN A 1 374 ? 72.258 91.980 119.301 1.00 12.20 377 ASN A CA 1
ATOM 3025 C C . ASN A 1 374 ? 73.298 92.359 120.346 1.00 13.14 377 ASN A C 1
ATOM 3026 O O . ASN A 1 374 ? 73.150 92.035 121.529 1.00 14.66 377 ASN A O 1
ATOM 3031 N N . LEU A 1 375 ? 74.365 93.037 119.919 1.00 17.74 378 LEU A N 1
ATOM 3032 C CA . LEU A 1 375 ? 75.401 93.477 120.846 1.00 15.25 378 LEU A CA 1
ATOM 3033 C C . LEU A 1 375 ? 74.871 94.501 121.838 1.00 11.81 378 LEU A C 1
ATOM 3034 O O . LEU A 1 375 ? 75.226 94.470 123.021 1.00 15.01 378 LEU A O 1
ATOM 3039 N N . ARG A 1 376 ? 74.038 95.431 121.373 1.00 9.47 379 ARG A N 1
ATOM 3040 C CA . ARG A 1 376 ? 73.618 96.532 122.234 1.00 11.26 379 ARG A CA 1
ATOM 3041 C C . ARG A 1 376 ? 72.778 96.052 123.410 1.00 15.70 379 ARG A C 1
ATOM 3042 O O . ARG A 1 376 ? 72.925 96.572 124.520 1.00 15.58 379 ARG A O 1
ATOM 3050 N N . ASP A 1 377 ? 71.908 95.061 123.200 1.00 20.46 380 ASP A N 1
ATOM 3051 C CA . ASP A 1 377 ? 71.047 94.528 124.251 1.00 13.71 380 ASP A CA 1
ATOM 3052 C C . ASP A 1 377 ? 71.565 93.222 124.842 1.00 16.41 380 ASP A C 1
ATOM 3053 O O . ASP A 1 377 ? 70.769 92.372 125.250 1.00 19.52 380 ASP A O 1
ATOM 3058 N N . ALA A 1 378 ? 72.880 93.044 124.902 1.00 20.70 381 ALA A N 1
ATOM 3059 C CA . ALA A 1 378 ? 73.443 91.868 125.545 1.00 20.63 381 ALA A CA 1
ATOM 3060 C C . ALA A 1 378 ? 73.175 91.909 127.044 1.00 20.12 381 ALA A C 1
ATOM 3061 O O . ALA A 1 378 ? 73.115 92.977 127.658 0.00 18.75 381 ALA A O 1
ATOM 3063 N N . ILE A 1 379 ? 73.001 90.732 127.631 1.00 19.99 382 ILE A N 1
ATOM 3064 C CA . ILE A 1 379 ? 72.670 90.607 129.045 1.00 21.04 382 ILE A CA 1
ATOM 3065 C C . ILE A 1 379 ? 73.882 90.203 129.869 1.00 21.52 382 ILE A C 1
ATOM 3066 O O . ILE A 1 379 ? 74.161 90.798 130.910 1.00 22.12 382 ILE A O 1
ATOM 3071 N N . THR A 1 380 ? 74.620 89.196 129.416 1.00 21.09 383 THR A N 1
ATOM 3072 C CA . THR A 1 380 ? 75.774 88.682 130.142 1.00 20.00 383 THR A CA 1
ATOM 3073 C C . THR A 1 380 ? 77.046 89.292 129.568 1.00 19.92 383 THR A C 1
ATOM 3074 O O . THR A 1 380 ? 77.336 89.129 128.378 0.57 19.49 383 THR A O 1
ATOM 3078 N N . TYR A 1 381 ? 77.800 89.988 130.417 1.00 21.10 384 TYR A N 1
ATOM 3079 C CA . TYR A 1 381 ? 79.060 90.602 130.028 1.00 19.38 384 TYR A CA 1
ATOM 3080 C C . TYR A 1 381 ? 79.873 90.871 131.284 1.00 18.44 384 TYR A C 1
ATOM 3081 O O . TYR A 1 381 ? 79.343 90.882 132.397 0.00 19.40 384 TYR A O 1
ATOM 3090 N N . GLU A 1 382 ? 81.171 91.089 131.097 1.00 18.61 385 GLU A N 1
ATOM 3091 C CA . GLU A 1 382 ? 82.052 91.514 132.176 1.00 20.51 385 GLU A CA 1
ATOM 3092 C C . GLU A 1 382 ? 82.800 92.767 131.743 1.00 19.27 385 GLU A C 1
ATOM 3093 O O . GLU A 1 382 ? 83.340 92.824 130.633 1.00 19.88 385 GLU A O 1
ATOM 3099 N N . VAL A 1 383 ? 82.809 93.769 132.617 1.00 17.64 386 VAL A N 1
ATOM 3100 C CA . VAL A 1 383 ? 83.338 95.087 132.288 1.00 18.68 386 VAL A CA 1
ATOM 3101 C C . VAL A 1 383 ? 84.856 95.017 132.196 1.00 19.22 386 VAL A C 1
ATOM 3102 O O . VAL A 1 383 ? 85.518 94.432 133.060 1.00 17.55 386 VAL A O 1
ATOM 3106 N N . ALA A 1 384 ? 85.407 95.611 131.142 1.00 16.37 387 ALA A N 1
ATOM 3107 C CA . ALA A 1 384 ? 86.850 95.642 130.935 1.00 16.17 387 ALA A CA 1
ATOM 3108 C C . ALA A 1 384 ? 87.545 96.486 131.997 1.00 17.27 387 ALA A C 1
ATOM 3109 O O . ALA A 1 384 ? 87.134 97.612 132.276 0.62 16.49 387 ALA A O 1
#

B-factor: mean 21.78, std 15.94, range [0.02, 68.41]

Nearest PDB structures (foldseek):
  8iaz-assembly1_A  TM=1.003E+00  e=6.565E-76  Firmicutes bacterium AM43-11BH
  8h1j-assembly1_A  TM=8.434E-01  e=2.580E-23  Deinococcus radiodurans R1 = ATCC 13939 = DSM 20539
  8exa-assembly1_A  TM=8.986E-01  e=1.730E-22  Deinococcus radiodurans R1 = ATCC 13939 = DSM 20539
  7c7l-assembly1_A  TM=5.432E-01  e=3.618E-11  uncultured archaeon
  7l49-assembly1_B  TM=3.732E-01  e=1.523E-11  unidentified

Sequence (384 aa):
LLKSFKTEINPSEEQKVKIHKTIGTCRFIYNFYLAHNKELYDKGEKFMSGKSFSVWLNNEYLPQNPDKLWIKEVSSKSVKHSIENGCIAFTRFFKHQSAFPNLKKKGKSDVKMYFVKNNPKDCRCERHRINIPSLGWVRIKEKGYIPTTKDGYVIKSGTVSMKADRYYVSVLVEISNNKIANNSNAGIGIDLGLKDFAIVSNGKTYKNINKSARLKKHEKQLIREQRSLSRKYENLKKGESTQKANIQKQRLKVQKLHHRMDNIRTDYINKTIAEIVKTKPSYITIEDLNVKGMMKNRHLSKAVASQKFYEFRTKLQAKCNENGIELRVVDRWYPSSKTCHCCGAVKKDLKLSDRIFKCSCGYVEDRAFNAALNLRDAITYEVA

Organism: NCBI:txid2292895

Solvent-accessible surface area: 24235 Å² total; per-residue (Å²): 103,122,88,67,20,119,10,31,6,49,9,36,110,121,21,54,90,66,1,90,95,2,14,31,5,2,35,70,0,15,37,47,2,13,52,40,8,122,99,34,184,101,171,66,51,171,88,47,57,0,138,48,0,8,87,66,7,88,105,55,37,4,95,80,41,115,104,56,78,101,13,119,93,8,33,92,93,2,15,73,74,11,2,50,63,0,22,103,27,18,66,119,79,108,136,186,108,62,76,102,17,132,99,90,139,173,37,134,68,80,25,88,1,52,4,38,68,104,88,124,161,29,9,99,2,62,154,87,80,0,28,3,71,32,28,30,80,3,129,5,108,87,119,42,106,5,18,15,69,191,91,66,96,77,5,58,15,6,38,1,10,42,107,12,101,128,20,36,0,28,0,50,1,108,42,100,81,116,191,144,34,133,39,101,78,89,12,18,0,1,24,22,26,56,107,6,7,0,16,2,7,84,48,99,57,18,153,20,52,30,126,44,79,158,4,115,151,26,50,140,82,13,94,121,36,79,142,25,21,69,138,60,99,97,78,44,175,166,47,106,78,99,162,93,58,87,15,102,140,11,117,70,99,19,66,89,24,90,55,104,6,74,78,32,34,38,71,49,5,74,129,1,5,56,86,6,16,179,86,79,5,24,39,2,0,6,38,30,53,54,37,154,34,58,77,158,69,219,148,56,26,145,41,2,53,20,9,34,9,144,60,1,65,71,57,0,61,61,86,3,112,70,37,51,16,68,6,40,8,2,90,116,214,67,63,7,36,82,31,4,71,90,82,43,40,78,49,165,113,23,150,169,101,43,131,67,0,122,18,122,73,59,48,82,61,80,47,22,64,2,1,0,19,18,0,79,77,8,145,92,80,98,95,54